Protein AF-0000000080794238 (afdb_homodimer)

Organism: Encephalitozoon cuniculi (strain GB-M1) (NCBI:txid284813)

InterPro domains:
  IPR004405 Pelota [PTHR10853] (1-345)
  IPR005140 eRF1/Pelota-like, N-terminal domain [SM01194] (1-127)
  IPR005142 eRF1 domain 3 [PF03465] (248-345)
  IPR029064 Ribosomal protein eL30-like superfamily [G3DSA:3.30.1330.30] (242-347)
  IPR029064 Ribosomal protein eL30-like superfamily [SSF55315] (239-346)
  IPR038069 Pelota/DOM34, N-terminal domain [G3DSA:2.30.30.870] (2-131)
  IPR038069 Pelota/DOM34, N-terminal domain [SSF159065] (1-126)
  IPR058547 Pelota, N-terminal domain [PF26356] (1-126)

Nearest PDB structures (foldseek):
  3wxm-as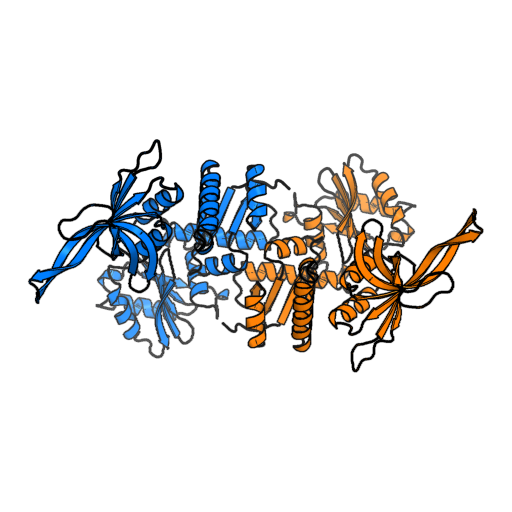sembly3_F  TM=8.114E-01  e=2.300E-25  Aeropyrum pernix K1
  3izq-assembly1_0  TM=7.962E-01  e=4.574E-24  Saccharomyces cerevisiae
  2vgm-assembly1_A  TM=5.491E-01  e=7.283E-26  Saccharomyces cerevisiae S288C
  2vgn-assembly2_B  TM=5.610E-01  e=2.895E-25  Saccharomyces cerevisiae S288C
  2vgn-assembly1_A  TM=5.459E-01  e=2.050E-25  Saccharomyces cerevisiae S288C

Solvent-accessible surface area (backbone atoms only — not comparable to full-atom values): 37154 Å² total; per-residue (Å²): 55,46,76,78,43,80,54,57,36,85,88,70,30,26,34,35,38,29,35,26,33,67,45,56,58,33,46,54,53,43,64,69,55,61,53,71,68,29,34,39,35,36,72,40,76,43,80,38,74,79,52,103,84,45,71,44,79,42,83,43,75,47,38,28,37,30,64,43,79,46,77,38,70,89,76,31,32,38,42,35,30,24,28,28,75,50,83,43,98,87,42,64,65,61,40,77,50,74,49,74,49,37,65,72,42,62,34,31,43,33,36,77,57,56,53,68,65,43,52,50,52,52,56,57,42,46,42,86,72,70,30,34,34,35,39,37,44,57,95,59,32,36,40,31,28,45,34,47,81,58,34,63,40,77,78,43,74,45,70,59,84,63,97,72,52,58,70,60,53,56,61,48,39,77,38,58,88,67,42,65,35,36,38,30,29,13,73,54,71,60,38,57,55,47,51,53,51,41,66,69,30,76,79,38,47,91,46,46,87,35,57,44,80,43,76,43,59,77,88,49,65,88,51,53,72,53,50,51,50,46,52,55,66,50,29,75,93,45,42,76,82,52,57,92,44,65,62,48,54,43,51,35,50,54,50,50,46,35,45,40,53,38,71,62,47,71,41,52,47,41,39,69,68,52,47,52,53,34,48,76,71,66,23,56,44,34,41,39,33,21,48,62,64,63,51,41,88,49,66,69,58,26,51,51,42,50,53,50,51,51,52,42,46,74,70,72,30,48,77,37,74,33,31,51,59,32,50,68,17,41,51,41,45,45,37,69,21,34,36,34,38,36,71,50,68,86,125,55,45,76,76,43,80,55,57,36,86,87,70,30,26,34,35,36,28,34,25,32,64,46,56,58,32,47,54,53,44,62,69,55,61,52,70,69,29,34,38,35,35,73,41,75,43,79,40,72,78,49,104,84,45,72,43,80,41,83,43,77,48,39,28,38,29,63,46,81,45,78,37,70,89,78,29,34,36,41,34,32,24,28,28,74,50,82,45,99,85,42,64,64,62,38,78,49,74,49,74,49,38,64,74,42,61,34,31,43,32,38,77,56,55,53,68,64,45,52,50,52,53,57,56,42,46,41,85,73,71,30,33,35,36,40,38,42,57,96,60,32,34,41,32,28,45,35,47,80,58,35,63,41,77,76,44,75,45,71,60,83,64,97,71,53,58,70,60,52,57,62,49,40,77,40,60,89,66,41,65,37,35,38,30,29,13,73,54,69,60,39,57,55,48,49,52,51,41,66,69,30,77,79,36,48,91,48,46,86,34,56,45,80,43,76,44,59,76,88,47,66,89,52,52,70,53,50,49,52,46,52,54,66,50,28,74,93,45,41,75,83,54,57,90,43,63,60,47,52,44,50,36,50,54,48,48,47,35,44,39,53,37,71,61,47,70,42,52,47,40,36,70,69,53,48,51,53,33,48,76,71,66,22,56,44,35,41,39,32,21,47,62,66,62,50,39,88,48,67,69,57,26,51,52,42,48,52,50,51,51,52,42,46,73,70,73,30,49,76,35,74,32,31,50,59,33,51,69,16,40,52,40,45,46,38,72,21,35,37,32,40,36,72,49,69,84,123

Secondary structure (DSSP, 8-state):
-EEEEE---TTT--EEEEEE--SHHHHHHHHHH--TT-EEEEEEEEEEEEETTEEEEEEEEEEEEEEEEEEETTTTEEEEEEEE-S--SSS-TT-EEEEEE-TT--EEEEESS--HHHHHHHHHHTS----EEEEEE-SSEEEEEEE-SS-EEEEEEEE---TT-HHHHHHHHTTBTTBSEEEEEESSTHHHHHHHHHHH-STTGGGGGGEEEEE--GGGTT--HHHHHHHHHT-GGGTTTTTT-HHHHHHHHHHHHHHHHHTT-SSEEESHHHHHHHHHTT-EEEEEEEHHHHS-SSHHHHHHHHHHHHHHHHTT-EEEEE-TTSHHHHHHHHTTSEEEEESS---/-EEEEE---TTT--EEEEEE--SHHHHHHHHHH--TT-EEEEEEEEEEEEETTEEEEEEEEEEEEEEEEEEETTTTEEEEEEEE-S--SSS-TT-EEEEEE-TT--EEEEESS--HHHHHHHHHHTS----EEEEEE-SSEEEEEEE-SS-EEEEEEEE---TT-HHHHHHHHTTBTTBSEEEEEESSTHHHHHHHHHHH-STTGGGGGGEEEEE--GGGTT--HHHHHHHHHT-GGGTTTTTT-HHHHHHHHHHHHHHHHHTT-SSEEESHHHHHHHHHTT-EEEEEEEHHHHS-SSHHHHHHHHHHHHHHHHTT-EEEEE-TTSHHHHHHHHTTSEEEEESS---

pLDDT: mean 89.84, std 7.63, range [60.59, 98.25]

Structure (mmCIF, N/CA/C/O backbone):
data_AF-0000000080794238-model_v1
#
loop_
_entity.id
_entity.type
_entity.pdbx_description
1 polymer 'Similarity to PELOTA PROTEIN'
#
loop_
_atom_site.group_PDB
_atom_site.id
_atom_site.type_symbol
_atom_site.label_atom_id
_atom_site.label_alt_id
_atom_site.label_comp_id
_atom_site.label_asym_id
_atom_site.label_entity_id
_atom_site.label_seq_id
_atom_site.pdbx_PDB_ins_code
_atom_site.Cartn_x
_atom_site.Cartn_y
_atom_site.Cartn_z
_atom_site.occupancy
_atom_site.B_iso_or_equiv
_atom_site.auth_seq_id
_atom_site.auth_comp_id
_atom_site.auth_asym_id
_atom_site.auth_atom_id
_atom_site.pdbx_PDB_model_num
ATOM 1 N N . MET A 1 1 ? 7.473 -28.562 -16.438 1 88 1 MET A N 1
ATOM 2 C CA . MET A 1 1 ? 7.953 -28.219 -17.766 1 88 1 MET A CA 1
ATOM 3 C C . MET A 1 1 ? 9.25 -28.953 -18.078 1 88 1 MET A C 1
ATOM 5 O O . MET A 1 1 ? 10.094 -29.141 -17.203 1 88 1 MET A O 1
ATOM 9 N N . LYS A 1 2 ? 9.297 -29.5 -19.234 1 88.56 2 LYS A N 1
ATOM 10 C CA . LYS A 1 2 ? 10.547 -30.125 -19.656 1 88.56 2 LYS A CA 1
ATOM 11 C C . LYS A 1 2 ? 11.32 -29.234 -20.625 1 88.56 2 LYS A C 1
ATOM 13 O O . LYS A 1 2 ? 10.766 -28.75 -21.609 1 88.56 2 LYS A O 1
ATOM 18 N N . LEU A 1 3 ? 12.547 -29.016 -20.156 1 91.25 3 LEU A N 1
ATOM 19 C CA . LEU A 1 3 ? 13.461 -28.359 -21.078 1 91.25 3 LEU A CA 1
ATOM 20 C C . LEU A 1 3 ? 14.336 -29.375 -21.797 1 91.25 3 LEU A C 1
ATOM 22 O O . LEU A 1 3 ? 15.086 -30.109 -21.172 1 91.25 3 LEU A O 1
ATOM 26 N N . GLU A 1 4 ? 14.211 -29.562 -22.969 1 86.56 4 GLU A N 1
ATOM 27 C CA . GLU A 1 4 ? 14.875 -30.625 -23.734 1 86.56 4 GLU A CA 1
ATOM 28 C C . GLU A 1 4 ? 16.234 -30.156 -24.25 1 86.56 4 GLU A C 1
ATOM 30 O O . GLU A 1 4 ? 17.219 -30.875 -24.172 1 86.56 4 GLU A O 1
ATOM 35 N N . LYS A 1 5 ? 16.312 -29.047 -24.984 1 83.69 5 LYS A N 1
ATOM 36 C CA . LYS A 1 5 ? 17.516 -28.547 -25.609 1 83.69 5 LYS A CA 1
ATOM 37 C C . LYS A 1 5 ? 17.688 -27.047 -25.344 1 83.69 5 LYS A C 1
ATOM 39 O O . LYS A 1 5 ? 16.891 -26.234 -25.797 1 83.69 5 LYS A O 1
ATOM 44 N N . ASN A 1 6 ? 18.641 -26.859 -24.5 1 86.38 6 ASN A N 1
ATOM 45 C CA . ASN A 1 6 ? 18.984 -25.469 -24.234 1 86.38 6 ASN A CA 1
ATOM 46 C C . ASN A 1 6 ? 20.25 -25.062 -25 1 86.38 6 ASN A C 1
ATOM 48 O O . ASN A 1 6 ? 21.359 -25.469 -24.656 1 86.38 6 ASN A O 1
ATOM 52 N N . LYS A 1 7 ? 20.078 -24.266 -26.047 1 88.19 7 LYS A N 1
ATOM 53 C CA . LYS A 1 7 ? 21.156 -23.828 -26.906 1 88.19 7 LYS A CA 1
ATOM 54 C C . LYS A 1 7 ? 21.422 -22.344 -26.75 1 88.19 7 LYS A C 1
ATOM 56 O O . LYS A 1 7 ? 21.703 -21.641 -27.719 1 88.19 7 LYS A O 1
ATOM 61 N N . VAL A 1 8 ? 21.219 -21.844 -25.641 1 88.75 8 VAL A N 1
ATOM 62 C CA . VAL A 1 8 ? 21.438 -20.422 -25.391 1 88.75 8 VAL A CA 1
ATOM 63 C C . VAL A 1 8 ? 22.938 -20.156 -25.219 1 88.75 8 VAL A C 1
ATOM 65 O O . VAL A 1 8 ? 23.594 -20.828 -24.406 1 88.75 8 VAL A O 1
ATOM 68 N N . ASP A 1 9 ? 23.375 -19.219 -25.984 1 87.5 9 ASP A N 1
ATOM 69 C CA . ASP A 1 9 ? 24.766 -18.828 -25.891 1 87.5 9 ASP A CA 1
ATOM 70 C C . ASP A 1 9 ? 25.031 -18.016 -24.609 1 87.5 9 ASP A C 1
ATOM 72 O O . ASP A 1 9 ? 24.391 -17 -24.375 1 87.5 9 ASP A O 1
ATOM 76 N N . GLN A 1 10 ? 25.969 -18.312 -23.859 1 81.31 10 GLN A N 1
ATOM 77 C CA . GLN A 1 10 ? 26.234 -17.672 -22.578 1 81.31 10 GLN A CA 1
ATOM 78 C C . GLN A 1 10 ? 26.875 -16.297 -22.766 1 81.31 10 GLN A C 1
ATOM 80 O O . GLN A 1 10 ? 26.781 -15.43 -21.906 1 81.31 10 GLN A O 1
ATOM 85 N N . ARG A 1 11 ? 27.609 -16.109 -23.969 1 76.5 11 ARG A N 1
ATOM 86 C CA . ARG A 1 11 ? 28.344 -14.875 -24.219 1 76.5 11 ARG A CA 1
ATOM 87 C C . ARG A 1 11 ? 27.391 -13.75 -24.609 1 76.5 11 ARG A C 1
ATOM 89 O O . ARG A 1 11 ? 27.469 -12.641 -24.062 1 76.5 11 ARG A O 1
ATOM 96 N N . ASN A 1 12 ? 26.391 -14.039 -25.469 1 82.44 12 ASN A N 1
ATOM 97 C CA . ASN A 1 12 ? 25.547 -12.969 -25.969 1 82.44 12 ASN A CA 1
ATOM 98 C C . ASN A 1 12 ? 24.078 -13.195 -25.625 1 82.44 12 ASN A C 1
ATOM 100 O O . ASN A 1 12 ? 23.234 -12.344 -25.875 1 82.44 12 ASN A O 1
ATOM 104 N N . GLY A 1 13 ? 23.766 -14.336 -25.016 1 86.19 13 GLY A N 1
ATOM 105 C CA . GLY A 1 13 ? 22.422 -14.617 -24.547 1 86.19 13 GLY A CA 1
ATOM 106 C C . GLY A 1 13 ? 21.469 -15.039 -25.641 1 86.19 13 GLY A C 1
ATOM 107 O O . GLY A 1 13 ? 20.266 -15.219 -25.406 1 86.19 13 GLY A O 1
ATOM 108 N N . SER A 1 14 ? 22.031 -15.141 -26.859 1 91 14 SER A N 1
ATOM 109 C CA . SER A 1 14 ? 21.188 -15.547 -27.969 1 91 14 SER A CA 1
ATOM 110 C C . SER A 1 14 ? 21.031 -17.062 -28.031 1 91 14 SER A C 1
ATOM 112 O O . SER A 1 14 ? 21.891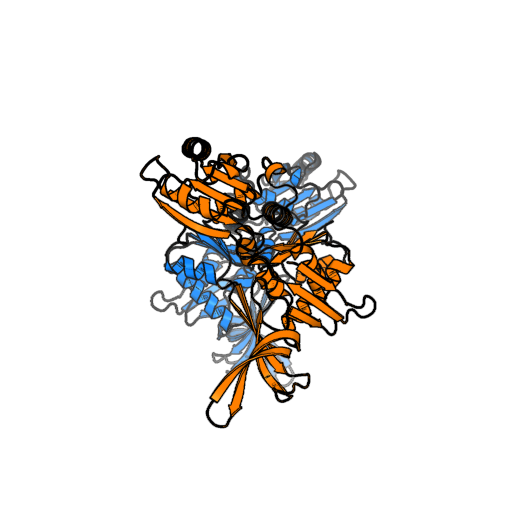 -17.797 -27.531 1 91 14 SER A O 1
ATOM 114 N N . GLY A 1 15 ? 19.891 -17.516 -28.609 1 94.12 15 GLY A N 1
ATOM 115 C CA . GLY A 1 15 ? 19.75 -18.953 -28.797 1 94.12 15 GLY A CA 1
ATOM 116 C C . GLY A 1 15 ? 18.312 -19.422 -28.688 1 94.12 15 GLY A C 1
ATOM 117 O O . GLY A 1 15 ? 17.375 -18.625 -28.797 1 94.12 15 GLY A O 1
ATOM 118 N N . SER A 1 16 ? 18.219 -20.75 -28.672 1 95.75 16 SER A N 1
ATOM 119 C CA . SER A 1 16 ? 16.891 -21.359 -28.625 1 95.75 16 SER A CA 1
ATOM 120 C C . SER A 1 16 ? 16.781 -22.375 -27.5 1 95.75 16 SER A C 1
ATOM 122 O O . SER A 1 16 ? 17.781 -22.938 -27.062 1 95.75 16 SER A O 1
ATOM 124 N N . ILE A 1 17 ? 15.609 -22.516 -26.984 1 95.69 17 ILE A N 1
ATOM 125 C CA . ILE A 1 17 ? 15.297 -23.531 -26 1 95.69 17 ILE A CA 1
ATOM 126 C C . ILE A 1 17 ? 14.102 -24.359 -26.453 1 95.69 17 ILE A C 1
ATOM 128 O O . ILE A 1 17 ? 13.07 -23.812 -26.844 1 95.69 17 ILE A O 1
ATOM 132 N N . LYS A 1 18 ? 14.297 -25.656 -26.516 1 96.25 18 LYS A N 1
ATOM 133 C CA . LYS A 1 18 ? 13.195 -26.578 -26.781 1 96.25 18 LYS A CA 1
ATOM 134 C C . LYS A 1 18 ? 12.523 -27.031 -25.5 1 96.25 18 LYS A C 1
ATOM 136 O O . LYS A 1 18 ? 13.203 -27.453 -24.562 1 96.25 18 LYS A O 1
ATOM 141 N N . MET A 1 19 ? 11.211 -26.844 -25.438 1 95.19 19 MET A N 1
ATOM 142 C CA . MET A 1 19 ? 10.539 -27.125 -24.172 1 95.19 19 MET A CA 1
ATOM 143 C C . MET A 1 19 ? 9.18 -27.781 -24.406 1 95.19 19 MET A C 1
ATOM 145 O O . MET A 1 19 ? 8.648 -27.719 -25.516 1 95.19 19 MET A O 1
ATOM 149 N N . VAL A 1 20 ? 8.68 -28.453 -23.406 1 94.38 20 VAL A N 1
ATOM 150 C CA . VAL A 1 20 ? 7.371 -29.094 -23.406 1 94.38 20 VAL A CA 1
ATOM 151 C C . VAL A 1 20 ? 6.613 -28.703 -22.141 1 94.38 20 VAL A C 1
ATOM 153 O O . VAL A 1 20 ? 6.996 -29.094 -21.031 1 94.38 20 VAL A O 1
ATOM 156 N N . PRO A 1 21 ? 5.57 -27.875 -22.328 1 93.31 21 PRO A N 1
ATOM 157 C CA . PRO A 1 21 ? 4.75 -27.625 -21.141 1 93.31 21 PRO A CA 1
ATOM 158 C C . PRO A 1 21 ? 3.971 -28.859 -20.688 1 93.31 21 PRO A C 1
ATOM 160 O O . PRO A 1 21 ? 3.447 -29.609 -21.531 1 93.31 21 PRO A O 1
ATOM 163 N N . GLU A 1 22 ? 3.939 -29.047 -19.391 1 87.31 22 GLU A N 1
ATOM 164 C CA . GLU A 1 22 ? 3.316 -30.266 -18.875 1 87.31 22 GLU A CA 1
ATOM 165 C C . GLU A 1 22 ? 2.104 -29.938 -18 1 87.31 22 GLU A C 1
ATOM 167 O O . GLU A 1 22 ? 1.214 -30.766 -17.828 1 87.31 22 GLU A O 1
ATOM 172 N N . HIS A 1 23 ? 2.113 -28.766 -17.422 1 82.75 23 HIS A N 1
ATOM 173 C CA . HIS A 1 23 ? 1.034 -28.359 -16.531 1 82.75 23 HIS A CA 1
ATOM 174 C C . HIS A 1 23 ? 0.575 -26.938 -16.844 1 82.75 23 HIS A C 1
ATOM 176 O O . HIS A 1 23 ? 1.267 -26.203 -17.547 1 82.75 23 HIS A O 1
ATOM 182 N N . GLN A 1 24 ? -0.548 -26.625 -16.328 1 80.56 24 GLN A N 1
ATOM 183 C CA . GLN A 1 24 ? -1.12 -25.297 -16.531 1 80.56 24 GLN A CA 1
ATOM 184 C C . GLN A 1 24 ? -0.141 -24.203 -16.109 1 80.56 24 GLN A C 1
ATOM 186 O O . GLN A 1 24 ? -0.027 -23.172 -16.766 1 80.56 24 GLN A O 1
ATOM 191 N N . ASP A 1 25 ? 0.529 -24.453 -15.07 1 84 25 ASP A N 1
ATOM 192 C CA . ASP A 1 25 ? 1.489 -23.484 -14.555 1 84 25 ASP A CA 1
ATOM 193 C C . ASP A 1 25 ? 2.596 -23.219 -15.578 1 84 25 ASP A C 1
ATOM 195 O O . ASP A 1 25 ? 3.148 -22.109 -15.617 1 84 25 ASP A O 1
ATOM 199 N N . ASP A 1 26 ? 2.91 -24.219 -16.312 1 88.44 26 ASP A N 1
ATOM 200 C CA . ASP A 1 26 ? 3.916 -24.016 -17.344 1 88.44 26 ASP A CA 1
ATOM 201 C C . ASP A 1 26 ? 3.439 -23.016 -18.391 1 88.44 26 ASP A C 1
ATOM 203 O O . ASP A 1 26 ? 4.219 -22.188 -18.859 1 88.44 26 ASP A O 1
ATOM 207 N N . ILE A 1 27 ? 2.156 -23.141 -18.672 1 87.38 27 ILE A N 1
ATOM 208 C CA . ILE A 1 27 ? 1.575 -22.219 -19.625 1 87.38 27 ILE A CA 1
ATOM 209 C C . ILE A 1 27 ? 1.653 -20.797 -19.078 1 87.38 27 ILE A C 1
ATOM 211 O O . ILE A 1 27 ? 1.986 -19.859 -19.797 1 87.38 27 ILE A O 1
ATOM 215 N N . TYR A 1 28 ? 1.398 -20.797 -17.812 1 84.5 28 TYR A N 1
ATOM 216 C CA . TYR A 1 28 ? 1.489 -19.5 -17.141 1 84.5 28 TYR A CA 1
ATOM 217 C C . TYR A 1 28 ? 2.902 -18.938 -17.234 1 84.5 28 TYR A C 1
ATOM 219 O O . TYR A 1 28 ? 3.092 -17.781 -17.578 1 84.5 28 TYR A O 1
ATOM 227 N N . VAL A 1 29 ? 3.861 -19.688 -16.922 1 86.88 29 VAL A N 1
ATOM 228 C CA . VAL A 1 29 ? 5.258 -19.266 -16.969 1 86.88 29 VAL A CA 1
ATOM 229 C C . VAL A 1 29 ? 5.633 -18.859 -18.391 1 86.88 29 VAL A C 1
ATOM 231 O O . VAL A 1 29 ? 6.242 -17.812 -18.609 1 86.88 29 VAL A O 1
ATOM 234 N N . LEU A 1 30 ? 5.215 -19.641 -19.312 1 91.75 30 LEU A N 1
ATOM 235 C CA . LEU A 1 30 ? 5.535 -19.391 -20.719 1 91.75 30 LEU A CA 1
ATOM 236 C C . LEU A 1 30 ? 4.926 -18.078 -21.188 1 91.75 30 LEU A C 1
ATOM 238 O O . LEU A 1 30 ? 5.523 -17.359 -22 1 91.75 30 LEU A O 1
ATOM 242 N N . SER A 1 31 ? 3.77 -17.844 -20.719 1 87.38 31 SER A N 1
ATOM 243 C CA . SER A 1 31 ? 3.113 -16.594 -21.094 1 87.38 31 SER A CA 1
ATOM 244 C C . SER A 1 31 ? 3.941 -15.391 -20.672 1 87.38 31 SER A C 1
ATOM 246 O O . SER A 1 31 ? 3.873 -14.328 -21.297 1 87.38 31 SER A O 1
ATOM 248 N N . SER A 1 32 ? 4.68 -15.617 -19.656 1 83.12 32 SER A N 1
ATOM 249 C CA . SER A 1 32 ? 5.527 -14.539 -19.141 1 83.12 32 SER A CA 1
ATOM 250 C C . SER A 1 32 ? 6.867 -14.5 -19.875 1 83.12 32 SER A C 1
ATOM 252 O O . SER A 1 32 ? 7.551 -13.477 -19.875 1 83.12 32 SER A O 1
ATOM 254 N N . VAL A 1 33 ? 7.238 -15.469 -20.516 1 89.44 33 VAL A N 1
ATOM 255 C CA . VAL A 1 33 ? 8.562 -15.617 -21.109 1 89.44 33 VAL A CA 1
ATOM 256 C C . VAL A 1 33 ? 8.5 -15.281 -22.594 1 89.44 33 VAL A C 1
ATOM 258 O O . VAL A 1 33 ? 9.414 -14.648 -23.141 1 89.44 33 VAL A O 1
ATOM 261 N N . ILE A 1 34 ? 7.441 -15.625 -23.234 1 92.62 34 ILE A N 1
ATOM 262 C CA . ILE A 1 34 ? 7.309 -15.461 -24.672 1 92.62 34 ILE A CA 1
ATOM 263 C C . ILE A 1 34 ? 6.949 -14.016 -25 1 92.62 34 ILE A C 1
ATOM 265 O O . ILE A 1 34 ? 6.051 -13.438 -24.391 1 92.62 34 ILE A O 1
ATOM 269 N N . ASP A 1 35 ? 7.637 -13.484 -26.016 1 89.56 35 ASP A N 1
ATOM 270 C CA . ASP A 1 35 ? 7.406 -12.102 -26.406 1 89.56 35 ASP A CA 1
ATOM 271 C C . ASP A 1 35 ? 7.176 -12 -27.922 1 89.56 35 ASP A C 1
ATOM 273 O O . ASP A 1 35 ? 7.621 -12.859 -28.672 1 89.56 35 ASP A O 1
ATOM 277 N N . ALA A 1 36 ? 6.465 -10.859 -28.25 1 90.44 36 ALA A N 1
ATOM 278 C CA . ALA A 1 36 ? 6.43 -10.539 -29.688 1 90.44 36 ALA A CA 1
ATOM 279 C C . ALA A 1 36 ? 7.836 -10.297 -30.219 1 90.44 36 ALA A C 1
ATOM 281 O O . ALA A 1 36 ? 8.656 -9.656 -29.562 1 90.44 36 ALA A O 1
ATOM 282 N N . GLY A 1 37 ? 8.062 -10.828 -31.391 1 91.69 37 GLY A N 1
ATOM 283 C CA . GLY A 1 37 ? 9.383 -10.703 -31.984 1 91.69 37 GLY A CA 1
ATOM 284 C C . GLY A 1 37 ? 10.211 -11.969 -31.859 1 91.69 37 GLY A C 1
ATOM 285 O O . GLY A 1 37 ? 11.18 -12.156 -32.594 1 91.69 37 GLY A O 1
ATOM 286 N N . ASP A 1 38 ? 9.867 -12.812 -30.891 1 95.31 38 ASP A N 1
ATOM 287 C CA . ASP A 1 38 ? 10.531 -14.109 -30.766 1 95.31 38 ASP A CA 1
ATOM 288 C C . ASP A 1 38 ? 10.18 -15.016 -31.938 1 95.31 38 ASP A C 1
ATOM 290 O O . ASP A 1 38 ? 9.211 -14.773 -32.656 1 95.31 38 ASP A O 1
ATOM 294 N N . MET A 1 39 ? 11.008 -16.016 -32.125 1 96.75 39 MET A N 1
ATOM 295 C CA . MET A 1 39 ? 10.719 -17.031 -33.125 1 96.75 39 MET A CA 1
ATOM 296 C C . MET A 1 39 ? 10.344 -18.344 -32.469 1 96.75 39 MET A C 1
ATOM 298 O O . MET A 1 39 ? 10.953 -18.75 -31.484 1 96.75 39 MET A O 1
ATOM 302 N N . VAL A 1 40 ? 9.328 -18.938 -33 1 97.44 40 VAL A N 1
ATOM 303 C CA . VAL A 1 40 ? 8.875 -20.203 -32.438 1 97.44 40 VAL A CA 1
ATOM 304 C C . VAL A 1 40 ? 8.773 -21.266 -33.531 1 97.44 40 VAL A C 1
ATOM 306 O O . VAL A 1 40 ? 8.336 -20.969 -34.625 1 97.44 40 VAL A O 1
ATOM 309 N N . THR A 1 41 ? 9.312 -22.422 -33.25 1 95.88 41 THR A N 1
ATOM 310 C CA . THR A 1 41 ? 9.219 -23.578 -34.125 1 95.88 41 THR A CA 1
ATOM 311 C C . THR A 1 41 ? 8.391 -24.688 -33.469 1 95.88 41 THR A C 1
ATOM 313 O O . THR A 1 41 ? 8.656 -25.078 -32.344 1 95.88 41 THR A O 1
ATOM 316 N N . SER A 1 42 ? 7.402 -25.125 -34.094 1 94.19 42 SER A N 1
ATOM 317 C CA . SER A 1 42 ? 6.57 -26.203 -33.594 1 94.19 42 SER A CA 1
ATOM 318 C C . SER A 1 42 ? 5.875 -26.953 -34.719 1 94.19 42 SER A C 1
ATOM 320 O O . SER A 1 42 ? 5.785 -26.453 -35.844 1 94.19 42 SER A O 1
ATOM 322 N N . ALA A 1 43 ? 5.516 -28.141 -34.344 1 89.06 43 ALA A N 1
ATOM 323 C CA . ALA A 1 43 ? 4.684 -28.891 -35.281 1 89.06 43 ALA A CA 1
ATOM 324 C C . ALA A 1 43 ? 3.262 -28.344 -35.312 1 89.06 43 ALA A C 1
ATOM 326 O O . ALA A 1 43 ? 2.711 -27.953 -34.281 1 89.06 43 ALA A O 1
ATOM 327 N N . THR A 1 44 ? 2.719 -28.156 -36.469 1 84.06 44 THR A N 1
ATOM 328 C CA . THR A 1 44 ? 1.361 -27.641 -36.625 1 84.06 44 THR A CA 1
ATOM 329 C C . THR A 1 44 ? 0.679 -28.297 -37.812 1 84.06 44 THR A C 1
ATOM 331 O O . THR A 1 44 ? 1.297 -29.078 -38.531 1 84.06 44 THR A O 1
ATOM 334 N N . THR A 1 45 ? -0.609 -28.156 -37.781 1 78.94 45 THR A N 1
ATOM 335 C CA . THR A 1 45 ? -1.372 -28.672 -38.906 1 78.94 45 THR A CA 1
ATOM 336 C C . THR A 1 45 ? -1.769 -27.562 -39.875 1 78.94 45 THR A C 1
ATOM 338 O O . THR A 1 45 ? -2.045 -26.438 -39.438 1 78.94 45 THR A O 1
ATOM 341 N N . ARG A 1 46 ? -1.624 -27.781 -41.125 1 71.5 46 ARG A N 1
ATOM 342 C CA . ARG A 1 46 ? -2.057 -26.828 -42.125 1 71.5 46 ARG A CA 1
ATOM 343 C C . ARG A 1 46 ? -2.898 -27.5 -43.188 1 71.5 46 ARG A C 1
ATOM 345 O O . ARG A 1 46 ? -2.637 -28.656 -43.562 1 71.5 46 ARG A O 1
ATOM 352 N N . LYS A 1 47 ? -3.984 -26.812 -43.594 1 75.44 47 LYS A N 1
ATOM 353 C CA . LYS A 1 47 ? -4.785 -27.281 -44.719 1 75.44 47 LYS A CA 1
ATOM 354 C C . LYS A 1 47 ? -4.098 -26.984 -46.062 1 75.44 47 LYS A C 1
ATOM 356 O O . LYS A 1 47 ? -3.766 -25.828 -46.344 1 75.44 47 LYS A O 1
ATOM 361 N N . ILE A 1 48 ? -3.662 -28.031 -46.719 1 70.69 48 ILE A N 1
ATOM 362 C CA . ILE A 1 48 ? -2.998 -27.844 -48 1 70.69 48 ILE A CA 1
ATOM 363 C C . ILE A 1 48 ? -3.92 -28.312 -49.125 1 70.69 48 ILE A C 1
ATOM 365 O O . ILE A 1 48 ? -4.605 -29.328 -49 1 70.69 48 ILE A O 1
ATOM 369 N N . GLN A 1 49 ? -4.055 -27.438 -50.094 1 67.25 49 GLN A N 1
ATOM 370 C CA . GLN A 1 49 ? -4.801 -27.812 -51.312 1 67.25 49 GLN A CA 1
ATOM 371 C C . GLN A 1 49 ? -4 -28.766 -52.156 1 67.25 49 GLN A C 1
ATOM 373 O O . GLN A 1 49 ? -2.898 -28.438 -52.625 1 67.25 49 GLN A O 1
ATOM 378 N N . ILE A 1 50 ? -4.281 -30.109 -52.188 1 66.25 50 ILE A N 1
ATOM 379 C CA . ILE A 1 50 ? -3.553 -31.094 -52.969 1 66.25 50 ILE A CA 1
ATOM 380 C C . ILE A 1 50 ? -3.93 -30.953 -54.438 1 66.25 50 ILE A C 1
ATOM 382 O O . ILE A 1 50 ? -3.061 -30.984 -55.312 1 66.25 50 ILE A O 1
ATOM 386 N N . ASP A 1 51 ? -5.273 -30.953 -54.688 1 68.81 51 ASP A N 1
ATOM 387 C CA . ASP A 1 51 ? -5.828 -30.734 -56.031 1 68.81 51 ASP A CA 1
ATOM 388 C C . ASP A 1 51 ? -6.91 -29.656 -56 1 68.81 51 ASP A C 1
ATOM 390 O O . ASP A 1 51 ? -7.285 -29.172 -54.938 1 68.81 51 ASP A O 1
ATOM 394 N N . GLY A 1 52 ? -7.445 -28.984 -57.125 1 64.31 52 GLY A N 1
ATOM 395 C CA . GLY A 1 52 ? -8.383 -27.875 -57.281 1 64.31 52 GLY A CA 1
ATOM 396 C C . GLY A 1 52 ? -9.578 -27.984 -56.375 1 64.31 52 GLY A C 1
ATOM 397 O O . GLY A 1 52 ? -10.312 -27 -56.188 1 64.31 52 GLY A O 1
ATOM 398 N N . LYS A 1 53 ? -9.852 -29.172 -55.906 1 67 53 LYS A N 1
ATOM 399 C CA . LYS A 1 53 ? -11.117 -29.281 -55.188 1 67 53 LYS A CA 1
ATOM 400 C C . LYS A 1 53 ? -10.93 -29.969 -53.844 1 67 53 LYS A C 1
ATOM 402 O O . LYS A 1 53 ? -11.82 -29.938 -53 1 67 53 LYS A O 1
ATOM 407 N N . THR A 1 54 ? -9.773 -30.484 -53.594 1 74.5 54 THR A N 1
ATOM 408 C CA . THR A 1 54 ? -9.602 -31.312 -52.375 1 74.5 54 THR A CA 1
ATOM 409 C C . THR A 1 54 ? -8.578 -30.688 -51.438 1 74.5 54 THR A C 1
ATOM 411 O O . THR A 1 54 ? -7.469 -30.344 -51.875 1 74.5 54 THR A O 1
ATOM 414 N N . GLN A 1 55 ? -8.867 -30.453 -50.219 1 74.62 55 GLN A N 1
ATOM 415 C CA . GLN A 1 55 ? -8.008 -29.922 -49.188 1 74.62 55 GLN A CA 1
ATOM 416 C C . GLN A 1 55 ? -7.664 -30.984 -48.156 1 74.62 55 GLN A C 1
ATOM 418 O O . GLN A 1 55 ? -8.516 -31.797 -47.781 1 74.62 55 GLN A O 1
ATOM 423 N N . GLN A 1 56 ? -6.34 -31.266 -48 1 75.06 56 GLN A N 1
ATOM 424 C CA . GLN A 1 56 ? -5.914 -32.219 -46.969 1 75.06 56 GLN A CA 1
ATOM 425 C C . GLN A 1 56 ? -5.105 -31.516 -45.875 1 75.06 56 GLN A C 1
ATOM 427 O O . GLN A 1 56 ? -4.293 -30.641 -46.156 1 75.06 56 GLN A O 1
ATOM 432 N N . ARG A 1 57 ? -5.445 -31.953 -44.625 1 78.5 57 ARG A N 1
ATOM 433 C CA . ARG A 1 57 ? -4.676 -31.438 -43.5 1 78.5 57 ARG A CA 1
ATOM 434 C C . ARG A 1 57 ? -3.375 -32.219 -43.344 1 78.5 57 ARG A C 1
ATOM 436 O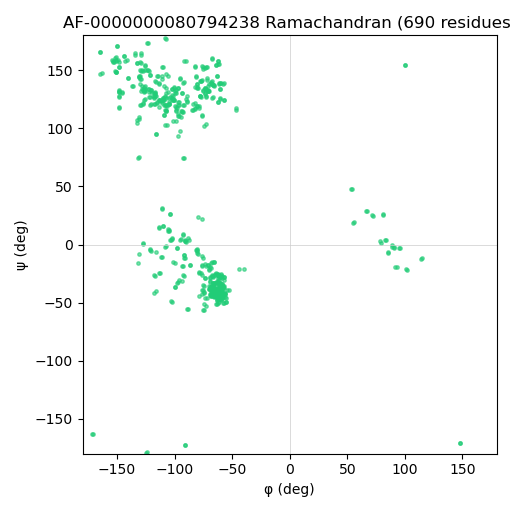 O . ARG A 1 57 ? -3.369 -33.438 -43.375 1 78.5 57 ARG A O 1
ATOM 443 N N . MET A 1 58 ? -2.219 -31.484 -43.406 1 79.5 58 MET A N 1
ATOM 444 C CA . MET A 1 58 ? -0.906 -32.094 -43.25 1 79.5 58 MET A CA 1
ATOM 445 C C . MET A 1 58 ? -0.199 -31.516 -42 1 79.5 58 MET A C 1
ATOM 447 O O . MET A 1 58 ? -0.355 -30.344 -41.688 1 79.5 58 MET A O 1
ATOM 451 N N . MET A 1 59 ? 0.505 -32.469 -41.281 1 83.81 59 MET A N 1
ATOM 452 C CA . MET A 1 59 ? 1.33 -32.031 -40.156 1 83.81 59 MET A CA 1
ATOM 453 C C . MET A 1 59 ? 2.688 -31.531 -40.625 1 83.81 59 MET A C 1
ATOM 455 O O . MET A 1 59 ? 3.387 -32.25 -41.375 1 83.81 59 MET A O 1
ATOM 459 N N . LEU A 1 60 ? 2.963 -30.266 -40.406 1 86.81 60 LEU A N 1
ATOM 460 C CA . LEU A 1 60 ? 4.25 -29.703 -40.812 1 86.81 60 LEU A CA 1
ATOM 461 C C . LEU A 1 60 ? 4.887 -28.938 -39.656 1 86.81 60 LEU A C 1
ATOM 463 O O . LEU A 1 60 ? 4.191 -28.5 -38.75 1 86.81 60 LEU A O 1
ATOM 467 N N . THR A 1 61 ? 6.184 -28.922 -39.656 1 90.81 61 THR A N 1
ATOM 468 C CA . THR A 1 61 ? 6.91 -28.078 -38.719 1 90.81 61 THR A CA 1
ATOM 469 C C . THR A 1 61 ? 7.152 -26.703 -39.312 1 90.81 61 THR A C 1
ATOM 471 O O . THR A 1 61 ? 7.703 -26.578 -40.406 1 90.81 61 THR A O 1
ATOM 474 N N . LEU A 1 62 ? 6.719 -25.688 -38.656 1 92.75 62 LEU A N 1
ATOM 475 C CA . LEU A 1 62 ? 6.891 -24.328 -39.125 1 92.75 62 LEU A CA 1
ATOM 476 C C . LEU A 1 62 ? 7.637 -23.484 -38.125 1 92.75 62 LEU A C 1
ATOM 478 O O . LEU A 1 62 ? 7.574 -23.75 -36.906 1 92.75 62 LEU A O 1
ATOM 482 N N . LYS A 1 63 ? 8.336 -22.562 -38.594 1 95.25 63 LYS A N 1
ATOM 483 C CA . LYS A 1 63 ? 8.945 -21.516 -37.812 1 95.25 63 LYS A CA 1
ATOM 484 C C . LYS A 1 63 ? 8.328 -20.156 -38.094 1 95.25 63 LYS A C 1
ATOM 486 O O . LYS A 1 63 ? 8.32 -19.703 -39.25 1 95.25 63 LYS A O 1
ATOM 491 N N . ILE A 1 64 ? 7.84 -19.516 -37.062 1 96.31 64 ILE A N 1
ATOM 492 C CA . ILE A 1 64 ? 7.23 -18.219 -37.312 1 96.31 64 ILE A CA 1
ATOM 493 C C . ILE A 1 64 ? 7.883 -17.172 -36.406 1 96.31 64 ILE A C 1
ATOM 495 O O . ILE A 1 64 ? 8.438 -17.5 -35.344 1 96.31 64 ILE A O 1
ATOM 499 N N . LYS A 1 65 ? 7.832 -15.938 -36.844 1 96.88 65 LYS A N 1
ATOM 500 C CA . LYS A 1 65 ? 8.125 -14.781 -36 1 96.88 65 LYS A CA 1
ATOM 501 C C . LYS A 1 65 ? 6.855 -14.234 -35.375 1 96.88 65 LYS A C 1
ATOM 503 O O . LYS A 1 65 ? 5.949 -13.773 -36.062 1 96.88 65 LYS A O 1
ATOM 508 N N . ILE A 1 66 ? 6.82 -14.227 -34.062 1 96.5 66 ILE A N 1
ATOM 509 C CA . ILE A 1 66 ? 5.598 -13.953 -33.312 1 96.5 66 ILE A CA 1
ATOM 510 C C . ILE A 1 66 ? 5.234 -12.477 -33.438 1 96.5 66 ILE A C 1
ATOM 512 O O . ILE A 1 66 ? 6.098 -11.609 -33.281 1 96.5 66 ILE A O 1
ATOM 516 N N . GLU A 1 67 ? 3.932 -12.211 -33.656 1 94.94 67 GLU A N 1
ATOM 517 C CA . GLU A 1 67 ? 3.426 -10.844 -33.719 1 94.94 67 GLU A CA 1
ATOM 518 C C . GLU A 1 67 ? 2.395 -10.602 -32.594 1 94.94 67 GLU A C 1
ATOM 520 O O . GLU A 1 67 ? 2.385 -9.547 -31.969 1 94.94 67 GLU A O 1
ATOM 525 N N . THR A 1 68 ? 1.557 -11.586 -32.406 1 93.56 68 THR A N 1
ATOM 526 C CA . THR A 1 68 ? 0.519 -11.469 -31.375 1 93.56 68 THR A CA 1
ATOM 527 C C . THR A 1 68 ? 0.49 -12.711 -30.484 1 93.56 68 THR A C 1
ATOM 529 O O . THR A 1 68 ? 0.689 -13.828 -30.969 1 93.56 68 THR A O 1
ATOM 532 N N . ILE A 1 69 ? 0.213 -12.516 -29.234 1 91.62 69 ILE A N 1
ATOM 533 C CA . ILE A 1 69 ? 0.175 -13.586 -28.25 1 91.62 69 ILE A CA 1
ATOM 534 C C . ILE A 1 69 ? -1.154 -13.555 -27.5 1 91.62 69 ILE A C 1
ATOM 536 O O . ILE A 1 69 ? -1.521 -12.523 -26.922 1 91.62 69 ILE A O 1
ATOM 540 N N . ASN A 1 70 ? -1.878 -14.555 -27.516 1 90.88 70 ASN A N 1
ATOM 541 C CA . ASN A 1 70 ? -3.094 -14.719 -26.734 1 90.88 70 ASN A CA 1
ATOM 542 C C . ASN A 1 70 ? -3.014 -15.945 -25.828 1 90.88 70 ASN A C 1
ATOM 544 O O . ASN A 1 70 ? -2.604 -17.016 -26.266 1 90.88 70 ASN A O 1
ATOM 548 N N . VAL A 1 71 ? -3.344 -15.758 -24.594 1 88.19 71 VAL A N 1
ATOM 549 C CA . VAL A 1 71 ? -3.201 -16.844 -23.625 1 88.19 71 VAL A CA 1
ATOM 550 C C . VAL A 1 71 ? -4.574 -17.234 -23.078 1 88.19 71 VAL A C 1
ATOM 552 O O . VAL A 1 71 ? -5.363 -16.359 -22.688 1 88.19 71 VAL A O 1
ATOM 555 N N . ASP A 1 72 ? -4.852 -18.453 -23.141 1 86.25 72 ASP A N 1
ATOM 556 C CA . ASP A 1 72 ? -6.016 -19.047 -22.484 1 86.25 72 ASP A CA 1
ATOM 557 C C . ASP A 1 72 ? -5.598 -20.047 -21.406 1 86.25 72 ASP A C 1
ATOM 559 O O . ASP A 1 72 ? -5.445 -21.234 -21.703 1 86.25 72 ASP A O 1
ATOM 563 N N . LEU A 1 73 ? -5.512 -19.656 -20.219 1 78.38 73 LEU A N 1
ATOM 564 C CA . LEU A 1 73 ? -5.016 -20.5 -19.141 1 78.38 73 LEU A CA 1
ATOM 565 C C . LEU A 1 73 ? -6.004 -21.625 -18.844 1 78.38 73 LEU A C 1
ATOM 567 O O . LEU A 1 73 ? -5.602 -22.719 -18.438 1 78.38 73 LEU A O 1
ATOM 571 N N . GLU A 1 74 ? -7.258 -21.297 -19.047 1 75.62 74 GLU A N 1
ATOM 572 C CA . GLU A 1 74 ? -8.273 -22.312 -18.781 1 75.62 74 GLU A CA 1
ATOM 573 C C . GLU A 1 74 ? -8.094 -23.516 -19.688 1 75.62 74 GLU A C 1
ATOM 575 O O . GLU A 1 74 ? -8.18 -24.656 -19.219 1 75.62 74 GLU A O 1
ATOM 580 N N . SER A 1 75 ? -7.824 -23.266 -20.938 1 85 75 SER A N 1
ATOM 581 C CA . SER A 1 75 ? -7.613 -24.359 -21.891 1 85 75 SER A CA 1
ATOM 582 C C . SER A 1 75 ? -6.145 -24.75 -21.969 1 85 75 SER A C 1
ATOM 584 O O . SER A 1 75 ? -5.77 -25.625 -22.75 1 85 75 SER A O 1
ATOM 586 N N . CYS A 1 76 ? -5.359 -24.125 -21.141 1 88.44 76 CYS A N 1
ATOM 587 C CA . CYS A 1 76 ? -3.926 -24.391 -21.094 1 88.44 76 CYS A CA 1
ATOM 588 C C . CYS A 1 76 ? -3.299 -24.25 -22.469 1 88.44 76 CYS A C 1
ATOM 590 O O . CYS A 1 76 ? -2.572 -25.141 -22.922 1 88.44 76 CYS A O 1
ATOM 592 N N . THR A 1 77 ? -3.648 -23.125 -23.141 1 92.56 77 THR A N 1
ATOM 593 C CA . THR A 1 77 ? -3.166 -22.953 -24.516 1 92.56 77 THR A CA 1
ATOM 594 C C . THR A 1 77 ? -2.676 -21.516 -24.734 1 92.56 77 THR A C 1
ATOM 596 O O . THR A 1 77 ? -3.301 -20.562 -24.266 1 92.56 77 THR A O 1
ATOM 599 N N . ILE A 1 78 ? -1.515 -21.375 -25.406 1 94.44 78 ILE A N 1
ATOM 600 C CA . ILE A 1 78 ? -1.044 -20.078 -25.891 1 94.44 78 ILE A CA 1
ATOM 601 C C . ILE A 1 78 ? -1.172 -20.047 -27.422 1 94.44 78 ILE A C 1
ATOM 603 O O . ILE A 1 78 ? -0.682 -20.938 -28.109 1 94.44 78 ILE A O 1
ATOM 607 N N . TYR A 1 79 ? -1.86 -18.984 -27.906 1 94.12 79 TYR A N 1
ATOM 608 C CA . TYR A 1 79 ? -1.998 -18.781 -29.344 1 94.12 79 TYR A CA 1
ATOM 609 C C . TYR A 1 79 ? -0.981 -17.766 -29.844 1 94.12 79 TYR A C 1
ATOM 611 O O . TYR A 1 79 ? -1.037 -16.594 -29.469 1 94.12 79 TYR A O 1
ATOM 619 N N . LEU A 1 80 ? -0.105 -18.266 -30.656 1 95.75 80 LEU A N 1
ATOM 620 C CA . LEU A 1 80 ? 0.942 -17.406 -31.203 1 95.75 80 LEU A CA 1
ATOM 621 C C . LEU A 1 80 ? 0.714 -17.141 -32.688 1 95.75 80 LEU A C 1
ATOM 623 O O . LEU A 1 80 ? 0.865 -18.047 -33.531 1 95.75 80 LEU A O 1
ATOM 627 N N . LYS A 1 81 ? 0.387 -15.914 -33.031 1 95.62 81 LYS A N 1
ATOM 628 C CA . LYS A 1 81 ? 0.18 -15.539 -34.406 1 95.62 81 LYS A CA 1
ATOM 629 C C . LYS A 1 81 ? 1.386 -14.773 -34.969 1 95.62 81 LYS A C 1
ATOM 631 O O . LYS A 1 81 ? 1.954 -13.922 -34.281 1 95.62 81 LYS A O 1
ATOM 636 N N . GLY A 1 82 ? 1.8 -15.133 -36.094 1 96 82 GLY A N 1
ATOM 637 C CA . GLY A 1 82 ? 2.922 -14.469 -36.75 1 96 82 GLY A CA 1
ATOM 638 C C . GLY A 1 82 ? 3.131 -14.906 -38.188 1 96 82 GLY A C 1
ATOM 639 O O . GLY A 1 82 ? 2.207 -15.406 -38.844 1 96 82 GLY A O 1
ATOM 640 N N . ARG A 1 83 ? 4.316 -14.617 -38.719 1 93.81 83 ARG A N 1
ATOM 641 C CA . ARG A 1 83 ? 4.621 -14.922 -40.125 1 93.81 83 ARG A CA 1
ATOM 642 C C . ARG A 1 83 ? 5.727 -15.969 -40.219 1 93.81 83 ARG A C 1
ATOM 644 O O . ARG A 1 83 ? 6.676 -15.961 -39.438 1 93.81 83 ARG A O 1
ATOM 651 N N . THR A 1 84 ? 5.629 -16.797 -41.188 1 93.56 84 THR A N 1
ATOM 652 C CA . THR A 1 84 ? 6.629 -17.844 -41.406 1 93.56 84 THR A CA 1
ATOM 653 C C . THR A 1 84 ? 7.965 -17.234 -41.844 1 93.56 84 THR A C 1
ATOM 655 O O . THR A 1 84 ? 8 -16.281 -42.594 1 93.56 84 THR A O 1
ATOM 658 N N . VAL A 1 85 ? 9.055 -17.75 -41.344 1 93.94 85 VAL A N 1
ATOM 659 C CA . VAL A 1 85 ? 10.359 -17.156 -41.594 1 93.94 85 VAL A CA 1
ATOM 660 C C . VAL A 1 85 ? 11.266 -18.172 -42.281 1 93.94 85 VAL A C 1
ATOM 662 O O . VAL A 1 85 ? 12.406 -17.859 -42.625 1 93.94 85 VAL A O 1
ATOM 665 N N . VAL A 1 86 ? 10.859 -19.344 -42.438 1 89.75 86 VAL A N 1
ATOM 666 C CA . VAL A 1 86 ? 11.625 -20.375 -43.156 1 89.75 86 VAL A CA 1
ATOM 667 C C . VAL A 1 86 ? 10.82 -20.906 -44.312 1 89.75 86 VAL A C 1
ATOM 669 O O . VAL A 1 86 ? 9.594 -21.031 -44.25 1 89.75 86 VAL A O 1
ATOM 672 N N . ILE A 1 87 ? 11.469 -21.203 -45.281 1 84 87 ILE A N 1
ATOM 673 C CA . ILE A 1 87 ? 10.836 -21.719 -46.5 1 84 87 ILE A CA 1
ATOM 674 C C . ILE A 1 87 ? 10.305 -23.125 -46.25 1 84 87 ILE A C 1
ATOM 676 O O . ILE A 1 87 ? 10.969 -23.938 -45.594 1 84 87 ILE A O 1
ATOM 680 N N . ASN A 1 88 ? 9.109 -23.344 -46.625 1 81.38 88 ASN A N 1
ATOM 681 C CA . ASN A 1 88 ? 8.461 -24.641 -46.562 1 81.38 88 ASN A CA 1
ATOM 682 C C . ASN A 1 88 ? 7.824 -25.016 -47.875 1 81.38 88 ASN A C 1
ATOM 684 O O . ASN A 1 88 ? 7.348 -24.156 -48.625 1 81.38 88 ASN A O 1
ATOM 688 N N . GLU A 1 89 ? 7.91 -26.25 -48.188 1 82.5 89 GLU A N 1
ATOM 689 C CA . GLU A 1 89 ? 7.402 -26.734 -49.469 1 82.5 89 GLU A CA 1
ATOM 690 C C . GLU A 1 89 ? 5.922 -26.406 -49.625 1 82.5 89 GLU A C 1
ATOM 692 O O . GLU A 1 89 ? 5.457 -26.172 -50.75 1 82.5 89 GLU A O 1
ATOM 697 N N . TYR A 1 90 ? 5.348 -26.328 -48.562 1 81.5 90 TYR A N 1
ATOM 698 C CA . TYR A 1 90 ? 3.893 -26.234 -48.656 1 81.5 90 TYR A CA 1
ATOM 699 C C . TYR A 1 90 ? 3.41 -24.844 -48.219 1 81.5 90 TYR A C 1
ATOM 701 O O . TYR A 1 90 ? 2.244 -24.5 -48.438 1 81.5 90 TYR A O 1
ATOM 709 N N . VAL A 1 91 ? 4.301 -24.094 -47.656 1 82.31 91 VAL A N 1
ATOM 710 C CA . VAL A 1 91 ? 3.861 -22.812 -47.125 1 82.31 91 VAL A CA 1
ATOM 711 C C . VAL A 1 91 ? 4.754 -21.688 -47.656 1 82.31 91 VAL A C 1
ATOM 713 O O . VAL A 1 91 ? 5.98 -21.797 -47.625 1 82.31 91 VAL A O 1
ATOM 716 N N . LYS A 1 92 ? 4.082 -20.625 -48.094 1 84.88 92 LYS A N 1
ATOM 717 C CA . LYS A 1 92 ? 4.82 -19.469 -48.625 1 84.88 92 LYS A CA 1
ATOM 718 C C . LYS A 1 92 ? 5.547 -18.734 -47.5 1 84.88 92 LYS A C 1
ATOM 720 O O . LYS A 1 92 ? 5 -18.562 -46.406 1 84.88 92 LYS A O 1
ATOM 725 N N . LEU A 1 93 ? 6.703 -18.391 -47.875 1 89.81 93 LEU A N 1
ATOM 726 C CA . LEU A 1 93 ? 7.473 -17.562 -46.938 1 89.81 93 LEU A CA 1
ATOM 727 C C . LEU A 1 93 ? 6.758 -16.25 -46.656 1 89.81 93 LEU A C 1
ATOM 729 O O . LEU A 1 93 ? 6.242 -15.609 -47.562 1 89.81 93 LEU A O 1
ATOM 733 N N . GLY A 1 94 ? 6.68 -15.891 -45.438 1 92.06 94 GLY A N 1
ATOM 734 C CA . GLY A 1 94 ? 6.082 -14.617 -45.062 1 92.06 94 GLY A CA 1
ATOM 735 C C . GLY A 1 94 ? 4.582 -14.703 -44.844 1 92.06 94 GLY A C 1
ATOM 736 O O . GLY A 1 94 ? 3.939 -13.703 -44.5 1 92.06 94 GLY A O 1
ATOM 737 N N . SER A 1 95 ? 4.043 -15.883 -45.031 1 89.62 95 SER A N 1
ATOM 738 C CA . SER A 1 95 ? 2.607 -16.047 -44.812 1 89.62 95 SER A CA 1
ATOM 739 C C . SER A 1 95 ? 2.268 -16.078 -43.312 1 89.62 95 SER A C 1
ATOM 741 O O . SER A 1 95 ? 3.084 -16.5 -42.5 1 89.62 95 SER A O 1
ATOM 743 N N . TYR A 1 96 ? 1.059 -15.633 -43 1 92.5 96 TYR A N 1
ATOM 744 C CA . TYR A 1 96 ? 0.601 -15.633 -41.625 1 92.5 96 TYR A CA 1
ATOM 745 C C . TYR A 1 96 ? 0.208 -17.031 -41.188 1 92.5 96 TYR A C 1
ATOM 747 O O . TYR A 1 96 ? -0.387 -17.797 -41.938 1 92.5 96 TYR A O 1
ATOM 755 N N . HIS A 1 97 ? 0.508 -17.391 -39.969 1 91.19 97 HIS A N 1
ATOM 756 C CA . HIS A 1 97 ? 0.136 -18.656 -39.344 1 91.19 97 HIS A CA 1
ATOM 757 C C . HIS A 1 97 ? 0.004 -18.516 -37.844 1 91.19 97 HIS A C 1
ATOM 759 O O . HIS A 1 97 ? 0.655 -17.672 -37.219 1 91.19 97 HIS A O 1
ATOM 765 N N . THR A 1 98 ? -0.88 -19.312 -37.25 1 93.56 98 THR A N 1
ATOM 766 C CA . THR A 1 98 ? -1.005 -19.391 -35.781 1 93.56 98 THR A CA 1
ATOM 767 C C . THR A 1 98 ? -0.501 -20.734 -35.281 1 93.56 98 THR A C 1
ATOM 769 O O . THR A 1 98 ? -0.904 -21.781 -35.781 1 93.56 98 THR A O 1
ATOM 772 N N . ILE A 1 99 ? 0.436 -20.641 -34.375 1 94.06 99 ILE A N 1
ATOM 773 C CA . ILE A 1 99 ? 0.919 -21.844 -33.688 1 94.06 99 ILE A CA 1
ATOM 774 C C . ILE A 1 99 ? 0.348 -21.906 -32.281 1 94.06 99 ILE A C 1
ATOM 776 O O . ILE A 1 99 ? 0.479 -20.953 -31.5 1 94.06 99 ILE A O 1
ATOM 780 N N . ASP A 1 100 ? -0.267 -23 -31.922 1 94.12 100 ASP A N 1
ATOM 781 C CA . ASP A 1 100 ? -0.813 -23.203 -30.594 1 94.12 100 ASP A CA 1
ATOM 782 C C . ASP A 1 100 ? 0.152 -24 -29.719 1 94.12 100 ASP A C 1
ATOM 784 O O . ASP A 1 100 ? 0.552 -25.109 -30.094 1 94.12 100 ASP A O 1
ATOM 788 N N . ILE A 1 101 ? 0.516 -23.406 -28.609 1 94.75 101 ILE A N 1
ATOM 789 C CA . ILE A 1 101 ? 1.294 -24.141 -27.609 1 94.75 101 ILE A CA 1
ATOM 790 C C . ILE A 1 101 ? 0.357 -24.766 -26.578 1 94.75 101 ILE A C 1
ATOM 792 O O . ILE A 1 101 ? -0.367 -24.047 -25.875 1 94.75 101 ILE A O 1
ATOM 796 N N . THR A 1 102 ? 0.326 -26.078 -26.562 1 93.5 102 THR A N 1
ATOM 797 C CA . THR A 1 102 ? -0.537 -26.812 -25.641 1 93.5 102 THR A CA 1
ATOM 798 C C . THR A 1 102 ? 0.281 -27.766 -24.781 1 93.5 102 THR A C 1
ATOM 800 O O . THR A 1 102 ? 1.475 -27.953 -25.016 1 93.5 102 THR A O 1
ATOM 803 N N . LEU A 1 103 ? -0.408 -28.391 -23.812 1 91.19 103 LEU A N 1
ATOM 804 C CA . LEU A 1 103 ? 0.273 -29.328 -22.922 1 91.19 103 LEU A CA 1
ATOM 805 C C . LEU A 1 103 ? 0.755 -30.547 -23.688 1 91.19 103 LEU A C 1
ATOM 807 O O . LEU A 1 103 ? 0.049 -31.062 -24.562 1 91.19 103 LEU A O 1
ATOM 811 N N . GLY A 1 104 ? 1.946 -30.922 -23.375 1 91.69 104 GLY A N 1
ATOM 812 C CA . GLY A 1 104 ? 2.479 -32.156 -23.938 1 91.69 104 GLY A CA 1
ATOM 813 C C . GLY A 1 104 ? 3.107 -31.969 -25.312 1 91.69 104 GLY A C 1
ATOM 814 O O . GLY A 1 104 ? 3.738 -32.875 -25.844 1 91.69 104 GLY A O 1
ATOM 815 N N . GLN A 1 105 ? 2.951 -30.766 -25.844 1 91.69 105 GLN A N 1
ATOM 816 C CA . GLN A 1 105 ? 3.498 -30.516 -27.172 1 91.69 105 GLN A CA 1
ATOM 817 C C . GLN A 1 105 ? 4.84 -29.797 -27.094 1 91.69 105 GLN A C 1
ATOM 819 O O . GLN A 1 105 ? 4.961 -28.781 -26.391 1 91.69 105 GLN A O 1
ATOM 824 N N . SER A 1 106 ? 5.746 -30.328 -27.797 1 95.06 106 SER A N 1
ATOM 825 C CA . SER A 1 106 ? 7.074 -29.734 -27.812 1 95.06 106 SER A CA 1
ATOM 826 C C . SER A 1 106 ? 7.137 -28.547 -28.766 1 95.06 106 SER A C 1
ATOM 828 O O . SER A 1 106 ? 6.5 -28.562 -29.828 1 95.06 106 SER A O 1
ATOM 830 N N . PHE A 1 107 ? 7.902 -27.562 -28.391 1 96.62 107 PHE A N 1
ATOM 831 C CA . PHE A 1 107 ? 8.172 -26.422 -29.25 1 96.62 107 PHE A CA 1
ATOM 832 C C . PHE A 1 107 ? 9.531 -25.812 -28.938 1 96.62 107 PHE A C 1
ATOM 834 O O . PHE A 1 107 ? 10.125 -26.109 -27.891 1 96.62 107 PHE A O 1
ATOM 841 N N . GLU A 1 108 ? 10.016 -25.094 -29.844 1 96.75 108 GLU A N 1
ATOM 842 C CA . GLU A 1 108 ? 11.297 -24.422 -29.672 1 96.75 108 GLU A CA 1
ATOM 843 C C . GLU A 1 108 ? 11.141 -22.906 -29.734 1 96.75 108 GLU A C 1
ATOM 845 O O . GLU A 1 108 ? 10.539 -22.375 -30.672 1 96.75 108 GLU A O 1
ATOM 850 N N . LEU A 1 109 ? 11.633 -22.234 -28.734 1 97.25 109 LEU A N 1
ATOM 851 C CA . LEU A 1 109 ? 11.602 -20.781 -28.672 1 97.25 109 LEU A CA 1
ATOM 852 C C . LEU A 1 109 ? 12.992 -20.203 -28.875 1 97.25 109 LEU A C 1
ATOM 854 O O . LEU A 1 109 ? 13.945 -20.609 -28.203 1 97.25 109 LEU A O 1
ATOM 858 N N . GLU A 1 110 ? 13.062 -19.312 -29.781 1 96.38 110 GLU A N 1
ATOM 859 C CA . GLU A 1 110 ? 14.328 -18.656 -30.094 1 96.38 110 GLU A CA 1
ATOM 860 C C . GLU A 1 110 ? 14.258 -17.156 -29.828 1 96.38 110 GLU A C 1
ATOM 862 O O . GLU A 1 110 ? 13.289 -16.5 -30.219 1 96.38 110 GLU A O 1
ATOM 867 N N . LYS A 1 111 ? 15.227 -16.672 -29.125 1 94.12 111 LYS A N 1
ATOM 868 C CA . LYS A 1 111 ? 15.344 -15.234 -28.844 1 94.12 111 LYS A CA 1
ATOM 869 C C . LYS A 1 111 ? 16.719 -14.711 -29.281 1 94.12 111 LYS A C 1
ATOM 871 O O . LYS A 1 111 ? 17.703 -15.445 -29.281 1 94.12 111 LYS A O 1
ATOM 876 N N . GLU A 1 112 ? 16.688 -13.391 -29.656 1 91.62 112 GLU A N 1
ATOM 877 C CA . GLU A 1 112 ? 17.969 -12.734 -29.906 1 91.62 112 GLU A CA 1
ATOM 878 C C . GLU A 1 112 ? 18.766 -12.578 -28.625 1 91.62 112 GLU A C 1
ATOM 880 O O . GLU A 1 112 ? 20 -12.68 -28.641 1 91.62 112 GLU A O 1
ATOM 885 N N . GLU A 1 113 ? 18.094 -12.336 -27.609 1 88 113 GLU A N 1
ATOM 886 C CA . GLU A 1 113 ? 18.688 -12.227 -26.281 1 88 113 GLU A CA 1
ATOM 887 C C . GLU A 1 113 ? 17.719 -12.688 -25.203 1 88 113 GLU A C 1
ATOM 889 O O . GLU A 1 113 ? 16.672 -12.062 -24.984 1 88 113 GLU A O 1
ATOM 894 N N . TRP A 1 114 ? 18.125 -13.734 -24.5 1 88.75 114 TRP A N 1
ATOM 895 C CA . TRP A 1 114 ? 17.312 -14.227 -23.406 1 88.75 114 TRP A CA 1
ATOM 896 C C . TRP A 1 114 ? 17.516 -13.391 -22.141 1 88.75 114 TRP A C 1
ATOM 898 O O . TRP A 1 114 ? 18.641 -13.32 -21.625 1 88.75 114 TRP A O 1
ATOM 908 N N . PRO A 1 115 ? 16.438 -12.812 -21.719 1 81.19 115 PRO A N 1
ATOM 909 C CA . PRO A 1 115 ? 16.562 -12.156 -20.422 1 81.19 115 PRO A CA 1
ATOM 910 C C . PRO A 1 115 ? 16.875 -13.141 -19.297 1 81.19 115 PRO A C 1
ATOM 912 O O . PRO A 1 115 ? 16.344 -14.258 -19.281 1 81.19 115 PRO A O 1
ATOM 915 N N . ALA A 1 116 ? 17.609 -12.727 -18.406 1 75.44 116 ALA A N 1
ATOM 916 C CA . ALA A 1 116 ? 17.984 -13.562 -17.266 1 75.44 116 ALA A CA 1
ATOM 917 C C . ALA A 1 116 ? 16.766 -14.016 -16.484 1 75.44 116 ALA A C 1
ATOM 919 O O . ALA A 1 116 ? 16.688 -15.164 -16.047 1 75.44 116 ALA A O 1
ATOM 920 N N . MET A 1 117 ? 15.82 -13.227 -16.344 1 77.38 117 MET A N 1
ATOM 921 C CA . MET A 1 117 ? 14.602 -13.539 -15.594 1 77.38 117 MET A CA 1
ATOM 922 C C . MET A 1 117 ? 13.805 -14.641 -16.297 1 77.38 117 MET A C 1
ATOM 924 O O . MET A 1 117 ? 13.203 -15.484 -15.633 1 77.38 117 MET A O 1
ATOM 928 N N . SER A 1 118 ? 13.836 -14.539 -17.562 1 86.12 118 SER A N 1
ATOM 929 C CA . SER A 1 118 ? 13.133 -15.57 -18.312 1 86.12 118 SER A CA 1
ATOM 930 C C . SER A 1 118 ? 13.758 -16.938 -18.094 1 86.12 118 SER A C 1
ATOM 932 O O . SER A 1 118 ? 13.047 -17.922 -17.891 1 86.12 118 SER A O 1
ATOM 934 N N . ILE A 1 119 ? 14.992 -16.906 -18.125 1 85 119 ILE A N 1
ATOM 935 C CA . ILE A 1 119 ? 15.719 -18.156 -17.922 1 85 119 ILE A CA 1
ATOM 936 C C . ILE A 1 119 ? 15.461 -18.672 -16.516 1 85 119 ILE A C 1
ATOM 938 O O . ILE A 1 119 ? 15.227 -19.875 -16.328 1 85 119 ILE A O 1
ATOM 942 N N . LYS A 1 120 ? 15.484 -17.812 -15.617 1 80.5 120 LYS A N 1
ATOM 943 C CA . LYS A 1 120 ? 15.219 -18.188 -14.234 1 80.5 120 LYS A CA 1
ATOM 944 C C . LYS A 1 120 ? 13.812 -18.781 -14.086 1 80.5 120 LYS A C 1
ATOM 946 O O . LYS A 1 120 ? 13.633 -19.812 -13.438 1 80.5 120 LYS A O 1
ATOM 951 N N . LEU A 1 121 ? 12.906 -18.141 -14.672 1 83.44 121 LEU A N 1
ATOM 952 C CA . LEU A 1 121 ? 11.523 -18.594 -14.609 1 83.44 121 LEU A CA 1
ATOM 953 C C . LEU A 1 121 ? 11.383 -19.984 -15.227 1 83.44 121 LEU A C 1
ATOM 955 O O . LEU A 1 121 ? 10.695 -20.844 -14.68 1 83.44 121 LEU A O 1
ATOM 959 N N . LEU A 1 122 ? 12.055 -20.203 -16.297 1 89.12 122 LEU A N 1
ATOM 960 C CA . LEU A 1 122 ? 11.984 -21.5 -16.984 1 89.12 122 LEU A CA 1
ATOM 961 C C . LEU A 1 122 ? 12.633 -22.594 -16.141 1 89.12 122 LEU A C 1
ATOM 963 O O . LEU A 1 122 ? 12.094 -23.703 -16.031 1 89.12 122 LEU A O 1
ATOM 967 N N . LYS A 1 123 ? 13.703 -22.203 -15.57 1 85.69 123 LYS A N 1
ATOM 968 C CA . LYS A 1 123 ? 14.398 -23.172 -14.727 1 85.69 123 LYS A CA 1
ATOM 969 C C . LYS A 1 123 ? 13.539 -23.562 -13.523 1 85.69 123 LYS A C 1
ATOM 971 O O . LYS A 1 123 ? 13.453 -24.734 -13.164 1 85.69 123 LYS A O 1
ATOM 976 N N . GLU A 1 124 ? 12.945 -22.641 -12.984 1 80.56 124 GLU A N 1
ATOM 977 C CA . GLU A 1 124 ? 12.086 -22.891 -11.836 1 80.56 124 GLU A CA 1
ATOM 978 C C . GLU A 1 124 ? 10.867 -23.734 -12.227 1 80.56 124 GLU A C 1
ATOM 980 O O . GLU A 1 124 ? 10.383 -24.547 -11.438 1 80.56 124 GLU A O 1
ATOM 985 N N . ALA A 1 125 ? 10.438 -23.516 -13.422 1 84.38 125 ALA A N 1
ATOM 986 C CA . ALA A 1 125 ? 9.258 -24.219 -13.906 1 84.38 125 ALA A CA 1
ATOM 987 C C . ALA A 1 125 ? 9.547 -25.703 -14.117 1 84.38 125 ALA A C 1
ATOM 989 O O . ALA A 1 125 ? 8.625 -26.516 -14.219 1 84.38 125 ALA A O 1
ATOM 990 N N . THR A 1 126 ? 10.789 -26.047 -14.273 1 85.25 126 THR A N 1
ATOM 991 C CA . THR A 1 126 ? 11.148 -27.438 -14.484 1 85.25 126 THR A CA 1
ATOM 992 C C . THR A 1 126 ? 11.078 -28.219 -13.18 1 85.25 126 THR A C 1
ATOM 994 O O . THR A 1 126 ? 11.047 -29.453 -13.188 1 85.25 126 THR A O 1
ATOM 997 N N . ARG A 1 127 ? 11.086 -27.422 -12.133 1 77.12 127 ARG A N 1
ATOM 998 C CA . ARG A 1 127 ? 11.016 -28.078 -10.828 1 77.12 127 ARG A CA 1
ATOM 999 C C . ARG A 1 127 ? 9.609 -28.609 -10.562 1 77.12 127 ARG A C 1
ATOM 1001 O O . ARG A 1 127 ? 8.625 -28 -10.969 1 77.12 127 ARG A O 1
ATOM 1008 N N . PRO A 1 128 ? 9.664 -29.828 -10.086 1 67.88 128 PRO A N 1
ATOM 1009 C CA . PRO A 1 128 ? 8.336 -30.344 -9.758 1 67.88 128 PRO A CA 1
ATOM 1010 C C . PRO A 1 128 ? 7.492 -29.344 -8.969 1 67.88 128 PRO A C 1
ATOM 1012 O O . PRO A 1 128 ? 8 -28.688 -8.07 1 67.88 128 PRO A O 1
ATOM 1015 N N . GLN A 1 129 ? 6.43 -28.984 -9.586 1 69.81 129 GLN A N 1
ATOM 1016 C CA . GLN A 1 129 ? 5.512 -28.078 -8.898 1 69.81 129 GLN A CA 1
ATOM 1017 C C . GLN A 1 129 ? 4.371 -28.844 -8.242 1 69.81 129 GLN A C 1
ATOM 1019 O O . GLN A 1 129 ? 3.377 -29.172 -8.898 1 69.81 129 GLN A O 1
ATOM 1024 N N . PRO A 1 130 ? 4.586 -29.141 -7.031 1 73.62 130 PRO A N 1
ATOM 1025 C CA . PRO A 1 130 ? 3.518 -29.906 -6.375 1 73.62 130 PRO A CA 1
ATOM 1026 C C . PRO A 1 130 ? 2.201 -29.141 -6.312 1 73.62 130 PRO A C 1
ATOM 1028 O O . PRO A 1 130 ? 2.203 -27.922 -6.098 1 73.62 130 PRO A O 1
ATOM 1031 N N . GLU A 1 131 ? 1.134 -29.719 -6.871 1 86.38 131 GLU A N 1
ATOM 1032 C CA . GLU A 1 131 ? -0.216 -29.219 -6.652 1 86.38 131 GLU A CA 1
ATOM 1033 C C . GLU A 1 131 ? -0.778 -29.688 -5.316 1 86.38 131 GLU A C 1
ATOM 1035 O O . GLU A 1 131 ? -0.53 -30.828 -4.902 1 86.38 131 GLU A O 1
ATOM 1040 N N . THR A 1 132 ? -1.386 -28.781 -4.59 1 93.19 132 THR A N 1
ATOM 1041 C CA . THR A 1 132 ? -1.969 -29.109 -3.297 1 93.19 132 THR A CA 1
ATOM 1042 C C . THR A 1 132 ? -3.48 -28.906 -3.314 1 93.19 132 THR A C 1
ATOM 1044 O O . THR A 1 132 ? -3.971 -27.891 -3.807 1 93.19 132 THR A O 1
ATOM 1047 N N . ALA A 1 133 ? -4.18 -29.891 -2.867 1 96 133 ALA A N 1
ATOM 1048 C CA . ALA A 1 133 ? -5.629 -29.766 -2.738 1 96 133 ALA A CA 1
ATOM 1049 C C . ALA A 1 133 ? -6.02 -29.312 -1.332 1 96 133 ALA A C 1
ATOM 1051 O O . ALA A 1 133 ? -5.531 -29.859 -0.341 1 96 133 ALA A O 1
ATOM 1052 N N . PHE A 1 134 ? -6.859 -28.297 -1.307 1 97.81 134 PHE A N 1
ATOM 1053 C CA . PHE A 1 134 ? -7.391 -27.828 -0.036 1 97.81 134 PHE A CA 1
ATOM 1054 C C . PHE A 1 134 ? -8.883 -28.125 0.081 1 97.81 134 PHE A C 1
ATOM 1056 O O . PHE A 1 134 ? -9.656 -27.797 -0.814 1 97.81 134 PHE A O 1
ATOM 1063 N N . ILE A 1 135 ? -9.211 -28.812 1.091 1 98.19 135 ILE A N 1
ATOM 1064 C CA . ILE A 1 135 ? -10.602 -29.047 1.452 1 98.19 135 ILE A CA 1
ATOM 1065 C C . ILE A 1 135 ? -10.953 -28.25 2.705 1 98.19 135 ILE A C 1
ATOM 1067 O O . ILE A 1 135 ? -10.617 -28.656 3.82 1 98.19 135 ILE A O 1
ATOM 1071 N N . VAL A 1 136 ? -11.672 -27.125 2.514 1 98.12 136 VAL A N 1
ATOM 1072 C CA . VAL A 1 136 ? -11.953 -26.219 3.619 1 98.12 136 VAL A CA 1
ATOM 1073 C C . VAL A 1 136 ? -13.43 -26.328 4.008 1 98.12 136 VAL A C 1
ATOM 1075 O O . VAL A 1 136 ? -14.312 -26.062 3.191 1 98.12 136 VAL A O 1
ATOM 1078 N N . PHE A 1 137 ? -13.648 -26.719 5.285 1 96.94 137 PHE A N 1
ATOM 1079 C CA . PHE A 1 137 ? -15.008 -26.781 5.809 1 96.94 137 PHE A CA 1
ATOM 1080 C C . PHE A 1 137 ? -15.336 -25.547 6.625 1 96.94 137 PHE A C 1
ATOM 1082 O O . PHE A 1 137 ? -14.664 -25.25 7.617 1 96.94 137 PHE A O 1
ATOM 1089 N N . TYR A 1 138 ? -16.312 -24.859 6.129 1 95.5 138 TYR A N 1
ATOM 1090 C CA . TYR A 1 138 ? -16.922 -23.797 6.918 1 95.5 138 TYR A CA 1
ATOM 1091 C C . TYR A 1 138 ? -18.094 -24.328 7.742 1 95.5 138 TYR A C 1
ATOM 1093 O O . TYR A 1 138 ? -18.25 -25.531 7.895 1 95.5 138 TYR A O 1
ATOM 1101 N N . GLU A 1 139 ? -18.812 -23.438 8.367 1 92.62 139 GLU A N 1
ATOM 1102 C CA . GLU A 1 139 ? -19.938 -23.859 9.195 1 92.62 139 GLU A CA 1
ATOM 1103 C C . GLU A 1 139 ? -21 -24.562 8.359 1 92.62 139 GLU A C 1
ATOM 1105 O O . GLU A 1 139 ? -21.562 -25.578 8.781 1 92.62 139 GLU A O 1
ATOM 1110 N N . ARG A 1 140 ? -21.234 -24.047 7.152 1 92.25 140 ARG A N 1
ATOM 1111 C CA . ARG A 1 140 ? -22.375 -24.578 6.395 1 92.25 140 ARG A CA 1
ATOM 1112 C C . ARG A 1 140 ? -21.938 -25.016 4.996 1 92.25 140 ARG A C 1
ATOM 1114 O O . ARG A 1 140 ? -22.766 -25.422 4.188 1 92.25 140 ARG A O 1
ATOM 1121 N N . GLU A 1 141 ? -20.672 -24.891 4.672 1 95.25 141 GLU A N 1
ATOM 1122 C CA . GLU A 1 141 ? -20.266 -25.219 3.309 1 95.25 141 GLU A CA 1
ATOM 1123 C C . GLU A 1 141 ? -18.828 -25.75 3.275 1 95.25 141 GLU A C 1
ATOM 1125 O O . GLU A 1 141 ? -18.094 -25.625 4.25 1 95.25 141 GLU A O 1
ATOM 1130 N N . CYS A 1 142 ? -18.578 -26.469 2.186 1 96.75 142 CYS A N 1
ATOM 1131 C CA . CYS A 1 142 ? -17.234 -26.984 1.892 1 96.75 142 CYS A CA 1
ATOM 1132 C C . CYS A 1 142 ? -16.734 -26.438 0.559 1 96.75 142 CYS A C 1
ATOM 1134 O O . CYS A 1 142 ? -17.484 -26.375 -0.414 1 96.75 142 CYS A O 1
ATOM 1136 N N . VAL A 1 143 ? -15.5 -25.969 0.603 1 97.44 143 VAL A N 1
ATOM 1137 C CA . VAL A 1 143 ? -14.875 -25.484 -0.62 1 97.44 143 VAL A CA 1
ATOM 1138 C C . VAL A 1 143 ? -13.602 -26.266 -0.904 1 97.44 143 VAL A C 1
ATOM 1140 O O . VAL A 1 143 ? -12.711 -26.344 -0.058 1 97.44 143 VAL A O 1
ATOM 1143 N N . VAL A 1 144 ? -13.57 -26.938 -2.068 1 97.69 144 VAL A N 1
ATOM 1144 C CA . VAL A 1 144 ? -12.383 -27.656 -2.5 1 97.69 144 VAL A CA 1
ATOM 1145 C C . VAL A 1 144 ? -11.633 -26.844 -3.549 1 97.69 144 VAL A C 1
ATOM 1147 O O . VAL A 1 144 ? -12.211 -26.422 -4.555 1 97.69 144 VAL A O 1
ATOM 1150 N N . SER A 1 145 ? -10.352 -26.625 -3.256 1 97.12 145 SER A N 1
ATOM 1151 C CA . SER A 1 145 ? -9.531 -25.828 -4.16 1 97.12 145 SER A CA 1
ATOM 1152 C C . SER A 1 145 ? -8.219 -26.531 -4.484 1 97.12 145 SER A C 1
ATOM 1154 O O . SER A 1 145 ? -7.66 -27.234 -3.643 1 97.12 145 SER A O 1
ATOM 1156 N N . ILE A 1 146 ? -7.77 -26.328 -5.723 1 93.69 146 ILE A N 1
ATOM 1157 C CA . ILE A 1 146 ? -6.43 -26.75 -6.129 1 93.69 146 ILE A CA 1
ATOM 1158 C C . ILE A 1 146 ? -5.496 -25.547 -6.156 1 93.69 146 ILE A C 1
ATOM 1160 O O . ILE A 1 146 ? -5.789 -24.547 -6.805 1 93.69 146 ILE A O 1
ATOM 1164 N N . VAL A 1 147 ? -4.434 -25.703 -5.406 1 92.88 147 VAL A N 1
ATOM 1165 C CA . VAL A 1 147 ? -3.504 -24.578 -5.258 1 92.88 147 VAL A CA 1
ATOM 1166 C C . VAL A 1 147 ? -2.197 -24.891 -5.984 1 92.88 147 VAL A C 1
ATOM 1168 O O . VAL A 1 147 ? -1.604 -25.953 -5.777 1 92.88 147 VAL A O 1
ATOM 1171 N N . THR A 1 148 ? -1.822 -24 -6.844 1 89 148 THR A N 1
ATOM 1172 C CA . THR A 1 148 ? -0.561 -24.078 -7.57 1 89 148 THR A CA 1
ATOM 1173 C C . THR A 1 148 ? 0.259 -22.797 -7.367 1 89 148 THR A C 1
ATOM 1175 O O . THR A 1 148 ? -0.141 -21.922 -6.609 1 89 148 THR A O 1
ATOM 1178 N N . ARG A 1 149 ? 1.369 -22.797 -7.988 1 86.5 149 ARG A N 1
ATOM 1179 C CA . ARG A 1 149 ? 2.207 -21.609 -7.949 1 86.5 149 ARG A CA 1
ATOM 1180 C C . ARG A 1 149 ? 1.489 -20.406 -8.57 1 86.5 149 ARG A C 1
ATOM 1182 O O . ARG A 1 149 ? 1.627 -19.281 -8.094 1 86.5 149 ARG A O 1
ATOM 1189 N N . SER A 1 150 ? 0.638 -20.641 -9.508 1 83.5 150 SER A N 1
ATOM 1190 C CA . SER A 1 150 ? 0.068 -19.562 -10.312 1 83.5 150 SER A CA 1
ATOM 1191 C C . SER A 1 150 ? -1.262 -19.078 -9.734 1 83.5 150 SER A C 1
ATOM 1193 O O . SER A 1 150 ? -1.638 -17.922 -9.906 1 83.5 150 SER A O 1
ATOM 1195 N N . LYS A 1 151 ? -1.969 -20.078 -9.102 1 87.69 151 LYS A N 1
ATOM 1196 C CA . LYS A 1 151 ? -3.312 -19.641 -8.734 1 87.69 151 LYS A CA 1
ATOM 1197 C C . LYS A 1 151 ? -3.949 -20.594 -7.734 1 87.69 151 LYS A C 1
ATOM 1199 O O . LYS A 1 151 ? -3.428 -21.688 -7.492 1 87.69 151 LYS A O 1
ATOM 1204 N N . ILE A 1 152 ? -4.992 -20.125 -7.16 1 91.06 152 ILE A N 1
ATOM 1205 C CA . ILE A 1 152 ? -5.945 -20.938 -6.398 1 91.06 152 ILE A CA 1
ATOM 1206 C C . ILE A 1 152 ? -7.215 -21.141 -7.223 1 91.06 152 ILE A C 1
ATOM 1208 O O . ILE A 1 152 ? -7.875 -20.188 -7.617 1 91.06 152 ILE A O 1
ATOM 1212 N N . SER A 1 153 ? -7.57 -22.422 -7.469 1 90.81 153 SER A N 1
ATOM 1213 C CA . SER A 1 153 ? -8.742 -22.734 -8.273 1 90.81 153 SER A CA 1
ATOM 1214 C C . SER A 1 153 ? -9.781 -23.5 -7.469 1 90.81 153 SER A C 1
ATOM 1216 O O . SER A 1 153 ? -9.508 -24.609 -6.988 1 90.81 153 SER A O 1
ATOM 1218 N N . ILE A 1 154 ? -10.938 -22.938 -7.383 1 94 154 ILE A N 1
ATOM 1219 C CA . ILE A 1 154 ? -12.023 -23.641 -6.711 1 94 154 ILE A CA 1
ATOM 1220 C C . ILE A 1 154 ? -12.602 -24.703 -7.645 1 94 154 ILE A C 1
ATOM 1222 O O . ILE A 1 154 ? -12.992 -24.391 -8.773 1 94 154 ILE A O 1
ATOM 1226 N N . VAL A 1 155 ? -12.703 -25.906 -7.188 1 93.81 155 VAL A N 1
ATOM 1227 C CA . VAL A 1 155 ? -13.164 -26.969 -8.062 1 93.81 155 VAL A CA 1
ATOM 1228 C C . VAL A 1 155 ? -14.523 -27.484 -7.578 1 93.81 155 VAL A C 1
ATOM 1230 O O . VAL A 1 155 ? -15.266 -28.109 -8.336 1 93.81 155 VAL A O 1
ATOM 1233 N N . LEU A 1 156 ? -14.797 -27.312 -6.32 1 95.75 156 LEU A N 1
ATOM 1234 C CA . LEU A 1 156 ? -16.062 -27.734 -5.746 1 95.75 156 LEU A CA 1
ATOM 1235 C C . LEU A 1 156 ? -16.484 -26.828 -4.598 1 95.75 156 LEU A C 1
ATOM 1237 O O . LEU A 1 156 ? -15.641 -26.438 -3.775 1 95.75 156 LEU A O 1
ATOM 1241 N N . LYS A 1 157 ? -17.672 -26.328 -4.668 1 95.38 157 LYS A N 1
ATOM 1242 C CA . LYS A 1 157 ? -18.312 -25.609 -3.57 1 95.38 157 LYS A CA 1
ATOM 1243 C C . LYS A 1 157 ? -19.703 -26.141 -3.285 1 95.38 157 LYS A C 1
ATOM 1245 O O . LYS A 1 157 ? -20.562 -26.156 -4.168 1 95.38 157 LYS A O 1
ATOM 1250 N N . GLN A 1 158 ? -19.922 -26.609 -2.109 1 94 158 GLN A N 1
ATOM 1251 C CA . GLN A 1 158 ? -21.219 -27.188 -1.808 1 94 158 GLN A CA 1
ATOM 1252 C C . GLN A 1 158 ? -21.562 -27.031 -0.328 1 94 158 GLN A C 1
ATOM 1254 O O . GLN A 1 158 ? -20.672 -26.859 0.505 1 94 158 GLN A O 1
ATOM 1259 N N . GLU A 1 159 ? -22.844 -27.125 -0.09 1 93.06 159 GLU A N 1
ATOM 1260 C CA . GLU A 1 159 ? -23.312 -27.156 1.297 1 93.06 159 GLU A CA 1
ATOM 1261 C C . GLU A 1 159 ? -22.969 -28.484 1.961 1 93.06 159 GLU A C 1
ATOM 1263 O O . GLU A 1 159 ? -23 -29.531 1.313 1 93.06 159 GLU A O 1
ATOM 1268 N N . THR A 1 160 ? -22.594 -28.359 3.246 1 87.19 160 THR A N 1
ATOM 1269 C CA . THR A 1 160 ? -22.281 -29.562 3.986 1 87.19 160 THR A CA 1
ATOM 1270 C C . THR A 1 160 ? -23.516 -30.094 4.715 1 87.19 160 THR A C 1
ATOM 1272 O O . THR A 1 160 ? -23.875 -29.594 5.785 1 87.19 160 THR A O 1
ATOM 1275 N N . LYS A 1 161 ? -24.453 -30.688 4.027 1 72.81 161 LYS A N 1
ATOM 1276 C CA . LYS A 1 161 ? -25.703 -31.172 4.617 1 72.81 161 LYS A CA 1
ATOM 1277 C C . LYS A 1 161 ? -25.469 -32.438 5.414 1 72.81 161 LYS A C 1
ATOM 1279 O O . LYS A 1 161 ? -26.016 -32.625 6.512 1 72.81 161 LYS A O 1
ATOM 1284 N N . ASN A 1 162 ? -24.875 -33.469 4.676 1 67.69 162 ASN A N 1
ATOM 1285 C CA . ASN A 1 162 ? -24.734 -34.781 5.293 1 67.69 162 ASN A CA 1
ATOM 1286 C C . ASN A 1 162 ? -23.281 -35.125 5.578 1 67.69 162 ASN A C 1
ATOM 1288 O O . ASN A 1 162 ? -22.375 -34.562 4.941 1 67.69 162 ASN A O 1
ATOM 1292 N N . ARG A 1 163 ? -23.016 -35.844 6.691 1 73.5 163 ARG A N 1
ATOM 1293 C CA . ARG A 1 163 ? -21.672 -36.25 7.082 1 73.5 163 ARG A CA 1
ATOM 1294 C C . ARG A 1 163 ? -21.219 -37.469 6.285 1 73.5 163 ARG A C 1
ATOM 1296 O O . ARG A 1 163 ? -20.328 -38.219 6.719 1 73.5 163 ARG A O 1
ATOM 1303 N N . LYS A 1 164 ? -21.766 -37.719 5.117 1 82.12 164 LYS A N 1
ATOM 1304 C CA . LYS A 1 164 ? -21.312 -38.844 4.328 1 82.12 164 LYS A CA 1
ATOM 1305 C C . LYS A 1 164 ? -20.234 -38.438 3.334 1 82.12 164 LYS A C 1
ATOM 1307 O O . LYS A 1 164 ? -19.406 -39.25 2.914 1 82.12 164 LYS A O 1
ATOM 1312 N N . PHE A 1 165 ? -20.047 -37.281 2.99 1 94 165 PHE A N 1
ATOM 1313 C CA . PHE A 1 165 ? -18.984 -36.625 2.232 1 94 165 PHE A CA 1
ATOM 1314 C C . PHE A 1 165 ? -18.797 -37.281 0.876 1 94 165 PHE A C 1
ATOM 1316 O O . PHE A 1 165 ? -17.703 -37.25 0.301 1 94 165 PHE A O 1
ATOM 1323 N N . ALA A 1 166 ? -19.781 -38.031 0.36 1 91.94 166 ALA A N 1
ATOM 1324 C CA . ALA A 1 166 ? -19.641 -38.875 -0.837 1 91.94 166 ALA A CA 1
ATOM 1325 C C . ALA A 1 166 ? -19.266 -38 -2.047 1 91.94 166 ALA A C 1
ATOM 1327 O O . ALA A 1 166 ? -18.359 -38.375 -2.812 1 91.94 166 ALA A O 1
ATOM 1328 N N . ASN A 1 167 ? -19.938 -36.906 -2.162 1 93 167 ASN A N 1
ATOM 1329 C CA . ASN A 1 167 ? -19.688 -36.031 -3.305 1 93 167 ASN A CA 1
ATOM 1330 C C . ASN A 1 167 ? -18.281 -35.469 -3.277 1 93 167 ASN A C 1
ATOM 1332 O O . ASN A 1 167 ? -17.625 -35.344 -4.316 1 93 167 ASN A O 1
ATOM 1336 N N . ILE A 1 168 ? -17.797 -35.125 -2.107 1 95.5 168 ILE A N 1
ATOM 1337 C CA . ILE A 1 168 ? -16.469 -34.531 -1.951 1 95.5 168 ILE A CA 1
ATOM 1338 C C . ILE A 1 168 ? -15.414 -35.594 -2.268 1 95.5 168 ILE A C 1
ATOM 1340 O O . ILE A 1 168 ? -14.461 -35.312 -3.006 1 95.5 168 ILE A O 1
ATOM 1344 N N . ILE A 1 169 ? -15.656 -36.781 -1.761 1 95.06 169 ILE A N 1
ATOM 1345 C CA . ILE A 1 169 ? -14.727 -37.875 -1.962 1 95.06 169 ILE A CA 1
ATOM 1346 C C . ILE A 1 169 ? -14.625 -38.219 -3.449 1 95.06 169 ILE A C 1
ATOM 1348 O O . ILE A 1 169 ? -13.531 -38.375 -3.982 1 95.06 169 ILE A O 1
ATOM 1352 N N . LYS A 1 170 ? -15.734 -38.188 -4.082 1 93.81 170 LYS A N 1
ATOM 1353 C CA . LYS A 1 170 ? -15.758 -38.469 -5.516 1 93.81 170 LYS A CA 1
ATOM 1354 C C . LYS A 1 170 ? -15 -37.406 -6.289 1 93.81 170 LYS A C 1
ATOM 1356 O O . LYS A 1 170 ? -14.258 -37.719 -7.223 1 93.81 170 LYS A O 1
ATOM 1361 N N . ALA A 1 171 ? -15.195 -36.188 -5.895 1 94.38 171 ALA A N 1
ATOM 1362 C CA . ALA A 1 171 ? -14.516 -35.094 -6.562 1 94.38 171 ALA A CA 1
ATOM 1363 C C . ALA A 1 171 ? -13.008 -35.188 -6.391 1 94.38 171 ALA A C 1
ATOM 1365 O O . ALA A 1 171 ? -12.25 -34.844 -7.309 1 94.38 171 ALA A O 1
ATOM 1366 N N . LEU A 1 172 ? -12.562 -35.688 -5.277 1 96.12 172 LEU A N 1
ATOM 1367 C CA . LEU A 1 172 ? -11.141 -35.75 -4.957 1 96.12 172 LEU A CA 1
ATOM 1368 C C . LEU A 1 172 ? -10.469 -36.906 -5.68 1 96.12 172 LEU A C 1
ATOM 1370 O O . LEU A 1 172 ? -9.258 -36.875 -5.902 1 96.12 172 LEU A O 1
ATOM 1374 N N . GLU A 1 173 ? -11.258 -37.844 -6.012 1 95.19 173 GLU A N 1
ATOM 1375 C CA . GLU A 1 173 ? -10.734 -39.062 -6.66 1 95.19 173 GLU A CA 1
ATOM 1376 C C . GLU A 1 173 ? -9.992 -38.688 -7.949 1 95.19 173 GLU A C 1
ATOM 1378 O O . GLU A 1 173 ? -8.977 -39.312 -8.273 1 95.19 173 GLU A O 1
ATOM 1383 N N . LYS A 1 174 ? -10.516 -37.688 -8.609 1 92.44 174 LYS A N 1
ATOM 1384 C CA . LYS A 1 174 ? -9.945 -37.281 -9.891 1 92.44 174 LYS A CA 1
ATOM 1385 C C . LYS A 1 174 ? -8.539 -36.719 -9.703 1 92.44 174 LYS A C 1
ATOM 1387 O O . LYS A 1 174 ? -7.777 -36.594 -10.672 1 92.44 174 LYS A O 1
ATOM 1392 N N . TYR A 1 175 ? -8.195 -36.406 -8.516 1 91.88 175 TYR A N 1
ATOM 1393 C CA . TYR A 1 175 ? -6.926 -35.75 -8.281 1 91.88 175 TYR A CA 1
ATOM 1394 C C . TYR A 1 175 ? -5.926 -36.688 -7.621 1 91.88 175 TYR A C 1
ATOM 1396 O O . TYR A 1 175 ? -4.793 -36.281 -7.332 1 91.88 175 TYR A O 1
ATOM 1404 N N . VAL A 1 176 ? -6.387 -37.875 -7.359 1 91.62 176 VAL A N 1
ATOM 1405 C CA . VAL A 1 176 ? -5.465 -38.875 -6.84 1 91.62 176 VAL A CA 1
ATOM 1406 C C . VAL A 1 176 ? -4.348 -39.125 -7.852 1 91.62 176 VAL A C 1
ATOM 1408 O O . VAL A 1 176 ? -4.617 -39.344 -9.031 1 91.62 176 VAL A O 1
ATOM 1411 N N . GLY A 1 177 ? -3.064 -38.969 -7.402 1 87.44 177 GLY A N 1
ATOM 1412 C CA . GLY A 1 177 ? -1.932 -39.156 -8.305 1 87.44 177 GLY A CA 1
ATOM 1413 C C . GLY A 1 177 ? -1.489 -37.844 -8.945 1 87.44 177 GLY A C 1
ATOM 1414 O O . GLY A 1 177 ? -0.379 -37.75 -9.477 1 87.44 177 GLY A O 1
ATOM 1415 N N . LYS A 1 178 ? -2.359 -36.906 -8.93 1 84.06 178 LYS A N 1
ATOM 1416 C CA . LYS A 1 178 ? -2.045 -35.625 -9.555 1 84.06 178 LYS A CA 1
ATOM 1417 C C . LYS A 1 178 ? -1.562 -34.594 -8.516 1 84.06 178 LYS A C 1
ATOM 1419 O O . LYS A 1 178 ? -0.749 -33.719 -8.82 1 84.06 178 LYS A O 1
ATOM 1424 N N . VAL A 1 179 ? -2.168 -34.812 -7.367 1 89 179 VAL A N 1
ATOM 1425 C CA . VAL A 1 179 ? -1.844 -33.875 -6.281 1 89 179 VAL A CA 1
ATOM 1426 C C . VAL A 1 179 ? -0.957 -34.594 -5.254 1 89 179 VAL A C 1
ATOM 1428 O O . VAL A 1 179 ? -1.131 -35.781 -4.984 1 89 179 VAL A O 1
ATOM 1431 N N . ASN A 1 180 ? -0.081 -33.75 -4.695 1 87.06 180 ASN A N 1
ATOM 1432 C CA . ASN A 1 180 ? 0.898 -34.344 -3.783 1 87.06 180 ASN A CA 1
ATOM 1433 C C . ASN A 1 180 ? 0.406 -34.312 -2.338 1 87.06 180 ASN A C 1
ATOM 1435 O O . ASN A 1 180 ? 0.829 -35.125 -1.519 1 87.06 180 ASN A O 1
ATOM 1439 N N . LEU A 1 181 ? -0.397 -33.406 -2.072 1 93.12 181 LEU A N 1
ATOM 1440 C CA . LEU A 1 181 ? -0.828 -33.188 -0.693 1 93.12 181 LEU A CA 1
ATOM 1441 C C . LEU A 1 181 ? -2.281 -32.719 -0.64 1 93.12 181 LEU A C 1
ATOM 1443 O O . LEU A 1 181 ? -2.701 -31.891 -1.438 1 93.12 181 LEU A O 1
ATOM 1447 N N . PHE A 1 182 ? -3.033 -33.406 0.209 1 96.19 182 PHE A N 1
ATOM 1448 C CA . PHE A 1 182 ? -4.406 -33 0.5 1 96.19 182 PHE A CA 1
ATOM 1449 C C . PHE A 1 182 ? -4.508 -32.406 1.897 1 96.19 182 PHE A C 1
ATOM 1451 O O . PHE A 1 182 ? -4.207 -33.062 2.889 1 96.19 182 PHE A O 1
ATOM 1458 N N . VAL A 1 183 ? -4.945 -31.141 1.952 1 97.06 183 VAL A N 1
ATOM 1459 C CA . VAL A 1 183 ? -5.066 -30.469 3.24 1 97.06 183 VAL A CA 1
ATOM 1460 C C . VAL A 1 183 ? -6.543 -30.328 3.615 1 97.06 183 VAL A C 1
ATOM 1462 O O . VAL A 1 183 ? -7.301 -29.641 2.926 1 97.06 183 VAL A O 1
ATOM 1465 N N . VAL A 1 184 ? -6.93 -30.984 4.672 1 98.12 184 VAL A N 1
ATOM 1466 C CA . VAL A 1 184 ? -8.273 -30.844 5.219 1 98.12 184 VAL A CA 1
ATOM 1467 C C . VAL A 1 184 ? -8.281 -29.797 6.324 1 98.12 184 VAL A C 1
ATOM 1469 O O . VAL A 1 184 ? -7.668 -29.984 7.375 1 98.12 184 VAL A O 1
ATOM 1472 N N . ALA A 1 185 ? -9.023 -28.672 6.074 1 97.94 185 ALA A N 1
ATOM 1473 C CA . ALA A 1 185 ? -8.953 -27.547 6.996 1 97.94 185 ALA A CA 1
ATOM 1474 C C . ALA A 1 185 ? -10.344 -27.141 7.477 1 97.94 185 ALA A C 1
ATOM 1476 O O . ALA A 1 185 ? -11.281 -27.062 6.684 1 97.94 185 ALA A O 1
ATOM 1477 N N . SER A 1 186 ? -10.469 -26.922 8.812 1 97.56 186 SER A N 1
ATOM 1478 C CA . SER A 1 186 ? -11.703 -26.438 9.414 1 97.56 186 SER A CA 1
ATOM 1479 C C . SER A 1 186 ? -11.469 -25.922 10.828 1 97.56 186 SER A C 1
ATOM 1481 O O . SER A 1 186 ? -10.555 -26.375 11.516 1 97.56 186 SER A O 1
ATOM 1483 N N . MET A 1 187 ? -12.227 -24.938 11.156 1 96 187 MET A N 1
ATOM 1484 C CA . MET A 1 187 ? -12.234 -24.5 12.555 1 96 187 MET A CA 1
ATOM 1485 C C . MET A 1 187 ? -12.977 -25.5 13.43 1 96 187 MET A C 1
ATOM 1487 O O . MET A 1 187 ? -12.773 -25.531 14.648 1 96 187 MET A O 1
ATOM 1491 N N . PHE A 1 188 ? -13.766 -26.359 12.812 1 94.62 188 PHE A N 1
ATOM 1492 C CA . PHE A 1 188 ? -14.664 -27.25 13.516 1 94.62 188 PHE A CA 1
ATOM 1493 C C . PHE A 1 188 ? -14.156 -28.688 13.445 1 94.62 188 PHE A C 1
ATOM 1495 O O . PHE A 1 188 ? -13.203 -28.984 12.727 1 94.62 188 PHE A O 1
ATOM 1502 N N . GLU A 1 189 ? -14.875 -29.562 14.094 1 94.88 189 GLU A N 1
ATOM 1503 C CA . GLU A 1 189 ? -14.453 -30.953 14.219 1 94.88 189 GLU A CA 1
ATOM 1504 C C . GLU A 1 189 ? -14.781 -31.75 12.953 1 94.88 189 GLU A C 1
ATOM 1506 O O . GLU A 1 189 ? -14.297 -32.875 12.773 1 94.88 189 GLU A O 1
ATOM 1511 N N . ILE A 1 190 ? -15.445 -31.172 12.109 1 95.88 190 ILE A N 1
ATOM 1512 C CA . ILE A 1 190 ? -15.844 -31.859 10.883 1 95.88 190 ILE A CA 1
ATOM 1513 C C . ILE A 1 190 ? -14.602 -32.25 10.094 1 95.88 190 ILE A C 1
ATOM 1515 O O . ILE A 1 190 ? -14.641 -33.219 9.312 1 95.88 190 ILE A O 1
ATOM 1519 N N . ARG A 1 191 ? -13.508 -31.578 10.211 1 96.06 191 ARG A N 1
ATOM 1520 C CA . ARG A 1 191 ? -12.266 -31.938 9.531 1 96.06 191 ARG A CA 1
ATOM 1521 C C . ARG A 1 191 ? -11.828 -33.344 9.906 1 96.06 191 ARG A C 1
ATOM 1523 O O . ARG A 1 191 ? -11.336 -34.094 9.062 1 96.06 191 ARG A O 1
ATOM 1530 N N . ASN A 1 192 ? -12.047 -33.719 11.148 1 95.62 192 ASN A N 1
ATOM 1531 C CA . ASN A 1 192 ? -11.688 -35.062 11.609 1 95.62 192 ASN A CA 1
ATOM 1532 C C . ASN A 1 192 ? -12.656 -36.094 11.078 1 95.62 192 ASN A C 1
ATOM 1534 O O . ASN A 1 192 ? -12.242 -37.219 10.719 1 95.62 192 ASN A O 1
ATOM 1538 N N . ASP A 1 193 ? -13.875 -35.719 11.109 1 95.69 193 ASP A N 1
ATOM 1539 C CA . ASP A 1 193 ? -14.875 -36.625 10.562 1 95.69 193 ASP A CA 1
ATOM 1540 C C . ASP A 1 193 ? -14.586 -36.906 9.094 1 95.69 193 ASP A C 1
ATOM 1542 O O . ASP A 1 193 ? -14.688 -38.062 8.664 1 95.69 193 ASP A O 1
ATOM 1546 N N . PHE A 1 194 ? -14.258 -35.969 8.391 1 96.75 194 PHE A N 1
ATOM 1547 C CA . PHE A 1 194 ? -13.953 -36.156 6.977 1 96.75 194 PHE A CA 1
ATOM 1548 C C . PHE A 1 194 ? -12.703 -37 6.793 1 96.75 194 PHE A C 1
ATOM 1550 O O . PHE A 1 194 ? -12.664 -37.875 5.922 1 96.75 194 PHE A O 1
ATOM 1557 N N . ASN A 1 195 ? -11.742 -36.688 7.555 1 95.94 195 ASN A N 1
ATOM 1558 C CA . ASN A 1 195 ? -10.516 -37.5 7.461 1 95.94 195 ASN A CA 1
ATOM 1559 C C . ASN A 1 195 ? -10.773 -38.969 7.711 1 95.94 195 ASN A C 1
ATOM 1561 O O . ASN A 1 195 ? -10.203 -39.812 7.035 1 95.94 195 ASN A O 1
ATOM 1565 N N . LYS A 1 196 ? -11.594 -39.219 8.695 1 94.88 196 LYS A N 1
ATOM 1566 C CA . LYS A 1 196 ? -11.977 -40.594 8.945 1 94.88 196 LYS A CA 1
ATOM 1567 C C . LYS A 1 196 ? -12.656 -41.219 7.73 1 94.88 196 LYS A C 1
ATOM 1569 O O . LYS A 1 196 ? -12.383 -42.375 7.371 1 94.88 196 LYS A O 1
ATOM 1574 N N . ALA A 1 197 ? -13.539 -40.438 7.176 1 94.62 197 ALA A N 1
ATOM 1575 C CA . ALA A 1 197 ? -14.234 -40.906 5.98 1 94.62 197 ALA A CA 1
ATOM 1576 C C . ALA A 1 197 ? -13.25 -41.156 4.844 1 94.62 197 ALA A C 1
ATOM 1578 O O . ALA A 1 197 ? -13.414 -42.125 4.086 1 94.62 197 ALA A O 1
ATOM 1579 N N . VAL A 1 198 ? -12.227 -40.406 4.676 1 95.25 198 VAL A N 1
ATOM 1580 C CA . VAL A 1 198 ? -11.203 -40.531 3.648 1 95.25 198 VAL A CA 1
ATOM 1581 C C . VAL A 1 198 ? -10.422 -41.844 3.863 1 95.25 198 VAL A C 1
ATOM 1583 O O . VAL A 1 198 ? -10.195 -42.594 2.918 1 95.25 198 VAL A O 1
ATOM 1586 N N . GLN A 1 199 ? -10.102 -42.094 5.094 1 94.5 199 GLN A N 1
ATOM 1587 C CA . GLN A 1 199 ? -9.32 -43.281 5.422 1 94.5 199 GLN A CA 1
ATOM 1588 C C . GLN A 1 199 ? -10.117 -44.562 5.141 1 94.5 199 GLN A C 1
ATOM 1590 O O . GLN A 1 199 ? -9.539 -45.594 4.824 1 94.5 199 GLN A O 1
ATOM 1595 N N . ALA A 1 200 ? -11.352 -44.406 5.211 1 92.75 200 ALA A N 1
ATOM 1596 C CA . ALA A 1 200 ? -12.219 -45.562 5.023 1 92.75 200 ALA A CA 1
ATOM 1597 C C . ALA A 1 200 ? -12.625 -45.719 3.561 1 92.75 200 ALA A C 1
ATOM 1599 O O . ALA A 1 200 ? -13.172 -46.75 3.164 1 92.75 200 ALA A O 1
ATOM 1600 N N . SER A 1 201 ? -12.359 -44.75 2.836 1 92.81 201 SER A N 1
ATOM 1601 C CA . SER A 1 201 ? -12.852 -44.719 1.461 1 92.81 201 SER A CA 1
ATOM 1602 C C . SER A 1 201 ? -11.961 -45.562 0.544 1 92.81 201 SER A C 1
ATOM 1604 O O . SER A 1 201 ? -10.734 -45.531 0.653 1 92.81 201 SER A O 1
ATOM 1606 N N . LYS A 1 202 ? -12.539 -46.312 -0.35 1 92.12 202 LYS A N 1
ATOM 1607 C CA . LYS A 1 202 ? -11.797 -47.094 -1.347 1 92.12 202 LYS A CA 1
ATOM 1608 C C . LYS A 1 202 ? -11.242 -46.188 -2.443 1 92.12 202 LYS A C 1
ATOM 1610 O O . LYS A 1 202 ? -10.133 -46.406 -2.928 1 92.12 202 LYS A O 1
ATOM 1615 N N . GLU A 1 203 ? -11.977 -45.156 -2.807 1 90.62 203 GLU A N 1
ATOM 1616 C CA . GLU A 1 203 ? -11.633 -44.25 -3.885 1 90.62 203 GLU A CA 1
ATOM 1617 C C . GLU A 1 203 ? -10.328 -43.5 -3.59 1 90.62 203 GLU A C 1
ATOM 1619 O O . GLU A 1 203 ? -9.547 -43.219 -4.504 1 90.62 203 GLU A O 1
ATOM 1624 N N . LEU A 1 204 ? -10.078 -43.25 -2.285 1 93.94 204 LEU A N 1
ATOM 1625 C CA . LEU A 1 204 ? -8.938 -42.406 -1.91 1 93.94 204 LEU A CA 1
ATOM 1626 C C . LEU A 1 204 ? -7.887 -43.219 -1.17 1 93.94 204 LEU A C 1
ATOM 1628 O O . LEU A 1 204 ? -6.977 -42.656 -0.555 1 93.94 204 LEU A O 1
ATOM 1632 N N . LYS A 1 205 ? -8.008 -44.469 -1.239 1 91.81 205 LYS A N 1
AT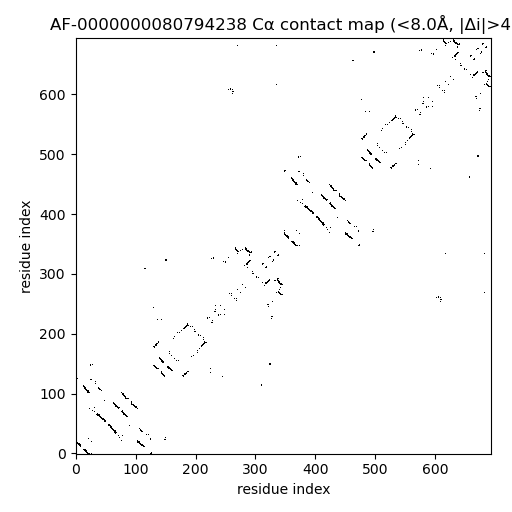OM 1633 C CA . LYS A 1 205 ? -7.141 -45.375 -0.5 1 91.81 205 LYS A CA 1
ATOM 1634 C C . LYS A 1 205 ? -5.676 -45.156 -0.861 1 91.81 205 LYS A C 1
ATOM 1636 O O . LYS A 1 205 ? -4.816 -45.094 0.02 1 91.81 205 LYS A O 1
ATOM 1641 N N . GLU A 1 206 ? -5.395 -45 -2.098 1 91.69 206 GLU A N 1
ATOM 1642 C CA . GLU A 1 206 ? -4.027 -44.844 -2.59 1 91.69 206 GLU A CA 1
ATOM 1643 C C . GLU A 1 206 ? -3.42 -43.531 -2.121 1 91.69 206 GLU A C 1
ATOM 1645 O O . GLU A 1 206 ? -2.197 -43.406 -2.012 1 91.69 206 GLU A O 1
ATOM 1650 N N . ALA A 1 207 ? -4.305 -42.562 -1.857 1 92 207 ALA A N 1
ATOM 1651 C CA . ALA A 1 207 ? -3.826 -41.219 -1.479 1 92 207 ALA A CA 1
ATOM 1652 C C . ALA A 1 207 ? -3.994 -41 0.02 1 92 207 ALA A C 1
ATOM 1654 O O . ALA A 1 207 ? -3.713 -39.906 0.518 1 92 207 ALA A O 1
ATOM 1655 N N . SER A 1 208 ? -4.438 -41.969 0.764 1 90.94 208 SER A N 1
ATOM 1656 C CA . SER A 1 208 ? -4.816 -41.781 2.162 1 90.94 208 SER A CA 1
ATOM 1657 C C . SER A 1 208 ? -3.648 -41.25 2.992 1 90.94 208 SER A C 1
ATOM 1659 O O . SER A 1 208 ? -3.844 -40.469 3.93 1 90.94 208 SER A O 1
ATOM 1661 N N . GLY A 1 209 ? -2.371 -41.562 2.605 1 91.25 209 GLY A N 1
ATOM 1662 C CA . GLY A 1 209 ? -1.19 -41.156 3.334 1 91.25 209 GLY A CA 1
ATOM 1663 C C . GLY A 1 209 ? -0.795 -39.719 3.033 1 91.25 209 GLY A C 1
ATOM 1664 O O . GLY A 1 209 ? 0.054 -39.125 3.719 1 91.25 209 GLY A O 1
ATOM 1665 N N . SER A 1 210 ? -1.48 -39.094 2.111 1 93.06 210 SER A N 1
ATOM 1666 C CA . SER A 1 210 ? -1.098 -37.75 1.661 1 93.06 210 SER A CA 1
ATOM 1667 C C . SER A 1 210 ? -2.039 -36.688 2.219 1 93.06 210 SER A C 1
ATOM 1669 O O . SER A 1 210 ? -2.033 -35.531 1.76 1 93.06 210 SER A O 1
ATOM 1671 N N . PHE A 1 211 ? -2.895 -37.094 3.209 1 95.12 211 PHE A N 1
ATOM 1672 C CA . PHE A 1 211 ? -3.84 -36.125 3.795 1 95.12 211 PHE A CA 1
ATOM 1673 C C . PHE A 1 211 ? -3.285 -35.562 5.09 1 95.12 211 PHE A C 1
ATOM 1675 O O . PHE A 1 211 ? -2.676 -36.281 5.891 1 95.12 211 PHE A O 1
ATOM 1682 N N . CYS A 1 212 ? -3.396 -34.312 5.219 1 94.69 212 CYS A N 1
ATOM 1683 C CA . CYS A 1 212 ? -3.068 -33.594 6.457 1 94.69 212 CYS A CA 1
ATOM 1684 C C . CYS A 1 212 ? -4.262 -32.812 6.965 1 94.69 212 CYS A C 1
ATOM 1686 O O . CYS A 1 212 ? -4.977 -32.188 6.18 1 94.69 212 CYS A O 1
ATOM 1688 N N . VAL A 1 213 ? -4.516 -32.938 8.258 1 97 213 VAL A N 1
ATOM 1689 C CA . VAL A 1 213 ? -5.641 -32.219 8.875 1 97 213 VAL A CA 1
ATOM 1690 C C . VAL A 1 213 ? -5.145 -31 9.633 1 97 213 VAL A C 1
ATOM 1692 O O . VAL A 1 213 ? -4.223 -31.094 10.445 1 97 213 VAL A O 1
ATOM 1695 N N . VAL A 1 214 ? -5.75 -29.828 9.352 1 96.94 214 VAL A N 1
ATOM 1696 C CA . VAL A 1 214 ? -5.301 -28.578 9.945 1 96.94 214 VAL A CA 1
ATOM 1697 C C . VAL A 1 214 ? -6.477 -27.875 10.625 1 96.94 214 VAL A C 1
ATOM 1699 O O . VAL A 1 214 ? -7.551 -27.734 10.031 1 96.94 214 VAL A O 1
ATOM 1702 N N . LYS A 1 215 ? -6.25 -27.453 11.82 1 96.75 215 LYS A N 1
ATOM 1703 C CA . LYS A 1 215 ? -7.246 -26.625 12.5 1 96.75 215 LYS A CA 1
ATOM 1704 C C . LYS A 1 215 ? -7.094 -25.156 12.125 1 96.75 215 LYS A C 1
ATOM 1706 O O . LYS A 1 215 ? -6.078 -24.531 12.445 1 96.75 215 LYS A O 1
ATOM 1711 N N . VAL A 1 216 ? -8.055 -24.625 11.5 1 95.94 216 VAL A N 1
ATOM 1712 C CA . VAL A 1 216 ? -8.047 -23.219 11.102 1 95.94 216 VAL A CA 1
ATOM 1713 C C . VAL A 1 216 ? -8.211 -22.328 12.328 1 95.94 216 VAL A C 1
ATOM 1715 O O . VAL A 1 216 ? -9.078 -22.578 13.172 1 95.94 216 VAL A O 1
ATOM 1718 N N . PRO A 1 217 ? -7.41 -21.328 12.477 1 94.62 217 PRO A N 1
ATOM 1719 C CA . PRO A 1 217 ? -7.523 -20.438 13.641 1 94.62 217 PRO A CA 1
ATOM 1720 C C . PRO A 1 217 ? -8.844 -19.688 13.672 1 94.62 217 PRO A C 1
ATOM 1722 O O . PRO A 1 217 ? -9.422 -19.391 12.625 1 94.62 217 PRO A O 1
ATOM 1725 N N . PRO A 1 218 ? -9.234 -19.312 14.867 1 93.25 218 PRO A N 1
ATOM 1726 C CA . PRO A 1 218 ? -10.531 -18.625 15.031 1 93.25 218 PRO A CA 1
ATOM 1727 C C . PRO A 1 218 ? -10.586 -17.281 14.32 1 93.25 218 PRO A C 1
ATOM 1729 O O . PRO A 1 218 ? -11.664 -16.844 13.922 1 93.25 218 PRO A O 1
ATOM 1732 N N . GLU A 1 219 ? -9.469 -16.672 14.109 1 90.88 219 GLU A N 1
ATOM 1733 C CA . GLU A 1 219 ? -9.422 -15.367 13.469 1 90.88 219 GLU A CA 1
ATOM 1734 C C . GLU A 1 219 ? -9.852 -15.461 12.008 1 90.88 219 GLU A C 1
ATOM 1736 O O . GLU A 1 219 ? -10.148 -14.438 11.383 1 90.88 219 GLU A O 1
ATOM 1741 N N . CYS A 1 220 ? -9.875 -16.672 11.508 1 92.56 220 CYS A N 1
ATOM 1742 C CA . CYS A 1 220 ? -10.25 -16.875 10.109 1 92.56 220 CYS A CA 1
ATOM 1743 C C . CYS A 1 220 ? -11.75 -17.109 9.969 1 92.56 220 CYS A C 1
ATOM 1745 O O . CYS A 1 220 ? -12.242 -17.359 8.875 1 92.56 220 CYS A O 1
ATOM 1747 N N . ARG A 1 221 ? -12.422 -17.031 11.102 1 89.94 221 ARG A N 1
ATOM 1748 C CA . ARG A 1 221 ? -13.867 -17.219 11.008 1 89.94 221 ARG A CA 1
ATOM 1749 C C . ARG A 1 221 ? -14.484 -16.203 10.047 1 89.94 221 ARG A C 1
ATOM 1751 O O . ARG A 1 221 ? -14.266 -15 10.188 1 89.94 221 ARG A O 1
ATOM 1758 N N . GLY A 1 222 ? -15.156 -16.688 9.109 1 87.81 222 GLY A N 1
ATOM 1759 C CA . GLY A 1 222 ? -15.82 -15.82 8.148 1 87.81 222 GLY A CA 1
ATOM 1760 C C . GLY A 1 222 ? -14.898 -15.336 7.047 1 87.81 222 GLY A C 1
ATOM 1761 O O . GLY A 1 222 ? -15.312 -14.562 6.184 1 87.81 222 GLY A O 1
ATOM 1762 N N . CYS A 1 223 ? -13.703 -15.797 7.047 1 92.38 223 CYS A N 1
ATOM 1763 C CA . CYS A 1 223 ? -12.742 -15.375 6.035 1 92.38 223 CYS A CA 1
ATOM 1764 C C . CYS A 1 223 ? -13.023 -16.047 4.699 1 92.38 223 CYS A C 1
ATOM 1766 O O . CYS A 1 223 ? -13.656 -17.109 4.652 1 92.38 223 CYS A O 1
ATOM 1768 N N . SER A 1 224 ? -12.633 -15.391 3.641 1 93.88 224 SER A N 1
ATOM 1769 C CA . SER A 1 224 ? -12.734 -15.977 2.311 1 93.88 224 SER A CA 1
ATOM 1770 C C . SER A 1 224 ? -11.867 -17.234 2.193 1 93.88 224 SER A C 1
ATOM 1772 O O . SER A 1 224 ? -10.938 -17.422 2.982 1 93.88 224 SER A O 1
ATOM 1774 N N . ASN A 1 225 ? -12.211 -18.047 1.255 1 95.81 225 ASN A N 1
ATOM 1775 C CA . ASN A 1 225 ? -11.453 -19.266 0.979 1 95.81 225 ASN A CA 1
ATOM 1776 C C . ASN A 1 225 ? -9.984 -18.953 0.705 1 95.81 225 ASN A C 1
ATOM 1778 O O . ASN A 1 225 ? -9.102 -19.625 1.243 1 95.81 225 ASN A O 1
ATOM 1782 N N . SER A 1 226 ? -9.734 -17.953 -0.116 1 95.44 226 SER A N 1
ATOM 1783 C CA . SER A 1 226 ? -8.367 -17.578 -0.469 1 95.44 226 SER A CA 1
ATOM 1784 C C . SER A 1 226 ? -7.574 -17.141 0.761 1 95.44 226 SER A C 1
ATOM 1786 O O . SER A 1 226 ? -6.395 -17.469 0.894 1 95.44 226 SER A O 1
ATOM 1788 N N . LYS A 1 227 ? -8.172 -16.438 1.646 1 95.19 227 LYS A N 1
ATOM 1789 C CA . LYS A 1 227 ? -7.504 -15.984 2.861 1 95.19 227 LYS A CA 1
ATOM 1790 C C . LYS A 1 227 ? -7.195 -17.156 3.789 1 95.19 227 LYS A C 1
ATOM 1792 O O . LYS A 1 227 ? -6.105 -17.234 4.355 1 95.19 227 LYS A O 1
ATOM 1797 N N . VAL A 1 228 ? -8.164 -18.062 3.967 1 96.81 228 VAL A N 1
ATOM 1798 C CA . VAL A 1 228 ? -7.953 -19.234 4.805 1 96.81 228 VAL A CA 1
ATOM 1799 C C . VAL A 1 228 ? -6.766 -20.047 4.277 1 96.81 228 VAL A C 1
ATOM 1801 O O . VAL A 1 228 ? -5.871 -20.422 5.039 1 96.81 228 VAL A O 1
ATOM 1804 N N . ILE A 1 229 ? -6.734 -20.234 2.961 1 97.25 229 ILE A N 1
ATOM 1805 C CA . ILE A 1 229 ? -5.664 -20.984 2.322 1 97.25 229 ILE A CA 1
ATOM 1806 C C . ILE A 1 229 ? -4.328 -20.297 2.547 1 97.25 229 ILE A C 1
ATOM 1808 O O . ILE A 1 229 ? -3.342 -20.922 2.922 1 97.25 229 ILE A O 1
ATOM 1812 N N . ASN A 1 230 ? -4.328 -19.016 2.34 1 96.44 230 ASN A N 1
ATOM 1813 C CA . ASN A 1 230 ? -3.102 -18.25 2.543 1 96.44 230 ASN A CA 1
ATOM 1814 C C . ASN A 1 230 ? -2.602 -18.359 3.98 1 96.44 230 ASN A C 1
ATOM 1816 O O . ASN A 1 230 ? -1.402 -18.516 4.215 1 96.44 230 ASN A O 1
ATOM 1820 N N . THR A 1 231 ? -3.525 -18.266 4.93 1 96 231 THR A N 1
ATOM 1821 C CA . THR A 1 231 ? -3.184 -18.359 6.344 1 96 231 THR A CA 1
ATOM 1822 C C . THR A 1 231 ? -2.514 -19.703 6.648 1 96 231 THR A C 1
ATOM 1824 O O . THR A 1 231 ? -1.529 -19.75 7.387 1 96 231 THR A O 1
ATOM 1827 N N . ILE A 1 232 ? -2.984 -20.719 6.047 1 96.12 232 ILE A N 1
ATOM 1828 C CA . ILE A 1 232 ? -2.443 -22.062 6.277 1 96.12 232 ILE A CA 1
ATOM 1829 C C . ILE A 1 232 ? -1.084 -22.188 5.594 1 96.12 232 ILE A C 1
ATOM 1831 O O . ILE A 1 232 ? -0.125 -22.672 6.191 1 96.12 232 ILE A O 1
ATOM 1835 N N . LEU A 1 233 ? -0.985 -21.734 4.344 1 95.38 233 LEU A N 1
ATOM 1836 C CA . LEU A 1 233 ? 0.244 -21.844 3.566 1 95.38 233 LEU A CA 1
ATOM 1837 C C . LEU A 1 233 ? 1.392 -21.109 4.25 1 95.38 233 LEU A C 1
ATOM 1839 O O . LEU A 1 233 ? 2.541 -21.547 4.195 1 95.38 233 LEU A O 1
ATOM 1843 N N . THR A 1 234 ? 1.065 -20 4.891 1 94.5 234 THR A N 1
ATOM 1844 C CA . THR A 1 234 ? 2.121 -19.141 5.41 1 94.5 234 THR A CA 1
ATOM 1845 C C . THR A 1 234 ? 2.293 -19.328 6.914 1 94.5 234 THR A C 1
ATOM 1847 O O . THR A 1 234 ? 3.035 -18.594 7.562 1 94.5 234 THR A O 1
ATOM 1850 N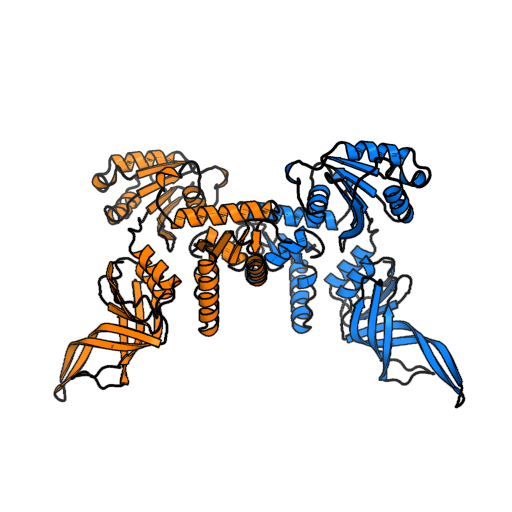 N . ASP A 1 235 ? 1.579 -20.281 7.496 1 93.38 235 ASP A N 1
ATOM 1851 C CA . ASP A 1 235 ? 1.695 -20.594 8.914 1 93.38 235 ASP A CA 1
ATOM 1852 C C . ASP A 1 235 ? 3.062 -21.188 9.242 1 93.38 235 ASP A C 1
ATOM 1854 O O . ASP A 1 235 ? 3.453 -22.203 8.664 1 93.38 235 ASP A O 1
ATOM 1858 N N . LYS A 1 236 ? 3.709 -20.609 10.18 1 90.06 236 LYS A N 1
ATOM 1859 C CA . LYS A 1 236 ? 5.051 -21.047 10.547 1 90.06 236 LYS A CA 1
ATOM 1860 C C . LYS A 1 236 ? 5.027 -22.453 11.133 1 90.06 236 LYS A C 1
ATOM 1862 O O . LYS A 1 236 ? 5.965 -23.234 10.93 1 90.06 236 LYS A O 1
ATOM 1867 N N . ASP A 1 237 ? 3.961 -22.828 11.836 1 91 237 ASP A N 1
ATOM 1868 C CA . ASP A 1 237 ? 3.848 -24.141 12.461 1 91 237 ASP A CA 1
ATOM 1869 C C . ASP A 1 237 ? 3.699 -25.234 11.406 1 91 237 ASP A C 1
ATOM 1871 O O . ASP A 1 237 ? 3.939 -26.422 11.68 1 91 237 ASP A O 1
ATOM 1875 N N . LEU A 1 238 ? 3.303 -24.906 10.195 1 90.81 238 LEU A N 1
ATOM 1876 C CA . LEU A 1 238 ? 3.105 -25.859 9.117 1 90.81 238 LEU A CA 1
ATOM 1877 C C . LEU A 1 238 ? 4.234 -25.766 8.094 1 90.81 238 LEU A C 1
ATOM 1879 O O . LEU A 1 238 ? 4.098 -26.266 6.969 1 90.81 238 LEU A O 1
ATOM 1883 N N . SER A 1 239 ? 5.293 -25.094 8.438 1 87.19 239 SER A N 1
ATOM 1884 C CA . SER A 1 239 ? 6.398 -24.859 7.512 1 87.19 239 SER A CA 1
ATOM 1885 C C . SER A 1 239 ? 6.996 -26.172 7.016 1 87.19 239 SER A C 1
ATOM 1887 O O . SER A 1 239 ? 7.395 -26.266 5.855 1 87.19 239 SER A O 1
ATOM 1889 N N . LYS A 1 240 ? 7.02 -27.156 7.816 1 89.25 240 LYS A N 1
ATOM 1890 C CA . LYS A 1 240 ? 7.586 -28.453 7.438 1 89.25 240 LYS A CA 1
ATOM 1891 C C . LYS A 1 240 ? 6.719 -29.141 6.391 1 89.25 240 LYS A C 1
ATOM 1893 O O . LYS A 1 240 ? 7.238 -29.781 5.477 1 89.25 240 LYS A O 1
ATOM 1898 N N . THR A 1 241 ? 5.453 -29 6.535 1 87.94 241 THR A N 1
ATOM 1899 C CA . THR A 1 241 ? 4.504 -29.609 5.613 1 87.94 241 THR A CA 1
ATOM 1900 C C . THR A 1 241 ? 4.695 -29.078 4.199 1 87.94 241 THR A C 1
ATOM 1902 O O . THR A 1 241 ? 4.566 -29.812 3.223 1 87.94 241 THR A O 1
ATOM 1905 N N . PHE A 1 242 ? 5.047 -27.812 4.141 1 87.94 242 PHE A N 1
ATOM 1906 C CA . PHE A 1 242 ? 5.137 -27.156 2.842 1 87.94 242 PHE A CA 1
ATOM 1907 C C . PHE A 1 242 ? 6.586 -26.859 2.477 1 87.94 242 PHE A C 1
ATOM 1909 O O . PHE A 1 242 ? 6.859 -26.031 1.615 1 87.94 242 PHE A O 1
ATOM 1916 N N . GLN A 1 243 ? 7.43 -27.422 3.082 1 83.62 243 GLN A N 1
ATOM 1917 C CA . GLN A 1 243 ? 8.852 -27.172 2.871 1 83.62 243 GLN A CA 1
ATOM 1918 C C . GLN A 1 243 ? 9.258 -27.5 1.436 1 83.62 243 GLN A C 1
ATOM 1920 O O . GLN A 1 243 ? 8.82 -28.5 0.873 1 83.62 243 GLN A O 1
ATOM 1925 N N . GLY A 1 244 ? 10.062 -26.703 0.86 1 77.06 244 GLY A N 1
ATOM 1926 C CA . GLY A 1 244 ? 10.625 -26.938 -0.46 1 77.06 244 GLY A CA 1
ATOM 1927 C C . GLY A 1 244 ? 9.781 -26.359 -1.581 1 77.06 244 GLY A C 1
ATOM 1928 O O . GLY A 1 244 ? 10.148 -26.469 -2.754 1 77.06 244 GLY A O 1
ATOM 1929 N N . ILE A 1 245 ? 8.656 -25.766 -1.202 1 81.06 245 ILE A N 1
ATOM 1930 C CA . ILE A 1 245 ? 7.824 -25.141 -2.217 1 81.06 245 ILE A CA 1
ATOM 1931 C C . ILE A 1 245 ? 8.148 -23.641 -2.289 1 81.06 245 ILE A C 1
ATOM 1933 O O . ILE A 1 245 ? 7.781 -22.875 -1.396 1 81.06 245 ILE A O 1
ATOM 1937 N N . GLN A 1 246 ? 8.758 -23.234 -3.361 1 82.12 246 GLN A N 1
ATOM 1938 C CA . GLN A 1 246 ? 9.32 -21.891 -3.49 1 82.12 246 GLN A CA 1
ATOM 1939 C C . GLN A 1 246 ? 8.234 -20.828 -3.381 1 82.12 246 GLN A C 1
ATOM 1941 O O . GLN A 1 246 ? 8.422 -19.797 -2.721 1 82.12 246 GLN A O 1
ATOM 1946 N N . TYR A 1 247 ? 7.176 -21.016 -4.059 1 85.56 247 TYR A N 1
ATOM 1947 C CA . TYR A 1 247 ? 6.18 -19.953 -4.086 1 85.56 247 TYR A CA 1
ATOM 1948 C C . TYR A 1 247 ? 5.582 -19.734 -2.699 1 85.56 247 TYR A C 1
ATOM 1950 O O . TYR A 1 247 ? 5.117 -18.641 -2.387 1 85.56 247 TYR A O 1
ATOM 1958 N N . ILE A 1 248 ? 5.574 -20.703 -1.841 1 90.69 248 ILE A N 1
ATOM 1959 C CA . ILE A 1 248 ? 5.078 -20.547 -0.479 1 90.69 248 ILE A CA 1
ATOM 1960 C C . ILE A 1 248 ? 6.039 -19.672 0.324 1 90.69 248 ILE A C 1
ATOM 1962 O O . ILE A 1 248 ? 5.609 -18.844 1.119 1 90.69 248 ILE A O 1
ATOM 1966 N N . ASP A 1 249 ? 7.301 -19.875 0.061 1 91.56 249 ASP A N 1
ATOM 1967 C CA . ASP A 1 249 ? 8.297 -19 0.675 1 91.56 249 ASP A CA 1
ATOM 1968 C C . ASP A 1 249 ? 8.07 -17.547 0.26 1 91.56 249 ASP A C 1
ATOM 1970 O O . ASP A 1 249 ? 8.18 -16.641 1.083 1 91.56 249 ASP A O 1
ATOM 1974 N N . ASP A 1 250 ? 7.824 -17.375 -0.981 1 93.69 250 ASP A N 1
ATOM 1975 C CA . ASP A 1 250 ? 7.551 -16.031 -1.488 1 93.69 250 ASP A CA 1
ATOM 1976 C C . ASP A 1 250 ? 6.32 -15.43 -0.813 1 93.69 250 ASP A C 1
ATOM 1978 O O . ASP A 1 250 ? 6.312 -14.242 -0.469 1 93.69 250 ASP A O 1
ATOM 1982 N N . LEU A 1 251 ? 5.32 -16.25 -0.614 1 95.5 251 LEU A N 1
ATOM 1983 C CA . LEU A 1 251 ? 4.102 -15.781 0.038 1 95.5 251 LEU A CA 1
ATOM 1984 C C . LEU A 1 251 ? 4.375 -15.391 1.487 1 95.5 251 LEU A C 1
ATOM 1986 O O . LEU A 1 251 ? 3.846 -14.391 1.977 1 95.5 251 LEU A O 1
ATOM 1990 N N . ARG A 1 252 ? 5.199 -16.141 2.154 1 95.56 252 ARG A N 1
ATOM 1991 C CA . ARG A 1 252 ? 5.57 -15.828 3.529 1 95.56 252 ARG A CA 1
ATOM 1992 C C . ARG A 1 252 ? 6.305 -14.492 3.604 1 95.56 252 ARG A C 1
ATOM 1994 O O . ARG A 1 252 ? 6.051 -13.688 4.504 1 95.56 252 ARG A O 1
ATOM 2001 N N . GLU A 1 253 ? 7.137 -14.297 2.656 1 95.75 253 GLU A N 1
ATOM 2002 C CA . GLU A 1 253 ? 7.926 -13.07 2.639 1 95.75 253 GLU A CA 1
ATOM 2003 C C . GLU A 1 253 ? 7.035 -11.836 2.467 1 95.75 253 GLU A C 1
ATOM 2005 O O . GLU A 1 253 ? 7.242 -10.82 3.127 1 95.75 253 GLU A O 1
ATOM 2010 N N . ILE A 1 254 ? 6.098 -11.914 1.573 1 97.94 254 ILE A N 1
ATOM 2011 C CA . ILE A 1 254 ? 5.223 -10.766 1.338 1 97.94 254 ILE A CA 1
ATOM 2012 C C . ILE A 1 254 ? 4.332 -10.539 2.557 1 97.94 254 ILE A C 1
ATOM 2014 O O . ILE A 1 254 ? 4.039 -9.391 2.912 1 97.94 254 ILE A O 1
ATOM 2018 N N . ASP A 1 255 ? 3.887 -11.602 3.201 1 96.75 255 ASP A N 1
ATOM 2019 C CA . ASP A 1 255 ? 3.105 -11.445 4.426 1 96.75 255 ASP A CA 1
ATOM 2020 C C . ASP A 1 255 ? 3.93 -10.773 5.52 1 96.75 255 ASP A C 1
ATOM 2022 O O . ASP A 1 255 ? 3.428 -9.906 6.234 1 96.75 255 ASP A O 1
ATOM 2026 N N . ASP A 1 256 ? 5.129 -11.203 5.586 1 96.44 256 ASP A N 1
ATOM 2027 C CA . ASP A 1 256 ? 6.035 -10.578 6.539 1 96.44 256 ASP A CA 1
ATOM 2028 C C . ASP A 1 256 ? 6.223 -9.094 6.219 1 96.44 256 ASP A C 1
ATOM 2030 O O . ASP A 1 256 ? 6.301 -8.258 7.125 1 96.44 256 ASP A O 1
ATOM 2034 N N . PHE A 1 257 ? 6.34 -8.781 5.008 1 98 257 PHE A N 1
ATOM 2035 C CA . PHE A 1 257 ? 6.441 -7.391 4.582 1 98 257 PHE A CA 1
ATOM 2036 C C . PHE A 1 257 ? 5.258 -6.578 5.094 1 98 257 PHE A C 1
ATOM 2038 O O . PHE A 1 257 ? 5.438 -5.473 5.613 1 98 257 PHE A O 1
ATOM 2045 N N . PHE A 1 258 ? 4.059 -7.102 4.883 1 97.62 258 PHE A N 1
ATOM 2046 C CA . PHE A 1 258 ? 2.865 -6.391 5.316 1 97.62 258 PHE A CA 1
ATOM 2047 C C . PHE A 1 258 ? 2.924 -6.094 6.812 1 97.62 258 PHE A C 1
ATOM 2049 O O . PHE A 1 258 ? 2.561 -5 7.246 1 97.62 258 PHE A O 1
ATOM 2056 N N . VAL A 1 259 ? 3.367 -7.016 7.566 1 95.88 259 VAL A N 1
ATOM 2057 C CA . VAL A 1 259 ? 3.469 -6.855 9.016 1 95.88 259 VAL A CA 1
ATOM 2058 C C . VAL A 1 259 ? 4.5 -5.777 9.344 1 95.88 259 VAL A C 1
ATOM 2060 O O . VAL A 1 259 ? 4.238 -4.895 10.164 1 95.88 259 VAL A O 1
ATOM 2063 N N . ARG A 1 260 ? 5.629 -5.824 8.68 1 95.81 260 ARG A N 1
ATOM 2064 C CA . ARG A 1 260 ? 6.676 -4.828 8.891 1 95.81 260 ARG A CA 1
ATOM 2065 C C . ARG A 1 260 ? 6.176 -3.428 8.547 1 95.81 260 ARG A C 1
ATOM 2067 O O . ARG A 1 260 ? 6.441 -2.471 9.273 1 95.81 260 ARG A O 1
ATOM 2074 N N . PHE A 1 261 ? 5.488 -3.387 7.488 1 96.12 261 PHE A N 1
ATOM 2075 C CA . PHE A 1 261 ? 4.949 -2.107 7.043 1 96.12 261 PHE A CA 1
ATOM 2076 C C . PHE A 1 261 ? 3.975 -1.545 8.07 1 96.12 261 PHE A C 1
ATOM 2078 O O . PHE A 1 261 ? 4.039 -0.363 8.414 1 96.12 261 PHE A O 1
ATOM 2085 N N . ALA A 1 262 ? 3.111 -2.375 8.516 1 94.81 262 ALA A N 1
ATOM 2086 C CA . ALA A 1 262 ? 2.104 -1.947 9.484 1 94.81 262 ALA A CA 1
ATOM 2087 C C . ALA A 1 262 ? 2.752 -1.438 10.766 1 94.81 262 ALA A C 1
ATOM 2089 O O . ALA A 1 262 ? 2.26 -0.494 11.391 1 94.81 262 ALA A O 1
ATOM 2090 N N . LYS A 1 263 ? 3.854 -2.025 11.086 1 92.38 263 LYS A N 1
ATOM 2091 C CA . LYS A 1 263 ? 4.562 -1.654 12.305 1 92.38 263 LYS A CA 1
ATOM 2092 C C . LYS A 1 263 ? 5.398 -0.396 12.094 1 92.38 263 LYS A C 1
ATOM 2094 O O . LYS A 1 263 ? 6.066 0.072 13.023 1 92.38 263 LYS A O 1
ATOM 2099 N N . GLY A 1 264 ? 5.426 0.08 10.898 1 92.56 264 GLY A N 1
ATOM 2100 C CA . GLY A 1 264 ? 6.16 1.299 10.602 1 92.56 264 GLY A CA 1
ATOM 2101 C C . GLY A 1 264 ? 7.648 1.066 10.422 1 92.56 264 GLY A C 1
ATOM 2102 O O . GLY A 1 264 ? 8.461 1.937 10.734 1 92.56 264 GLY A O 1
ATOM 2103 N N . SER A 1 265 ? 7.969 -0.141 10.031 1 93.25 265 SER A N 1
ATOM 2104 C CA . SER A 1 265 ? 9.383 -0.423 9.797 1 93.25 265 SER A CA 1
ATOM 2105 C C . SER A 1 265 ? 9.969 0.527 8.758 1 93.25 265 SER A C 1
ATOM 2107 O O . SER A 1 265 ? 9.32 0.844 7.762 1 93.25 265 SER A O 1
ATOM 2109 N N . GLU A 1 266 ? 11.172 0.971 9.039 1 93.12 266 GLU A N 1
ATOM 2110 C CA . GLU A 1 266 ? 11.875 1.84 8.094 1 93.12 266 GLU A CA 1
ATOM 2111 C C . GLU A 1 266 ? 12.766 1.031 7.16 1 93.12 266 GLU A C 1
ATOM 2113 O O . GLU A 1 266 ? 13.57 1.599 6.414 1 93.12 266 GLU A O 1
ATOM 2118 N N . LEU A 1 267 ? 12.633 -0.294 7.219 1 95.62 267 LEU A N 1
ATOM 2119 C CA . LEU A 1 267 ? 13.414 -1.19 6.371 1 95.62 267 LEU A CA 1
ATOM 2120 C C . LEU A 1 267 ? 12.562 -1.739 5.23 1 95.62 267 LEU A C 1
ATOM 2122 O O . LEU A 1 267 ? 12.75 -2.879 4.805 1 95.62 267 LEU A O 1
ATOM 2126 N N . VAL A 1 268 ? 11.562 -1.018 4.859 1 96.69 268 VAL A N 1
ATOM 2127 C CA . VAL A 1 268 ? 10.703 -1.403 3.748 1 96.69 268 VAL A CA 1
ATOM 2128 C C . VAL A 1 268 ? 10.5 -0.212 2.816 1 96.69 268 VAL A C 1
ATOM 2130 O O . VAL A 1 268 ? 10.664 0.94 3.225 1 96.69 268 VAL A O 1
ATOM 2133 N N . CYS A 1 269 ? 10.203 -0.416 1.657 1 95.56 269 CYS A N 1
ATOM 2134 C CA . CYS A 1 269 ? 9.812 0.646 0.736 1 95.56 269 CYS A CA 1
ATOM 2135 C C . CYS A 1 269 ? 8.812 0.134 -0.296 1 95.56 269 CYS A C 1
ATOM 2137 O O . CYS A 1 269 ? 8.742 -1.069 -0.55 1 95.56 269 CYS A O 1
ATOM 2139 N N . ILE A 1 270 ? 8.016 0.95 -0.787 1 96.56 270 ILE A N 1
ATOM 2140 C CA . ILE A 1 270 ? 6.961 0.648 -1.749 1 96.56 270 ILE A CA 1
ATOM 2141 C C . ILE A 1 270 ? 7.102 1.555 -2.969 1 96.56 270 ILE A C 1
ATOM 2143 O O . ILE A 1 270 ? 7.395 2.746 -2.836 1 96.56 270 ILE A O 1
ATOM 2147 N N . GLY A 1 271 ? 6.957 0.958 -4.148 1 95.62 271 GLY A N 1
ATOM 2148 C CA . GLY A 1 271 ? 6.938 1.747 -5.367 1 95.62 271 GLY A CA 1
ATOM 2149 C C . GLY A 1 271 ? 8.266 1.746 -6.102 1 95.62 271 GLY A C 1
ATOM 2150 O O . GLY A 1 271 ? 9.328 1.713 -5.473 1 95.62 271 GLY A O 1
ATOM 2151 N N . MET A 1 272 ? 8.203 1.962 -7.359 1 93.62 272 MET A N 1
ATOM 2152 C CA . MET A 1 272 ? 9.367 1.852 -8.234 1 93.62 272 MET A CA 1
ATOM 2153 C C . MET A 1 272 ? 10.391 2.941 -7.922 1 93.62 272 MET A C 1
ATOM 2155 O O . MET A 1 272 ? 11.594 2.678 -7.883 1 93.62 272 MET A O 1
ATOM 2159 N N . GLU A 1 273 ? 9.953 4.109 -7.68 1 93.44 273 GLU A N 1
ATOM 2160 C CA . GLU A 1 273 ? 10.844 5.238 -7.449 1 93.44 273 GLU A CA 1
ATOM 2161 C C . GLU A 1 273 ? 11.688 5.027 -6.191 1 93.44 273 GLU A C 1
ATOM 2163 O O . GLU A 1 273 ? 12.906 5.172 -6.223 1 93.44 273 GLU A O 1
ATOM 2168 N N . ASP A 1 274 ? 11.039 4.711 -5.148 1 94.81 274 ASP A N 1
ATOM 2169 C CA . ASP A 1 274 ? 11.727 4.48 -3.885 1 94.81 274 ASP A CA 1
ATOM 2170 C C . ASP A 1 274 ? 12.68 3.287 -3.986 1 94.81 274 ASP A C 1
ATOM 2172 O O . ASP A 1 274 ? 13.766 3.301 -3.41 1 94.81 274 ASP A O 1
ATOM 2176 N N . ILE A 1 275 ? 12.234 2.26 -4.66 1 96.75 275 ILE A N 1
ATOM 2177 C CA . ILE A 1 275 ? 13.047 1.059 -4.809 1 96.75 275 ILE A CA 1
ATOM 2178 C C . ILE A 1 275 ? 14.305 1.383 -5.613 1 96.75 275 ILE A C 1
ATOM 2180 O O . ILE A 1 275 ? 15.406 0.948 -5.262 1 96.75 275 ILE A O 1
ATOM 2184 N N . ARG A 1 276 ? 14.164 2.176 -6.629 1 95.25 276 ARG A N 1
ATOM 2185 C CA . ARG A 1 276 ? 15.32 2.592 -7.418 1 95.25 276 ARG A CA 1
ATOM 2186 C C . ARG A 1 276 ? 16.297 3.398 -6.57 1 95.25 276 ARG A C 1
ATOM 2188 O O . ARG A 1 276 ? 17.516 3.227 -6.684 1 95.25 276 ARG A O 1
ATOM 2195 N N . GLU A 1 277 ? 15.75 4.262 -5.801 1 95.56 277 GLU A N 1
ATOM 2196 C CA . GLU A 1 277 ? 16.609 5.027 -4.902 1 95.56 277 GLU A CA 1
ATOM 2197 C C . GLU A 1 277 ? 17.375 4.113 -3.947 1 95.56 277 GLU A C 1
ATOM 2199 O O . GLU A 1 277 ? 18.578 4.277 -3.746 1 95.56 277 GLU A O 1
ATOM 2204 N N . ALA A 1 278 ? 16.656 3.18 -3.33 1 96.06 278 ALA A N 1
ATOM 2205 C CA . ALA A 1 278 ? 17.281 2.223 -2.416 1 96.06 278 ALA A CA 1
ATOM 2206 C C . ALA A 1 278 ? 18.391 1.431 -3.115 1 96.06 278 ALA A C 1
ATOM 2208 O O . ALA A 1 278 ? 19.422 1.139 -2.516 1 96.06 278 ALA A O 1
ATOM 2209 N N . MET A 1 279 ? 18.188 1.107 -4.348 1 95.69 279 MET A N 1
ATOM 2210 C CA . MET A 1 279 ? 19.172 0.392 -5.148 1 95.69 279 MET A CA 1
ATOM 2211 C C . MET A 1 279 ? 20.453 1.21 -5.289 1 95.69 279 MET A C 1
ATOM 2213 O O . MET A 1 279 ? 21.562 0.667 -5.199 1 95.69 279 MET A O 1
ATOM 2217 N N . ASN A 1 280 ? 20.281 2.516 -5.488 1 94.88 280 ASN A N 1
ATOM 2218 C CA . ASN A 1 280 ? 21.422 3.404 -5.66 1 94.88 280 ASN A CA 1
ATOM 2219 C C . ASN A 1 280 ? 22.328 3.414 -4.422 1 94.88 280 ASN A C 1
ATOM 2221 O O . ASN A 1 280 ? 23.531 3.623 -4.527 1 94.88 280 ASN A O 1
ATOM 2225 N N . TYR A 1 281 ? 21.734 3.141 -3.324 1 95.56 281 TYR A N 1
ATOM 2226 C CA . TYR A 1 281 ? 22.484 3.137 -2.078 1 95.56 281 TYR A CA 1
ATOM 2227 C C . TYR A 1 281 ? 22.906 1.722 -1.695 1 95.56 281 TYR A C 1
ATOM 2229 O O . TYR A 1 281 ? 23.531 1.512 -0.65 1 95.56 281 TYR A O 1
ATOM 2237 N N . GLY A 1 282 ? 22.469 0.761 -2.516 1 94.88 282 GLY A N 1
ATOM 2238 C CA . GLY A 1 282 ? 22.781 -0.626 -2.219 1 94.88 282 GLY A CA 1
ATOM 2239 C C . GLY A 1 282 ? 22.016 -1.177 -1.036 1 94.88 282 GLY A C 1
ATOM 2240 O O . GLY A 1 282 ? 22.469 -2.113 -0.373 1 94.88 282 GLY A O 1
ATOM 2241 N N . ALA A 1 283 ? 20.859 -0.617 -0.73 1 96.56 283 ALA A N 1
ATOM 2242 C CA . ALA A 1 283 ? 20.125 -0.964 0.476 1 96.56 283 ALA A CA 1
ATOM 2243 C C . ALA A 1 283 ? 19.125 -2.088 0.202 1 96.56 283 ALA A C 1
ATOM 2245 O O . ALA A 1 283 ? 18.578 -2.678 1.133 1 96.56 283 ALA A O 1
ATOM 2246 N N . LEU A 1 284 ? 18.922 -2.467 -1.052 1 96.94 284 LEU A N 1
ATOM 2247 C CA . LEU A 1 284 ? 17.875 -3.414 -1.422 1 96.94 284 LEU A CA 1
ATOM 2248 C C . LEU A 1 284 ? 18.25 -4.828 -0.991 1 96.94 284 LEU A C 1
ATOM 2250 O O . LEU A 1 284 ? 19.344 -5.301 -1.274 1 96.94 284 LEU A O 1
ATOM 2254 N N . LYS A 1 285 ? 17.406 -5.516 -0.274 1 96.94 285 LYS A N 1
ATOM 2255 C CA . LYS A 1 285 ? 17.609 -6.902 0.135 1 96.94 285 LYS A CA 1
ATOM 2256 C C . LYS A 1 285 ? 16.781 -7.855 -0.734 1 96.94 285 LYS A C 1
ATOM 2258 O O . LYS A 1 285 ? 17.328 -8.828 -1.275 1 96.94 285 LYS A O 1
ATOM 2263 N N . ARG A 1 286 ? 15.516 -7.562 -0.895 1 97.25 286 ARG A N 1
ATOM 2264 C CA . ARG A 1 286 ? 14.602 -8.406 -1.655 1 97.25 286 ARG A CA 1
ATOM 2265 C C . ARG A 1 286 ? 13.523 -7.574 -2.332 1 97.25 286 ARG A C 1
ATOM 2267 O O . ARG A 1 286 ? 12.93 -6.688 -1.708 1 97.25 286 ARG A O 1
ATOM 2274 N N . LEU A 1 287 ? 13.344 -7.887 -3.582 1 97.38 287 LEU A N 1
ATOM 2275 C CA . LEU A 1 287 ? 12.281 -7.27 -4.363 1 97.38 287 LEU A CA 1
ATOM 2276 C C . LEU A 1 287 ? 11.07 -8.188 -4.465 1 97.38 287 LEU A C 1
ATOM 2278 O O . LEU A 1 287 ? 11.219 -9.398 -4.684 1 97.38 287 LEU A O 1
ATOM 2282 N N . MET A 1 288 ? 9.891 -7.691 -4.227 1 97.75 288 MET A N 1
ATOM 2283 C CA . MET A 1 288 ? 8.648 -8.43 -4.434 1 97.75 288 MET A CA 1
ATOM 2284 C C . MET A 1 288 ? 7.742 -7.699 -5.418 1 97.75 288 MET A C 1
ATOM 2286 O O . MET A 1 288 ? 7.492 -6.504 -5.266 1 97.75 288 MET A O 1
ATOM 2290 N N . VAL A 1 289 ? 7.316 -8.422 -6.434 1 95.5 289 VAL A N 1
ATOM 2291 C CA . VAL A 1 289 ? 6.562 -7.816 -7.523 1 95.5 289 VAL A CA 1
ATOM 2292 C C . VAL A 1 289 ? 5.441 -8.758 -7.961 1 95.5 289 VAL A C 1
ATOM 2294 O O . VAL A 1 289 ? 5.609 -9.984 -7.949 1 95.5 289 VAL A O 1
ATOM 2297 N N . THR A 1 290 ? 4.32 -8.18 -8.312 1 94.31 290 THR A N 1
ATOM 2298 C CA . THR A 1 290 ? 3.225 -9.008 -8.805 1 94.31 290 THR A CA 1
ATOM 2299 C C . THR A 1 290 ? 3.531 -9.531 -10.203 1 94.31 290 THR A C 1
ATOM 2301 O O . THR A 1 290 ? 4.309 -8.93 -10.945 1 94.31 290 THR A O 1
ATOM 2304 N N . ASP A 1 291 ? 2.953 -10.641 -10.5 1 85.88 291 ASP A N 1
ATOM 2305 C CA . ASP A 1 291 ? 3.127 -11.195 -11.836 1 85.88 291 ASP A CA 1
ATOM 2306 C C . ASP A 1 291 ? 2.568 -10.25 -12.898 1 85.88 291 ASP A C 1
ATOM 2308 O O . ASP A 1 291 ? 3.139 -10.117 -13.984 1 85.88 291 ASP A O 1
ATOM 2312 N N . GLU A 1 292 ? 1.534 -9.523 -12.586 1 84.56 292 GLU A N 1
ATOM 2313 C CA . GLU A 1 292 ? 0.942 -8.547 -13.492 1 84.56 292 GLU A CA 1
ATOM 2314 C C . GLU A 1 292 ? 1.919 -7.414 -13.797 1 84.56 292 GLU A C 1
ATOM 2316 O O . GLU A 1 292 ? 2.053 -6.996 -14.953 1 84.56 292 GLU A O 1
ATOM 2321 N N . LYS A 1 293 ? 2.568 -6.926 -12.781 1 87.88 293 LYS A N 1
ATOM 2322 C CA . LYS A 1 293 ? 3.506 -5.82 -12.938 1 87.88 293 LYS A CA 1
ATOM 2323 C C . LYS A 1 293 ? 4.793 -6.281 -13.617 1 87.88 293 LYS A C 1
ATOM 2325 O O . LYS A 1 293 ? 5.473 -5.496 -14.281 1 87.88 293 LYS A O 1
ATOM 2330 N N . MET A 1 294 ? 5.129 -7.5 -13.445 1 82.88 294 MET A N 1
ATOM 2331 C CA . MET A 1 294 ? 6.332 -8.078 -14.031 1 82.88 294 MET A CA 1
ATOM 2332 C C . MET A 1 294 ? 6.191 -8.195 -15.547 1 82.88 294 MET A C 1
ATOM 2334 O O . MET A 1 294 ? 7.188 -8.172 -16.266 1 82.88 294 MET A O 1
ATOM 2338 N N . LYS A 1 295 ? 5.008 -8.336 -15.914 1 75.94 295 LYS A N 1
ATOM 2339 C CA . LYS A 1 295 ? 4.766 -8.484 -17.344 1 75.94 295 LYS A CA 1
ATOM 2340 C C . LYS A 1 295 ? 3.656 -7.547 -17.812 1 75.94 295 LYS A C 1
ATOM 2342 O O . LYS A 1 295 ? 2.57 -8 -18.188 1 75.94 295 LYS A O 1
ATOM 2347 N N . PRO A 1 296 ? 4.086 -6.297 -17.891 1 73.31 296 PRO A N 1
ATOM 2348 C CA . PRO A 1 296 ? 3.1 -5.344 -18.391 1 73.31 296 PRO A CA 1
ATOM 2349 C C . PRO A 1 296 ? 2.66 -5.66 -19.828 1 73.31 296 PRO A C 1
ATOM 2351 O O . PRO A 1 296 ? 3.385 -6.332 -20.562 1 73.31 296 PRO A O 1
ATOM 2354 N N . VAL A 1 297 ? 1.488 -5.207 -20.156 1 65.44 297 VAL A N 1
ATOM 2355 C CA . VAL A 1 297 ? 0.936 -5.43 -21.5 1 65.44 297 VAL A CA 1
ATOM 2356 C C . VAL A 1 297 ? 1.711 -4.605 -22.516 1 65.44 297 VAL A C 1
ATOM 2358 O O . VAL A 1 297 ? 1.994 -5.082 -23.625 1 65.44 297 VAL A O 1
ATOM 2361 N N . ASP A 1 298 ? 2.115 -3.422 -22.094 1 68.94 298 ASP A N 1
ATOM 2362 C CA . ASP A 1 298 ? 2.844 -2.51 -22.969 1 68.94 298 ASP A CA 1
ATOM 2363 C C . ASP A 1 298 ? 4.285 -2.969 -23.156 1 68.94 298 ASP A C 1
ATOM 2365 O O . ASP A 1 298 ? 4.996 -3.23 -22.188 1 68.94 298 ASP A O 1
ATOM 2369 N N . VAL A 1 299 ? 4.707 -2.988 -24.438 1 61.84 299 VAL A N 1
ATOM 2370 C CA . VAL A 1 299 ? 6.004 -3.543 -24.812 1 61.84 299 VAL A CA 1
ATOM 2371 C C . VAL A 1 299 ? 7.121 -2.695 -24.203 1 61.84 299 VAL A C 1
ATOM 2373 O O . VAL A 1 299 ? 8.125 -3.23 -23.734 1 61.84 299 VAL A O 1
ATOM 2376 N N . GLU A 1 300 ? 6.922 -1.396 -24.297 1 74.06 300 GLU A N 1
ATOM 2377 C CA . GLU A 1 300 ? 7.953 -0.512 -23.766 1 74.06 300 GLU A CA 1
ATOM 2378 C C . GLU A 1 300 ? 8.086 -0.659 -22.266 1 74.06 300 GLU A C 1
ATOM 2380 O O . GLU A 1 300 ? 9.195 -0.732 -21.734 1 74.06 300 GLU A O 1
ATOM 2385 N N . GLU A 1 301 ? 6.984 -0.767 -21.641 1 79.44 301 GLU A N 1
ATOM 2386 C CA . GLU A 1 301 ? 6.98 -0.957 -20.203 1 79.44 301 GLU A CA 1
ATOM 2387 C C . GLU A 1 301 ? 7.586 -2.305 -19.812 1 79.44 301 GLU A C 1
ATOM 2389 O O . GLU A 1 301 ? 8.258 -2.422 -18.781 1 79.44 301 GLU A O 1
ATOM 2394 N N . ARG A 1 302 ? 7.309 -3.225 -20.609 1 73.06 302 ARG A N 1
ATOM 2395 C CA . ARG A 1 302 ? 7.848 -4.559 -20.375 1 73.06 302 ARG A CA 1
ATOM 2396 C C . ARG A 1 302 ? 9.367 -4.562 -20.469 1 73.06 302 ARG A C 1
ATOM 2398 O O . ARG A 1 302 ? 10.047 -5.195 -19.656 1 73.06 302 ARG A O 1
ATOM 2405 N N . ARG A 1 303 ? 9.898 -3.926 -21.438 1 74.94 303 ARG A N 1
ATOM 2406 C CA . ARG A 1 303 ? 11.344 -3.814 -21.609 1 74.94 303 ARG A CA 1
ATOM 2407 C C . ARG A 1 303 ? 11.984 -3.123 -20.406 1 74.94 303 ARG A C 1
ATOM 2409 O O . ARG A 1 303 ? 13.031 -3.555 -19.922 1 74.94 303 ARG A O 1
ATOM 2416 N N . LYS A 1 304 ? 11.32 -2.102 -19.984 1 84.06 304 LYS A N 1
ATOM 2417 C CA . LYS A 1 304 ? 11.828 -1.368 -18.828 1 84.06 304 LYS A CA 1
ATOM 2418 C C . LYS A 1 304 ? 11.867 -2.258 -17.594 1 84.06 304 LYS A C 1
ATOM 2420 O O . LYS A 1 304 ? 12.836 -2.23 -16.828 1 84.06 304 LYS A O 1
ATOM 2425 N N . MET A 1 305 ? 10.844 -3.018 -17.469 1 84.06 305 MET A N 1
ATOM 2426 C CA . MET A 1 305 ? 10.766 -3.91 -16.312 1 84.06 305 MET A CA 1
ATOM 2427 C C . MET A 1 305 ? 11.828 -4.996 -16.391 1 84.06 305 MET A C 1
ATOM 2429 O O . MET A 1 305 ? 12.453 -5.344 -15.391 1 84.06 305 MET A O 1
ATOM 2433 N N . GLU A 1 306 ? 12.07 -5.469 -17.531 1 76.94 306 GLU A N 1
ATOM 2434 C CA . GLU A 1 306 ? 13.102 -6.48 -17.734 1 76.94 306 GLU A CA 1
ATOM 2435 C C . GLU A 1 306 ? 14.484 -5.938 -17.375 1 76.94 306 GLU A C 1
ATOM 2437 O O . GLU A 1 306 ? 15.266 -6.621 -16.719 1 76.94 306 GLU A O 1
ATOM 2442 N N . MET A 1 307 ? 14.703 -4.805 -17.891 1 82.94 307 MET A N 1
ATOM 2443 C CA . MET A 1 307 ? 15.984 -4.172 -17.578 1 82.94 307 MET A CA 1
ATOM 2444 C C . MET A 1 307 ? 16.125 -3.936 -16.078 1 82.94 307 MET A C 1
ATOM 2446 O O . MET A 1 307 ? 17.203 -4.16 -15.516 1 82.94 307 MET A O 1
ATOM 2450 N N . PHE A 1 308 ? 15.055 -3.5 -15.531 1 92.5 308 PHE A N 1
ATOM 2451 C CA . PHE A 1 308 ? 15.031 -3.264 -14.094 1 92.5 308 PHE A CA 1
ATOM 2452 C C . PHE A 1 308 ? 15.344 -4.547 -13.328 1 92.5 308 PHE A C 1
ATOM 2454 O O . PHE A 1 308 ? 16.172 -4.543 -12.422 1 92.5 308 PHE A O 1
ATOM 2461 N N . CYS A 1 309 ? 14.75 -5.633 -13.68 1 85.94 309 CYS A N 1
ATOM 2462 C CA . CYS A 1 309 ? 14.953 -6.918 -13.016 1 85.94 309 CYS A CA 1
ATOM 2463 C C . CYS A 1 309 ? 16.375 -7.406 -13.195 1 85.94 309 CYS A C 1
ATOM 2465 O O . CYS A 1 309 ? 16.969 -7.98 -12.273 1 85.94 309 CYS A O 1
ATOM 2467 N N . LYS A 1 310 ? 16.906 -7.18 -14.32 1 82.62 310 LYS A N 1
ATOM 2468 C CA . LYS A 1 310 ? 18.297 -7.547 -14.578 1 82.62 310 LYS A CA 1
ATOM 2469 C C . LYS A 1 310 ? 19.234 -6.797 -13.641 1 82.62 310 LYS A C 1
ATOM 2471 O O . LYS A 1 310 ? 20.203 -7.375 -13.133 1 82.62 310 LYS A O 1
ATOM 2476 N N . GLU A 1 311 ? 18.891 -5.582 -13.492 1 89.5 311 GLU A N 1
ATOM 2477 C CA . GLU A 1 311 ? 19.703 -4.758 -12.602 1 89.5 311 GLU A CA 1
ATOM 2478 C C . GLU A 1 311 ? 19.625 -5.262 -11.164 1 89.5 311 GLU A C 1
ATOM 2480 O O . GLU A 1 311 ? 20.641 -5.34 -10.469 1 89.5 311 GLU A O 1
ATOM 2485 N N . VAL A 1 312 ? 18.484 -5.605 -10.758 1 92.38 312 VAL A N 1
ATOM 2486 C CA . VAL A 1 312 ? 18.281 -6.098 -9.406 1 92.38 312 VAL A CA 1
ATOM 2487 C C . VAL A 1 312 ? 19.031 -7.41 -9.203 1 92.38 312 VAL A C 1
ATOM 2489 O O . VAL A 1 312 ? 19.688 -7.605 -8.18 1 92.38 312 VAL A O 1
ATOM 2492 N N . GLN A 1 313 ? 18.953 -8.234 -10.164 1 86.62 313 GLN A N 1
ATOM 2493 C CA . GLN A 1 313 ? 19.641 -9.516 -10.094 1 86.62 313 GLN A CA 1
ATOM 2494 C C . GLN A 1 313 ? 21.156 -9.336 -10.086 1 86.62 313 GLN A C 1
ATOM 2496 O O . GLN A 1 313 ? 21.875 -10.07 -9.391 1 86.62 313 GLN A O 1
ATOM 2501 N N . ALA A 1 314 ? 21.594 -8.422 -10.82 1 87.25 314 ALA A N 1
ATOM 2502 C CA . ALA A 1 314 ? 23.031 -8.141 -10.883 1 87.25 314 ALA A CA 1
ATOM 2503 C C . ALA A 1 314 ? 23.562 -7.699 -9.523 1 87.25 314 ALA A C 1
ATOM 2505 O O . ALA A 1 314 ? 24.734 -7.902 -9.219 1 87.25 314 ALA A O 1
ATOM 2506 N N . MET A 1 315 ? 22.688 -7.141 -8.703 1 92 315 MET A N 1
ATOM 2507 C CA . MET A 1 315 ? 23.078 -6.695 -7.367 1 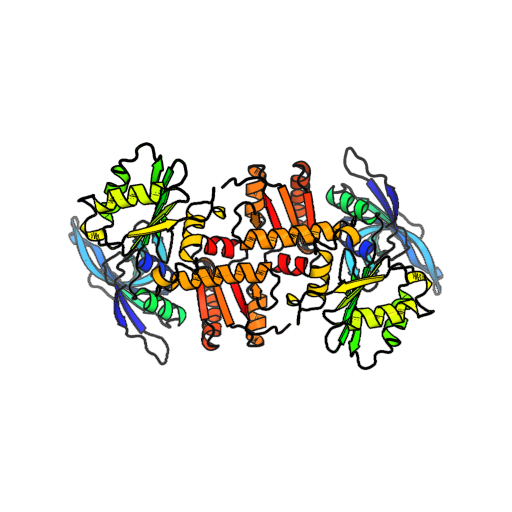92 315 MET A CA 1
ATOM 2508 C C . MET A 1 315 ? 22.938 -7.828 -6.355 1 92 315 MET A C 1
ATOM 2510 O O . MET A 1 315 ? 23.062 -7.609 -5.148 1 92 315 MET A O 1
ATOM 2514 N N . ASN A 1 316 ? 22.609 -9.016 -6.848 1 90.5 316 ASN A N 1
ATOM 2515 C CA . ASN A 1 316 ? 22.453 -10.211 -6.035 1 90.5 316 ASN A CA 1
ATOM 2516 C C . ASN A 1 316 ? 21.266 -10.102 -5.078 1 90.5 316 ASN A C 1
ATOM 2518 O O . ASN A 1 316 ? 21.344 -10.555 -3.936 1 90.5 316 ASN A O 1
ATOM 2522 N N . CYS A 1 317 ? 20.312 -9.352 -5.473 1 93.44 317 CYS A N 1
ATOM 2523 C CA . CYS A 1 317 ? 19.078 -9.234 -4.711 1 93.44 317 CYS A CA 1
ATOM 2524 C C . CYS A 1 317 ? 18.047 -10.242 -5.195 1 93.44 317 CYS A C 1
ATOM 2526 O O . CYS A 1 317 ? 17.922 -10.492 -6.395 1 93.44 317 CYS A O 1
ATOM 2528 N N . LYS A 1 318 ? 17.344 -10.82 -4.27 1 91.75 318 LYS A N 1
ATOM 2529 C CA . LYS A 1 318 ? 16.328 -11.805 -4.609 1 91.75 318 LYS A CA 1
ATOM 2530 C C . LYS A 1 318 ? 15.055 -11.125 -5.117 1 91.75 318 LYS A C 1
ATOM 2532 O O . LYS A 1 318 ? 14.68 -10.055 -4.637 1 91.75 318 LYS A O 1
ATOM 2537 N N . ILE A 1 319 ? 14.492 -11.773 -6.137 1 92.38 319 ILE A N 1
ATOM 2538 C CA . ILE A 1 319 ? 13.227 -11.281 -6.672 1 92.38 319 ILE A CA 1
ATOM 2539 C C . ILE A 1 319 ? 12.125 -12.312 -6.43 1 92.38 319 ILE A C 1
ATOM 2541 O O . ILE A 1 319 ? 12.266 -13.477 -6.809 1 92.38 319 ILE A O 1
ATOM 2545 N N . SER A 1 320 ? 11.086 -11.906 -5.75 1 93.44 320 SER A N 1
ATOM 2546 C CA . SER A 1 320 ? 9.906 -12.734 -5.566 1 93.44 320 SER A CA 1
ATOM 2547 C C . SER A 1 320 ? 8.75 -12.258 -6.441 1 93.44 320 SER A C 1
ATOM 2549 O O . SER A 1 320 ? 8.32 -11.109 -6.344 1 93.44 320 SER A O 1
ATOM 2551 N N . VAL A 1 321 ? 8.305 -13.133 -7.266 1 90.12 321 VAL A N 1
ATOM 2552 C CA . VAL A 1 321 ? 7.133 -12.828 -8.078 1 90.12 321 VAL A CA 1
ATOM 2553 C C . VAL A 1 321 ? 5.883 -13.398 -7.414 1 90.12 321 VAL A C 1
ATOM 2555 O O . VAL A 1 321 ? 5.785 -14.609 -7.203 1 90.12 321 VAL A O 1
ATOM 2558 N N . ILE A 1 322 ? 4.969 -12.562 -7.094 1 94.44 322 ILE A N 1
ATOM 2559 C CA . ILE A 1 322 ? 3.771 -12.953 -6.355 1 94.44 322 ILE A CA 1
ATOM 2560 C C . ILE A 1 322 ? 2.562 -12.938 -7.285 1 94.44 322 ILE A C 1
ATOM 2562 O O . ILE A 1 322 ? 2.143 -11.875 -7.75 1 94.44 322 ILE A O 1
ATOM 2566 N N . PRO A 1 323 ? 1.967 -14.07 -7.504 1 90.38 323 PRO A N 1
ATOM 2567 C CA . PRO A 1 323 ? 0.786 -14.086 -8.367 1 90.38 323 PRO A CA 1
ATOM 2568 C C . PRO A 1 323 ? -0.404 -13.352 -7.758 1 90.38 323 PRO A C 1
ATOM 2570 O O . PRO A 1 323 ? -0.736 -13.578 -6.59 1 90.38 323 PRO A O 1
ATOM 2573 N N . ILE A 1 324 ? -1.124 -12.539 -8.578 1 91.81 324 ILE A N 1
ATOM 2574 C CA . ILE A 1 324 ? -2.252 -11.75 -8.102 1 91.81 324 ILE A CA 1
ATOM 2575 C C . ILE A 1 324 ? -3.43 -12.664 -7.777 1 91.81 324 ILE A C 1
ATOM 2577 O O . ILE A 1 324 ? -4.348 -12.273 -7.051 1 91.81 324 ILE A O 1
ATOM 2581 N N . ALA A 1 325 ? -3.348 -13.891 -8.32 1 91.25 325 ALA A N 1
ATOM 2582 C CA . ALA A 1 325 ? -4.422 -14.859 -8.102 1 91.25 325 ALA A CA 1
ATOM 2583 C C . ALA A 1 325 ? -4.344 -15.453 -6.695 1 91.25 325 ALA A C 1
ATOM 2585 O O . ALA A 1 325 ? -5.266 -16.156 -6.262 1 91.25 325 ALA A O 1
ATOM 2586 N N . HIS A 1 326 ? -3.305 -15.211 -5.984 1 93.75 326 HIS A N 1
ATOM 2587 C CA . HIS A 1 326 ? -3.203 -15.547 -4.57 1 93.75 326 HIS A CA 1
ATOM 2588 C C . HIS A 1 326 ? -3.65 -14.375 -3.695 1 93.75 326 HIS A C 1
ATOM 2590 O O . HIS A 1 326 ? -3.602 -13.219 -4.125 1 93.75 326 HIS A O 1
ATOM 2596 N N . PHE A 1 327 ? -4.023 -14.727 -2.492 1 95.81 327 PHE A N 1
ATOM 2597 C CA . PHE A 1 327 ? -4.543 -13.727 -1.571 1 95.81 327 PHE A CA 1
ATOM 2598 C C . PHE A 1 327 ? -3.529 -12.602 -1.361 1 95.81 327 PHE A C 1
ATOM 2600 O O . PHE A 1 327 ? -3.871 -11.422 -1.47 1 95.81 327 PHE A O 1
ATOM 2607 N N . SER A 1 328 ? -2.301 -12.914 -1.056 1 96.62 328 SER A N 1
ATOM 2608 C CA . SER A 1 328 ? -1.255 -11.93 -0.792 1 96.62 328 SER A CA 1
ATOM 2609 C C . SER A 1 328 ? -0.913 -11.133 -2.047 1 96.62 328 SER A C 1
ATOM 2611 O O . SER A 1 328 ? -0.545 -9.961 -1.966 1 96.62 328 SER A O 1
ATOM 2613 N N . GLY A 1 329 ? -1.009 -11.82 -3.178 1 96.12 329 GLY A N 1
ATOM 2614 C CA . GLY A 1 329 ? -0.756 -11.125 -4.43 1 96.12 329 GLY A CA 1
ATOM 2615 C C . GLY A 1 329 ? -1.769 -10.031 -4.723 1 96.12 329 GLY A C 1
ATOM 2616 O O . GLY A 1 329 ? -1.407 -8.961 -5.203 1 96.12 329 GLY A O 1
ATOM 2617 N N . GLU A 1 330 ? -2.988 -10.352 -4.441 1 94.62 330 GLU A N 1
ATOM 2618 C CA . GLU A 1 330 ? -4.043 -9.359 -4.605 1 94.62 330 GLU A CA 1
ATOM 2619 C C . GLU A 1 330 ? -3.803 -8.141 -3.711 1 94.62 330 GLU A C 1
ATOM 2621 O O . GLU A 1 330 ? -3.994 -7.004 -4.137 1 94.62 330 GLU A O 1
ATOM 2626 N N . ARG A 1 331 ? -3.363 -8.352 -2.604 1 95.31 331 ARG A N 1
ATOM 2627 C CA . ARG A 1 331 ? -3.096 -7.285 -1.643 1 95.31 331 ARG A CA 1
ATOM 2628 C C . ARG A 1 331 ? -1.912 -6.434 -2.088 1 95.31 331 ARG A C 1
ATOM 2630 O O . ARG A 1 331 ? -1.946 -5.207 -1.971 1 95.31 331 ARG A O 1
ATOM 2637 N N . LEU A 1 332 ? -0.91 -7.113 -2.531 1 97.38 332 LEU A N 1
ATOM 2638 C CA . LEU A 1 332 ? 0.228 -6.367 -3.061 1 97.38 332 LEU A CA 1
ATOM 2639 C C . LEU A 1 332 ? -0.195 -5.488 -4.23 1 97.38 332 LEU A C 1
ATOM 2641 O O . LEU A 1 332 ? 0.274 -4.355 -4.363 1 97.38 332 LEU A O 1
ATOM 2645 N N . LYS A 1 333 ? -1.047 -6.051 -5.055 1 95.12 333 LYS A N 1
ATOM 2646 C CA . LYS A 1 333 ? -1.572 -5.277 -6.176 1 95.12 333 LYS A CA 1
ATOM 2647 C C . LYS A 1 333 ? -2.25 -4 -5.695 1 95.12 333 LYS A C 1
ATOM 2649 O O . LYS A 1 333 ? -2.039 -2.926 -6.266 1 95.12 333 LYS A O 1
ATOM 2654 N N . ASP A 1 334 ? -3.008 -4.145 -4.629 1 93.31 334 ASP A N 1
ATOM 2655 C CA . ASP A 1 334 ? -3.711 -3.002 -4.055 1 93.31 334 ASP A CA 1
ATOM 2656 C C . ASP A 1 334 ? -2.729 -1.914 -3.625 1 93.31 334 ASP A C 1
ATOM 2658 O O . ASP A 1 334 ? -3.078 -0.732 -3.598 1 93.31 334 ASP A O 1
ATOM 2662 N N . MET A 1 335 ? -1.495 -2.256 -3.312 1 94.5 335 MET A N 1
ATOM 2663 C CA . MET A 1 335 ? -0.481 -1.316 -2.838 1 94.5 335 MET A CA 1
ATOM 2664 C C . MET A 1 335 ? 0.382 -0.819 -3.994 1 94.5 335 MET A C 1
ATOM 2666 O O . MET A 1 335 ? 1.438 -0.223 -3.773 1 94.5 335 MET A O 1
ATOM 2670 N N . GLY A 1 336 ? 0.072 -1.179 -5.148 1 93.62 336 GLY A N 1
ATOM 2671 C CA . GLY A 1 336 ? 0.813 -0.692 -6.301 1 93.62 336 GLY A CA 1
ATOM 2672 C C . GLY A 1 336 ? 1.574 -1.786 -7.023 1 93.62 336 GLY A C 1
ATOM 2673 O O . GLY A 1 336 ? 2.152 -1.548 -8.086 1 93.62 336 GLY A O 1
ATOM 2674 N N . GLY A 1 337 ? 1.699 -2.938 -6.438 1 96.44 337 GLY A N 1
ATOM 2675 C CA . GLY A 1 337 ? 2.158 -4.117 -7.152 1 96.44 337 GLY A CA 1
ATOM 2676 C C . GLY A 1 337 ? 3.648 -4.363 -7 1 96.44 337 GLY A C 1
ATOM 2677 O O . GLY A 1 337 ? 4.188 -5.312 -7.574 1 96.44 337 GLY A O 1
ATOM 2678 N N . VAL A 1 338 ? 4.375 -3.453 -6.301 1 97.25 338 VAL A N 1
ATOM 2679 C CA . VAL A 1 338 ? 5.816 -3.641 -6.152 1 97.25 338 VAL A CA 1
ATOM 2680 C C . VAL A 1 338 ? 6.277 -3.068 -4.812 1 97.25 338 VAL A C 1
ATOM 2682 O O . VAL A 1 338 ? 5.855 -1.978 -4.418 1 97.25 338 VAL A O 1
ATOM 2685 N N . CYS A 1 339 ? 7.035 -3.826 -4.082 1 98.25 339 CYS A N 1
ATOM 2686 C CA . CYS A 1 339 ? 7.609 -3.395 -2.812 1 98.25 339 CYS A CA 1
ATOM 2687 C C . CYS A 1 339 ? 8.938 -4.098 -2.547 1 98.25 339 CYS A C 1
ATOM 2689 O O . CYS A 1 339 ? 9.352 -4.957 -3.324 1 98.25 339 CYS A O 1
ATOM 2691 N N . ALA A 1 340 ? 9.656 -3.648 -1.501 1 98.12 340 ALA A N 1
ATOM 2692 C CA . ALA A 1 340 ? 10.961 -4.246 -1.229 1 98.12 340 ALA A CA 1
ATOM 2693 C C . ALA A 1 340 ? 11.297 -4.176 0.258 1 98.12 340 ALA A C 1
ATOM 2695 O O . ALA A 1 340 ? 10.773 -3.322 0.979 1 98.12 340 ALA A O 1
ATOM 2696 N N . VAL A 1 341 ? 12.008 -5.125 0.681 1 98.06 341 VAL A N 1
ATOM 2697 C CA . VAL A 1 341 ? 12.641 -5.117 1.994 1 98.06 341 VAL A CA 1
ATOM 2698 C C . VAL A 1 341 ? 14.086 -4.625 1.87 1 98.06 341 VAL A C 1
ATOM 2700 O O . VAL A 1 341 ? 14.781 -4.961 0.909 1 98.06 341 VAL A O 1
ATOM 2703 N N . LEU A 1 342 ? 14.539 -3.861 2.863 1 97.56 342 LEU A N 1
ATOM 2704 C CA . LEU A 1 342 ? 15.852 -3.234 2.807 1 97.56 342 LEU A CA 1
ATOM 2705 C C . LEU A 1 342 ? 16.812 -3.881 3.805 1 97.56 342 LEU A C 1
ATOM 2707 O O . LEU A 1 342 ? 16.375 -4.363 4.855 1 97.56 342 LEU A O 1
ATOM 2711 N N . LYS A 1 343 ? 18.062 -3.822 3.488 1 96.06 343 LYS A N 1
ATOM 2712 C CA . LYS A 1 343 ? 19.125 -4.277 4.383 1 96.06 343 LYS A CA 1
ATOM 2713 C C . LYS A 1 343 ? 19.359 -3.277 5.512 1 96.06 343 LYS A C 1
ATOM 2715 O O . LYS A 1 343 ? 19.688 -3.666 6.633 1 96.06 343 LYS A O 1
ATOM 2720 N N . PHE A 1 344 ? 19.297 -2.049 5.215 1 94.56 344 PHE A N 1
ATOM 2721 C CA . PHE A 1 344 ? 19.516 -0.961 6.16 1 94.56 344 PHE A CA 1
ATOM 2722 C C . PHE A 1 344 ? 18.766 0.293 5.734 1 94.56 344 PHE A C 1
ATOM 2724 O O . PHE A 1 344 ? 18.328 0.403 4.586 1 94.56 344 PHE A O 1
ATOM 2731 N N . ASN A 1 345 ? 18.547 1.062 6.66 1 91.19 345 ASN A N 1
ATOM 2732 C CA . ASN A 1 345 ? 17.875 2.332 6.398 1 91.19 345 ASN A CA 1
ATOM 2733 C C . ASN A 1 345 ? 18.844 3.361 5.809 1 91.19 345 ASN A C 1
ATOM 2735 O O . ASN A 1 345 ? 19.812 3.744 6.457 1 91.19 345 ASN A O 1
ATOM 2739 N N . TYR A 1 346 ? 18.547 3.807 4.609 1 87.75 346 TYR A N 1
ATOM 2740 C CA . TYR A 1 346 ? 19.469 4.734 3.949 1 87.75 346 TYR A CA 1
ATOM 2741 C C . TYR A 1 346 ? 18.953 6.168 4.051 1 87.75 346 TYR A C 1
ATOM 2743 O O . TYR A 1 346 ? 19.688 7.113 3.748 1 87.75 346 TYR A O 1
ATOM 2751 N N . ARG A 1 347 ? 17.703 6.375 4.391 1 78 347 ARG A N 1
ATOM 2752 C CA . ARG A 1 347 ? 17.109 7.707 4.473 1 78 347 ARG A CA 1
ATOM 2753 C C . ARG A 1 347 ? 17.562 8.43 5.738 1 78 347 ARG A C 1
ATOM 2755 O O . ARG A 1 347 ? 17.812 7.797 6.766 1 78 347 ARG A O 1
ATOM 2762 N N . MET B 1 1 ? -7.387 30.203 12.758 1 87.25 1 MET B N 1
ATOM 2763 C CA . MET B 1 1 ? -7.973 31.031 11.711 1 87.25 1 MET B CA 1
ATOM 2764 C C . MET B 1 1 ? -9.258 31.688 12.195 1 87.25 1 MET B C 1
ATOM 2766 O O . MET B 1 1 ? -10.023 31.094 12.945 1 87.25 1 MET B O 1
ATOM 2770 N N . LYS B 1 2 ? -9.367 32.938 11.938 1 87.69 2 LYS B N 1
ATOM 2771 C CA . LYS B 1 2 ? -10.609 33.625 12.273 1 87.69 2 LYS B CA 1
ATOM 2772 C C . LYS B 1 2 ? -11.492 33.812 11.039 1 87.69 2 LYS B C 1
ATOM 2774 O O . LYS B 1 2 ? -11.031 34.312 10.008 1 87.69 2 LYS B O 1
ATOM 2779 N N . LEU B 1 3 ? -12.68 33.281 11.25 1 90.81 3 LEU B N 1
ATOM 2780 C CA . LEU B 1 3 ? -13.695 33.562 10.234 1 90.81 3 LEU B CA 1
ATOM 2781 C C . LEU B 1 3 ? -14.57 34.719 10.656 1 90.81 3 LEU B C 1
ATOM 2783 O O . LEU B 1 3 ? -15.234 34.688 11.688 1 90.81 3 LEU B O 1
ATOM 2787 N N . GLU B 1 4 ? -14.516 35.781 10.094 1 85.81 4 GLU B N 1
ATOM 2788 C CA . GLU B 1 4 ? -15.195 37 10.516 1 85.81 4 GLU B CA 1
ATOM 2789 C C . GLU B 1 4 ? -16.594 37.062 9.914 1 85.81 4 GLU B C 1
ATOM 2791 O O . GLU B 1 4 ? -17.562 37.438 10.609 1 85.81 4 GLU B O 1
ATOM 2796 N N . LYS B 1 5 ? -16.781 36.969 8.617 1 82.69 5 LYS B N 1
ATOM 2797 C CA . LYS B 1 5 ? -18.047 37.125 7.91 1 82.69 5 LYS B CA 1
ATOM 2798 C C . LYS B 1 5 ? -18.266 36 6.914 1 82.69 5 LYS B C 1
ATOM 2800 O O . LYS B 1 5 ? -17.531 35.906 5.922 1 82.69 5 LYS B O 1
ATOM 2805 N N . ASN B 1 6 ? -19.141 35.156 7.363 1 86.06 6 ASN B N 1
ATOM 2806 C CA . ASN B 1 6 ? -19.531 34.094 6.449 1 86.06 6 ASN B CA 1
ATOM 2807 C C . ASN B 1 6 ? -20.859 34.406 5.754 1 86.06 6 ASN B C 1
ATOM 2809 O O . ASN B 1 6 ? -21.922 34.344 6.375 1 86.06 6 ASN B O 1
ATOM 2813 N N . LYS B 1 7 ? -20.797 34.75 4.496 1 87.44 7 LYS B N 1
ATOM 2814 C CA . LYS B 1 7 ? -21.969 35.156 3.701 1 87.44 7 LYS B CA 1
ATOM 2815 C C . LYS B 1 7 ? -22.281 34.094 2.652 1 87.44 7 LYS B C 1
ATOM 2817 O O . LYS B 1 7 ? -22.672 34.406 1.529 1 87.44 7 LYS B O 1
ATOM 2822 N N . VAL B 1 8 ? -22 32.906 2.912 1 88.44 8 VAL B N 1
ATOM 2823 C CA . VAL B 1 8 ? -22.266 31.812 1.971 1 88.44 8 VAL B CA 1
ATOM 2824 C C . VAL B 1 8 ? -23.75 31.469 1.989 1 88.44 8 VAL B C 1
ATOM 2826 O O . VAL B 1 8 ? -24.328 31.25 3.055 1 88.44 8 VAL B O 1
ATOM 2829 N N . ASP B 1 9 ? -24.281 31.484 0.812 1 87.12 9 ASP B N 1
ATOM 2830 C CA . ASP B 1 9 ? -25.688 31.125 0.67 1 87.12 9 ASP B CA 1
ATOM 2831 C C . ASP B 1 9 ? -25.891 29.625 0.836 1 87.12 9 ASP B C 1
ATOM 2833 O O . ASP B 1 9 ? -25.281 28.828 0.113 1 87.12 9 ASP B O 1
ATOM 2837 N N . GLN B 1 10 ? -26.75 29.141 1.615 1 80.81 10 GLN B N 1
ATOM 2838 C CA . GLN B 1 10 ? -26.938 27.734 1.934 1 80.81 10 GLN B CA 1
ATOM 2839 C C . GLN B 1 10 ? -27.656 27.016 0.799 1 80.81 10 GLN B C 1
ATOM 2841 O O . GLN B 1 10 ? -27.562 25.797 0.667 1 80.81 10 GLN B O 1
ATOM 2846 N N . ARG B 1 11 ? -28.438 27.812 -0.024 1 78.75 11 ARG B N 1
ATOM 2847 C CA . ARG B 1 11 ? -29.234 27.203 -1.084 1 78.75 11 ARG B CA 1
ATOM 2848 C C . ARG B 1 11 ? -28.375 26.859 -2.293 1 78.75 11 ARG B C 1
ATOM 2850 O O . ARG B 1 11 ? -28.453 25.75 -2.814 1 78.75 11 ARG B O 1
ATOM 2857 N N . ASN B 1 12 ? -27.5 27.797 -2.678 1 82.94 12 ASN B N 1
ATOM 2858 C CA . ASN B 1 12 ? -26.734 27.562 -3.902 1 82.94 12 ASN B CA 1
ATOM 2859 C C . ASN B 1 12 ? -25.234 27.453 -3.625 1 82.94 12 ASN B C 1
ATOM 2861 O O . ASN B 1 12 ? -24.453 27.141 -4.523 1 82.94 12 ASN B O 1
ATOM 2865 N N . GLY B 1 13 ? -24.812 27.703 -2.381 1 86.12 13 GLY B N 1
ATOM 2866 C CA . GLY B 1 13 ? -23.422 27.547 -1.979 1 86.12 13 GLY B CA 1
ATOM 2867 C C . GLY B 1 13 ? -22.547 28.703 -2.395 1 86.12 13 GLY B C 1
ATOM 2868 O O . GLY B 1 13 ? -21.328 28.656 -2.189 1 86.12 13 GLY B O 1
ATOM 2869 N N . SER B 1 14 ? -23.188 29.703 -3.039 1 90.75 14 SER B N 1
ATOM 2870 C CA . SER B 1 14 ? -22.406 30.844 -3.475 1 90.75 14 SER B CA 1
ATOM 2871 C C . SER B 1 14 ? -22.203 31.844 -2.334 1 90.75 14 SER B C 1
ATOM 2873 O O . SER B 1 14 ? -22.984 31.875 -1.38 1 90.75 14 SER B O 1
ATOM 2875 N N . GLY B 1 15 ? -21.078 32.625 -2.396 1 94.06 15 GLY B N 1
ATOM 2876 C CA . GLY B 1 15 ? -20.875 33.656 -1.398 1 94.06 15 GLY B CA 1
ATOM 2877 C C . GLY B 1 15 ? -19.422 33.906 -1.067 1 94.06 15 GLY B C 1
ATOM 2878 O O . GLY B 1 15 ? -18.531 33.531 -1.839 1 94.06 15 GLY B O 1
ATOM 2879 N N . SER B 1 16 ? -19.266 34.688 -0.039 1 95.56 16 SER B N 1
ATOM 2880 C CA . SER B 1 16 ? -17.922 35.094 0.36 1 95.56 16 SER B CA 1
ATOM 2881 C C . SER B 1 16 ? -17.688 34.812 1.846 1 95.56 16 SER B C 1
ATOM 2883 O O . SER B 1 16 ? -18.641 34.781 2.629 1 95.56 16 SER B O 1
ATOM 2885 N N . ILE B 1 17 ? -16.484 34.531 2.178 1 95.56 17 ILE B N 1
ATOM 2886 C CA . ILE B 1 17 ? -16.062 34.406 3.568 1 95.56 17 ILE B CA 1
ATOM 2887 C C . ILE B 1 17 ? -14.875 35.312 3.846 1 95.56 17 ILE B C 1
ATOM 2889 O O . ILE B 1 17 ? -13.891 35.312 3.1 1 95.56 17 ILE B O 1
ATOM 2893 N N . LYS B 1 18 ? -15.016 36.156 4.84 1 96 18 LYS B N 1
ATOM 2894 C CA . LYS B 1 18 ? -13.898 36.969 5.312 1 96 18 LYS B CA 1
ATOM 2895 C C . LYS B 1 18 ? -13.117 36.219 6.41 1 96 18 LYS B C 1
ATOM 2897 O O . LYS B 1 18 ? -13.711 35.75 7.367 1 96 18 LYS B O 1
ATOM 2902 N N . MET B 1 19 ? -11.812 36.125 6.211 1 94.94 19 MET B N 1
ATOM 2903 C CA . MET B 1 19 ? -11.039 35.312 7.145 1 94.94 19 MET B CA 1
ATOM 2904 C C . MET B 1 19 ? -9.68 35.938 7.414 1 94.94 19 MET B C 1
ATOM 2906 O O . MET B 1 19 ? -9.227 36.781 6.652 1 94.94 19 MET B O 1
ATOM 2910 N N . VAL B 1 20 ? -9.086 35.594 8.5 1 94.06 20 VAL B N 1
ATOM 2911 C CA . VAL B 1 20 ? -7.754 36.031 8.914 1 94.06 20 VAL B CA 1
ATOM 2912 C C . VAL B 1 20 ? -6.926 34.812 9.328 1 94.06 20 VAL B C 1
ATOM 2914 O O . VAL B 1 20 ? -7.211 34.156 10.344 1 94.06 20 VAL B O 1
ATOM 2917 N N . PRO B 1 21 ? -5.941 34.469 8.469 1 93.06 21 PRO B N 1
ATOM 2918 C CA . PRO B 1 21 ? -5.051 33.406 8.938 1 93.06 21 PRO B CA 1
ATOM 2919 C C . PRO B 1 21 ? -4.195 33.844 10.125 1 93.06 21 PRO B C 1
ATOM 2921 O O . PRO B 1 21 ? -3.701 34.969 10.164 1 93.06 21 PRO B O 1
ATOM 2924 N N . GLU B 1 22 ? -4.066 32.938 11.078 1 86.5 22 GLU B N 1
ATOM 2925 C CA . GLU B 1 22 ? -3.361 33.281 12.305 1 86.5 22 GLU B CA 1
ATOM 2926 C C . GLU B 1 22 ? -2.102 32.438 12.484 1 86.5 22 GLU B C 1
ATOM 2928 O O . GLU B 1 22 ? -1.165 32.844 13.172 1 86.5 22 GLU B O 1
ATOM 2933 N N . HIS B 1 23 ? -2.117 31.266 11.922 1 81.62 23 HIS B N 1
ATOM 2934 C CA . HIS B 1 23 ? -0.994 30.344 12.062 1 81.62 23 HIS B CA 1
ATOM 2935 C C . HIS B 1 23 ? -0.623 29.719 10.719 1 81.62 23 HIS B C 1
ATOM 2937 O O . HIS B 1 23 ? -1.395 29.797 9.758 1 81.62 23 HIS B O 1
ATOM 2943 N N . GLN B 1 24 ? 0.531 29.172 10.688 1 78.88 24 GLN B N 1
ATOM 2944 C CA . GLN B 1 24 ? 1.026 28.516 9.477 1 78.88 24 GLN B CA 1
ATOM 2945 C C . GLN B 1 24 ? 0.034 27.484 8.961 1 78.88 24 GLN B C 1
ATOM 2947 O O . GLN B 1 24 ? -0.165 27.359 7.746 1 78.88 24 GLN B O 1
ATOM 2952 N N . ASP B 1 25 ? -0.548 26.812 9.844 1 82.06 25 ASP B N 1
ATOM 2953 C CA . ASP B 1 25 ? -1.514 25.781 9.477 1 82.06 25 ASP B CA 1
ATOM 2954 C C . ASP B 1 25 ? -2.695 26.391 8.719 1 82.06 25 ASP B C 1
ATOM 2956 O O . ASP B 1 25 ? -3.287 25.734 7.859 1 82.06 25 ASP B O 1
ATOM 2960 N N . ASP B 1 26 ? -3.021 27.562 9.094 1 87.62 26 ASP B N 1
ATOM 2961 C CA . ASP B 1 26 ? -4.105 28.234 8.383 1 87.62 26 ASP B CA 1
ATOM 2962 C C . ASP B 1 26 ? -3.744 28.453 6.914 1 87.62 26 ASP B C 1
ATOM 2964 O O . ASP B 1 26 ? -4.59 28.297 6.027 1 87.62 26 ASP B O 1
ATOM 2968 N N . ILE B 1 27 ? -2.475 28.781 6.746 1 86.62 27 ILE B N 1
ATOM 2969 C CA . ILE B 1 27 ? -2.002 28.984 5.379 1 86.62 27 ILE B CA 1
ATOM 2970 C C . ILE B 1 27 ? -2.1 27.672 4.602 1 86.62 27 ILE B C 1
ATOM 2972 O O . ILE B 1 27 ? -2.518 27.656 3.441 1 86.62 27 ILE B O 1
ATOM 2976 N N . TYR B 1 28 ? -1.772 26.688 5.34 1 82.62 28 TYR B N 1
ATOM 2977 C CA . TYR B 1 28 ? -1.87 25.375 4.742 1 82.62 28 TYR B CA 1
ATOM 2978 C C . TYR B 1 28 ? -3.309 25.047 4.355 1 82.62 28 TYR B C 1
ATOM 2980 O O . TYR B 1 28 ? -3.572 24.609 3.232 1 82.62 28 TYR B O 1
ATOM 2988 N N . VAL B 1 29 ? -4.199 25.219 5.223 1 85.56 29 VAL B N 1
ATOM 2989 C CA . VAL B 1 29 ? -5.613 24.953 4.973 1 85.56 29 VAL B CA 1
ATOM 2990 C C . VAL B 1 29 ? -6.098 25.828 3.812 1 85.56 29 VAL B C 1
ATOM 2992 O O . VAL B 1 29 ? -6.777 25.328 2.904 1 85.56 29 VAL B O 1
ATOM 2995 N N . LEU B 1 30 ? -5.711 27.047 3.832 1 91.06 30 LEU B N 1
ATOM 2996 C CA . LEU B 1 30 ? -6.141 27.984 2.803 1 91.06 30 LEU B CA 1
ATOM 2997 C C . LEU B 1 30 ? -5.617 27.562 1.433 1 91.06 30 LEU B C 1
ATOM 2999 O O . LEU B 1 30 ? -6.297 27.75 0.421 1 91.06 30 LEU B O 1
ATOM 3003 N N . SER B 1 31 ? -4.438 27.094 1.444 1 86.19 31 SER B N 1
ATOM 3004 C CA . SER B 1 31 ? -3.865 26.641 0.185 1 86.19 31 SER B CA 1
ATOM 3005 C C . SER B 1 31 ? -4.711 25.531 -0.437 1 86.19 31 SER B C 1
ATOM 3007 O O . SER B 1 31 ? -4.727 25.375 -1.659 1 86.19 31 SER B O 1
ATOM 3009 N N . SER B 1 32 ? -5.367 24.844 0.431 1 81.94 32 SER B N 1
ATOM 3010 C CA . SER B 1 32 ? -6.219 23.766 -0.04 1 81.94 32 SER B CA 1
ATOM 3011 C C . SER B 1 32 ? -7.605 24.266 -0.415 1 81.94 32 SER B C 1
ATOM 3013 O O . SER B 1 32 ? -8.328 23.609 -1.17 1 81.94 32 SER B O 1
ATOM 3015 N N . VAL B 1 33 ? -7.98 25.359 -0.011 1 88.81 33 VAL B N 1
ATOM 3016 C CA . VAL B 1 33 ? -9.336 25.875 -0.162 1 88.81 33 VAL B CA 1
ATOM 3017 C C . VAL B 1 33 ? -9.391 26.844 -1.343 1 88.81 33 VAL B C 1
ATOM 3019 O O . VAL B 1 33 ? -10.367 26.844 -2.1 1 88.81 33 VAL B O 1
ATOM 3022 N N . ILE B 1 34 ? -8.375 27.594 -1.544 1 92.19 34 ILE B N 1
ATOM 3023 C CA . ILE B 1 34 ? -8.352 28.625 -2.568 1 92.19 34 ILE B CA 1
ATOM 3024 C C . ILE B 1 34 ? -8.078 28 -3.934 1 92.19 34 ILE B C 1
ATOM 3026 O O . ILE B 1 34 ? -7.164 27.188 -4.074 1 92.19 34 ILE B O 1
ATOM 3030 N N . ASP B 1 35 ? -8.867 28.453 -4.906 1 89.38 35 ASP B N 1
ATOM 3031 C CA . ASP B 1 35 ? -8.727 27.922 -6.262 1 89.38 35 ASP B CA 1
ATOM 3032 C C . ASP B 1 35 ? -8.609 29.047 -7.281 1 89.38 35 ASP B C 1
ATOM 3034 O O . ASP B 1 35 ? -9.062 30.172 -7.035 1 89.38 35 ASP B O 1
ATOM 3038 N N . ALA B 1 36 ? -7.961 28.625 -8.453 1 90.25 36 ALA B N 1
ATOM 3039 C CA . ALA B 1 36 ? -8.039 29.562 -9.578 1 90.25 36 ALA B CA 1
ATOM 3040 C C . ALA B 1 36 ? -9.484 29.797 -9.992 1 90.25 36 ALA B C 1
ATOM 3042 O O . ALA B 1 36 ? -10.289 28.859 -10.039 1 90.25 36 ALA B O 1
ATOM 3043 N N . GLY B 1 37 ? -9.766 31.031 -10.273 1 91.62 37 GLY B N 1
ATOM 3044 C CA . GLY B 1 37 ? -11.133 31.391 -10.633 1 91.62 37 GLY B CA 1
ATOM 3045 C C . GLY B 1 37 ? -11.898 32.031 -9.5 1 91.62 37 GLY B C 1
ATOM 3046 O O . GLY B 1 37 ? -12.906 32.719 -9.734 1 91.62 37 GLY B O 1
ATOM 3047 N N . ASP B 1 38 ? -11.445 31.797 -8.258 1 95.19 38 ASP B N 1
ATOM 3048 C CA . ASP B 1 38 ? -12.047 32.469 -7.113 1 95.19 38 ASP B CA 1
ATOM 3049 C C . ASP B 1 38 ? -11.742 33.969 -7.148 1 95.19 38 ASP B C 1
ATOM 3051 O O . ASP B 1 38 ? -10.836 34.406 -7.855 1 95.19 38 ASP B O 1
ATOM 3055 N N . MET B 1 39 ? -12.547 34.719 -6.438 1 96.62 39 MET B N 1
ATOM 3056 C CA . MET B 1 39 ? -12.289 36.156 -6.281 1 96.62 39 MET B CA 1
ATOM 3057 C C . MET B 1 39 ? -11.805 36.469 -4.871 1 96.62 39 MET B C 1
ATOM 3059 O O . MET B 1 39 ? -12.328 35.906 -3.896 1 96.62 39 MET B O 1
ATOM 3063 N N . VAL B 1 40 ? -10.797 37.25 -4.781 1 97.25 40 VAL B N 1
ATOM 3064 C CA . VAL B 1 40 ? -10.25 37.594 -3.471 1 97.25 40 VAL B CA 1
ATOM 3065 C C . VAL B 1 40 ? -10.18 39.094 -3.314 1 97.25 40 VAL B C 1
ATOM 3067 O O . VAL B 1 40 ? -9.836 39.812 -4.258 1 97.25 40 VAL B O 1
ATOM 3070 N N . THR B 1 41 ? -10.656 39.594 -2.203 1 95.62 41 THR B N 1
ATOM 3071 C CA . THR B 1 41 ? -10.57 41 -1.836 1 95.62 41 THR B CA 1
ATOM 3072 C C . THR B 1 41 ? -9.656 41.188 -0.63 1 95.62 41 THR B C 1
ATOM 3074 O O . THR B 1 41 ? -9.828 40.531 0.399 1 95.62 41 THR B O 1
ATOM 3077 N N . SER B 1 42 ? -8.695 41.969 -0.744 1 94.06 42 SER B N 1
ATOM 3078 C CA . SER B 1 42 ? -7.789 42.25 0.361 1 94.06 42 SER B CA 1
ATOM 3079 C C . SER B 1 42 ? -7.145 43.625 0.212 1 94.06 42 SER B C 1
ATOM 3081 O O . SER B 1 42 ? -7.156 44.219 -0.876 1 94.06 42 SER B O 1
ATOM 3083 N N . ALA B 1 43 ? -6.719 44.094 1.343 1 88.44 43 ALA B N 1
ATOM 3084 C CA . ALA B 1 43 ? -5.926 45.344 1.297 1 88.44 43 ALA B CA 1
ATOM 3085 C C . ALA B 1 43 ? -4.531 45.062 0.732 1 88.44 43 ALA B C 1
ATOM 3087 O O . ALA B 1 43 ? -3.928 44.031 1.021 1 88.44 43 ALA B O 1
ATOM 3088 N N . THR B 1 44 ? -4.078 45.844 -0.156 1 83.56 44 THR B N 1
ATOM 3089 C CA . THR B 1 44 ? -2.756 45.688 -0.757 1 83.56 44 THR B CA 1
ATOM 3090 C C . THR B 1 44 ? -2.135 47.062 -1.036 1 83.56 44 THR B C 1
ATOM 3092 O O . THR B 1 44 ? -2.775 48.094 -0.831 1 83.56 44 THR B O 1
ATOM 3095 N N . THR B 1 45 ? -0.857 47 -1.214 1 78.19 45 THR B N 1
ATOM 3096 C CA . THR B 1 45 ? -0.158 48.219 -1.551 1 78.19 45 THR B CA 1
ATOM 3097 C C . THR B 1 45 ? 0.121 48.281 -3.049 1 78.19 45 THR B C 1
ATOM 3099 O O . THR B 1 45 ? 0.383 47.281 -3.688 1 78.19 45 THR B O 1
ATOM 3102 N N . ARG B 1 46 ? -0.123 49.375 -3.617 1 70.38 46 ARG B N 1
ATOM 3103 C CA . ARG B 1 46 ? 0.197 49.625 -5.023 1 70.38 46 ARG B CA 1
ATOM 3104 C C . ARG B 1 46 ? 1.003 50.906 -5.203 1 70.38 46 ARG B C 1
ATOM 3106 O O . ARG B 1 46 ? 0.776 51.875 -4.5 1 70.38 46 ARG B O 1
ATOM 3113 N N . LYS B 1 47 ? 2.027 50.812 -6.059 1 74.12 47 LYS B N 1
ATOM 3114 C CA . LYS B 1 47 ? 2.773 52 -6.438 1 74.12 47 LYS B CA 1
ATOM 3115 C C . LYS B 1 47 ? 1.989 52.844 -7.441 1 74.12 47 LYS B C 1
ATOM 3117 O O . LYS B 1 47 ? 1.596 52.344 -8.5 1 74.12 47 LYS B O 1
ATOM 3122 N N . ILE B 1 48 ? 1.552 53.969 -6.98 1 69.12 48 ILE B N 1
ATOM 3123 C CA . ILE B 1 48 ? 0.8 54.875 -7.867 1 69.12 48 ILE B CA 1
ATOM 3124 C C . ILE B 1 48 ? 1.665 56.062 -8.266 1 69.12 48 ILE B C 1
ATOM 3126 O O . ILE B 1 48 ? 2.41 56.594 -7.445 1 69.12 48 ILE B O 1
ATOM 3130 N N . GLN B 1 49 ? 1.682 56.312 -9.539 1 66.62 49 GLN B N 1
ATOM 3131 C CA . GLN B 1 49 ? 2.367 57.5 -10.031 1 66.62 49 GLN B CA 1
ATOM 3132 C C . GLN B 1 49 ? 1.56 58.75 -9.734 1 66.62 49 GLN B C 1
ATOM 3134 O O . GLN B 1 49 ? 0.419 58.906 -10.188 1 66.62 49 GLN B O 1
ATOM 3139 N N . ILE B 1 50 ? 1.854 59.594 -8.727 1 63.97 50 ILE B N 1
ATOM 3140 C CA . ILE B 1 50 ? 1.129 60.812 -8.383 1 63.97 50 ILE B CA 1
ATOM 3141 C C . ILE B 1 50 ? 1.408 61.875 -9.422 1 63.97 50 ILE B C 1
ATOM 3143 O O . ILE B 1 50 ? 0.492 62.594 -9.859 1 63.97 50 ILE B O 1
ATOM 3147 N N . ASP B 1 51 ? 2.674 62.125 -9.664 1 65.19 51 ASP B N 1
ATOM 3148 C CA . ASP B 1 51 ? 3.152 63.062 -10.68 1 65.19 51 ASP B CA 1
ATOM 3149 C C . ASP B 1 51 ? 4.211 62.406 -11.57 1 65.19 51 ASP B C 1
ATOM 3151 O O . ASP B 1 51 ? 4.645 61.312 -11.305 1 65.19 51 ASP B O 1
ATOM 3155 N N . GLY B 1 52 ? 4.582 62.906 -12.781 1 62.41 52 GLY B N 1
ATOM 3156 C CA . GLY B 1 52 ? 5.496 62.406 -13.797 1 62.41 52 GLY B CA 1
ATOM 3157 C C . GLY B 1 52 ? 6.754 61.781 -13.219 1 62.41 52 GLY B C 1
ATOM 3158 O O . GLY B 1 52 ? 7.438 61 -13.891 1 62.41 52 GLY B O 1
ATOM 3159 N N . LYS B 1 53 ? 7.188 62.062 -11.953 1 71.25 53 LYS B N 1
ATOM 3160 C CA . LYS B 1 53 ? 8.5 61.656 -11.484 1 71.25 53 LYS B CA 1
ATOM 3161 C C . LYS B 1 53 ? 8.406 60.969 -10.117 1 71.25 53 LYS B C 1
ATOM 3163 O O . LYS B 1 53 ? 9.336 60.281 -9.688 1 71.25 53 LYS B O 1
ATOM 3168 N N . THR B 1 54 ? 7.301 61.156 -9.523 1 73.31 54 THR B N 1
ATOM 3169 C CA . THR B 1 54 ? 7.266 60.688 -8.141 1 73.31 54 THR B CA 1
ATOM 3170 C C . THR B 1 54 ? 6.289 59.531 -7.996 1 73.31 54 THR B C 1
ATOM 3172 O O . THR B 1 54 ? 5.129 59.625 -8.398 1 73.31 54 THR B O 1
ATOM 3175 N N . GLN B 1 55 ? 6.691 58.406 -7.621 1 73.69 55 GLN B N 1
ATOM 3176 C CA . GLN B 1 55 ? 5.879 57.219 -7.34 1 73.69 55 GLN B CA 1
ATOM 3177 C C . GLN B 1 55 ? 5.648 57.062 -5.84 1 73.69 55 GLN B C 1
ATOM 3179 O O . GLN B 1 55 ? 6.559 57.312 -5.039 1 73.69 55 GLN B O 1
ATOM 3184 N N . GLN B 1 56 ? 4.336 57.094 -5.445 1 74.31 56 GLN B N 1
ATOM 3185 C CA . GLN B 1 56 ? 4.023 56.875 -4.039 1 74.31 56 GLN B CA 1
ATOM 3186 C C . GLN B 1 56 ? 3.26 55.562 -3.857 1 74.31 56 GLN B C 1
ATOM 3188 O O . GLN B 1 56 ? 2.393 55.219 -4.668 1 74.31 56 GLN B O 1
ATOM 3193 N N . ARG B 1 57 ? 3.643 54.844 -2.77 1 77.31 57 ARG B N 1
ATOM 3194 C CA . ARG B 1 57 ? 2.928 53.594 -2.432 1 77.31 57 ARG B CA 1
ATOM 3195 C C . ARG B 1 57 ? 1.669 53.906 -1.627 1 77.31 57 ARG B C 1
ATOM 3197 O O . ARG B 1 57 ? 1.708 54.688 -0.679 1 77.31 57 ARG B O 1
ATOM 3204 N N . MET B 1 58 ? 0.486 53.5 -2.168 1 78.81 58 MET B N 1
ATOM 3205 C CA . MET B 1 58 ? -0.788 53.719 -1.483 1 78.81 58 MET B CA 1
ATOM 3206 C C . MET B 1 58 ? -1.431 52.375 -1.131 1 78.81 58 MET B C 1
ATOM 3208 O O . MET B 1 58 ? -1.305 51.406 -1.879 1 78.81 58 MET B O 1
ATOM 3212 N N . MET B 1 59 ? -2.033 52.344 0.125 1 82.88 59 MET B N 1
ATOM 3213 C CA . MET B 1 59 ? -2.795 51.156 0.528 1 82.88 59 MET B CA 1
ATOM 3214 C C . MET B 1 59 ? -4.203 51.219 -0.059 1 82.88 59 MET B C 1
ATOM 3216 O O . MET B 1 59 ? -4.922 52.188 0.1 1 82.88 59 MET B O 1
ATOM 3220 N N . LEU B 1 60 ? -4.508 50.25 -0.9 1 86.25 60 LEU B N 1
ATOM 3221 C CA . LEU B 1 60 ? -5.836 50.156 -1.493 1 86.25 60 LEU B CA 1
ATOM 3222 C C . LEU B 1 60 ? -6.426 48.781 -1.343 1 86.25 60 LEU B C 1
ATOM 3224 O O . LEU B 1 60 ? -5.684 47.781 -1.179 1 86.25 60 LEU B O 1
ATOM 3228 N N . THR B 1 61 ? -7.711 48.75 -1.25 1 90.56 61 THR B N 1
ATOM 3229 C CA . THR B 1 61 ? -8.406 47.469 -1.275 1 90.56 61 THR B CA 1
ATOM 3230 C C . THR B 1 61 ? -8.75 47.062 -2.707 1 90.56 61 THR B C 1
ATOM 3232 O O . THR B 1 61 ? -9.391 47.844 -3.434 1 90.56 61 THR B O 1
ATOM 3235 N N . LEU B 1 62 ? -8.312 45.938 -3.123 1 92.38 62 LEU B N 1
ATOM 3236 C CA . LEU B 1 62 ? -8.578 45.469 -4.48 1 92.38 62 LEU B CA 1
ATOM 3237 C C . LEU B 1 62 ? -9.281 44.125 -4.469 1 92.38 62 LEU B C 1
ATOM 3239 O O . LEU B 1 62 ? -9.133 43.344 -3.523 1 92.38 62 LEU B O 1
ATOM 3243 N N . LYS B 1 63 ? -10.047 43.938 -5.453 1 95.06 63 LYS B N 1
ATOM 3244 C CA . LYS B 1 63 ? -10.648 42.625 -5.738 1 95.06 63 LYS B CA 1
ATOM 3245 C C . LYS B 1 63 ? -10.109 42.031 -7.047 1 95.06 63 LYS B C 1
ATOM 3247 O O . LYS B 1 63 ? -10.203 42.688 -8.102 1 95.06 63 LYS B O 1
ATOM 3252 N N . ILE B 1 64 ? -9.578 40.844 -6.938 1 96.25 64 ILE B N 1
ATOM 3253 C CA . ILE B 1 64 ? -9.047 40.25 -8.156 1 96.25 64 ILE B CA 1
ATOM 3254 C C . ILE B 1 64 ? -9.672 38.875 -8.383 1 96.25 64 ILE B C 1
ATOM 3256 O O . ILE B 1 64 ? -10.141 38.25 -7.434 1 96.25 64 ILE B O 1
ATOM 3260 N N . LYS B 1 65 ? -9.703 38.5 -9.625 1 96.69 65 LYS B N 1
ATOM 3261 C CA . LYS B 1 65 ? -9.984 37.094 -9.992 1 96.69 65 LYS B CA 1
ATOM 3262 C C . LYS B 1 65 ? -8.695 36.312 -10.125 1 96.69 65 LYS B C 1
ATOM 3264 O O . LYS B 1 65 ? -7.863 36.594 -10.984 1 96.69 65 LYS B O 1
ATOM 3269 N N . ILE B 1 66 ? -8.562 35.281 -9.328 1 96.38 66 ILE B N 1
ATOM 3270 C CA . ILE B 1 66 ? -7.309 34.531 -9.172 1 96.38 66 ILE B CA 1
ATOM 3271 C C . ILE B 1 66 ? -7.02 33.719 -10.43 1 96.38 66 ILE B C 1
ATOM 3273 O O . ILE B 1 66 ? -7.902 33.062 -10.953 1 96.38 66 ILE B O 1
ATOM 3277 N N . GLU B 1 67 ? -5.75 33.812 -10.898 1 94.88 67 GLU B N 1
ATOM 3278 C CA . GLU B 1 67 ? -5.305 33 -12.039 1 94.88 67 GLU B CA 1
ATOM 3279 C C . GLU B 1 67 ? -4.211 32.031 -11.625 1 94.88 67 GLU B C 1
ATOM 3281 O O . GLU B 1 67 ? -4.203 30.875 -12.07 1 94.88 67 GLU B O 1
ATOM 3286 N N . THR B 1 68 ? -3.322 32.469 -10.805 1 93.5 68 THR B N 1
ATOM 3287 C CA . THR B 1 68 ? -2.221 31.641 -10.352 1 93.5 68 THR B CA 1
ATOM 3288 C C . THR B 1 68 ? -2.078 31.703 -8.828 1 93.5 68 THR B C 1
ATOM 3290 O O . THR B 1 68 ? -2.266 32.781 -8.234 1 93.5 68 THR B O 1
ATOM 3293 N N . ILE B 1 69 ? -1.727 30.625 -8.227 1 91.56 69 ILE B N 1
ATOM 3294 C CA . ILE B 1 69 ? -1.573 30.5 -6.781 1 91.56 69 ILE B CA 1
ATOM 3295 C C . ILE B 1 69 ? -0.196 29.922 -6.453 1 91.56 69 ILE B C 1
ATOM 3297 O O . ILE B 1 69 ? 0.163 28.844 -6.93 1 91.56 69 ILE B O 1
ATOM 3301 N N . ASN B 1 70 ? 0.564 30.594 -5.742 1 90.62 70 ASN B N 1
ATOM 3302 C CA . ASN B 1 70 ? 1.841 30.109 -5.227 1 90.62 70 ASN B CA 1
ATOM 3303 C C . ASN B 1 70 ? 1.878 30.141 -3.701 1 90.62 70 ASN B C 1
ATOM 3305 O O . ASN B 1 70 ? 1.49 31.141 -3.088 1 90.62 70 ASN B O 1
ATOM 3309 N N . VAL B 1 71 ? 2.287 29.062 -3.121 1 87.62 71 VAL B N 1
ATOM 3310 C CA . VAL B 1 71 ? 2.262 28.953 -1.666 1 87.62 71 VAL B CA 1
ATOM 3311 C C . VAL B 1 71 ? 3.686 28.812 -1.133 1 87.62 71 VAL B C 1
ATOM 3313 O O . VAL B 1 71 ? 4.465 28 -1.644 1 87.62 71 VAL B O 1
ATOM 3316 N N . ASP B 1 72 ? 4.012 29.625 -0.227 1 85.19 72 ASP B N 1
ATOM 3317 C CA . ASP B 1 72 ? 5.242 29.5 0.548 1 85.19 72 ASP B CA 1
ATOM 3318 C C . ASP B 1 72 ? 4.941 29.266 2.027 1 85.19 72 ASP B C 1
ATOM 3320 O O . ASP B 1 72 ? 4.812 30.219 2.797 1 85.19 72 ASP B O 1
ATOM 3324 N N . LEU B 1 73 ? 4.918 28.078 2.439 1 76.62 73 LEU B N 1
ATOM 3325 C CA . LEU B 1 73 ? 4.535 27.75 3.807 1 76.62 73 LEU B CA 1
ATOM 3326 C C . LEU B 1 73 ? 5.59 28.219 4.797 1 76.62 73 LEU B C 1
ATOM 3328 O O . LEU B 1 73 ? 5.266 28.578 5.934 1 76.62 73 LEU B O 1
ATOM 3332 N N . GLU B 1 74 ? 6.816 28.203 4.305 1 73.75 74 GLU B N 1
ATOM 3333 C CA . GLU B 1 74 ? 7.891 28.656 5.184 1 73.75 74 GLU B CA 1
ATOM 3334 C C . GLU B 1 74 ? 7.695 30.109 5.602 1 73.75 74 GLU B C 1
ATOM 3336 O O . GLU B 1 74 ? 7.859 30.453 6.773 1 73.75 74 GLU B O 1
ATOM 3341 N N . SER B 1 75 ? 7.328 30.938 4.68 1 82.44 75 SER B N 1
ATOM 3342 C CA . SER B 1 75 ? 7.102 32.344 4.965 1 82.44 75 SER B CA 1
ATOM 3343 C C . SER B 1 75 ? 5.648 32.594 5.348 1 82.44 75 SER B C 1
ATOM 3345 O O . SER B 1 75 ? 5.254 33.75 5.574 1 82.44 75 SER B O 1
ATOM 3347 N N . CYS B 1 76 ? 4.887 31.562 5.418 1 87.69 76 CYS B N 1
ATOM 3348 C CA . CYS B 1 76 ? 3.471 31.641 5.762 1 87.69 76 CYS B CA 1
ATOM 3349 C C . CYS B 1 76 ? 2.742 32.625 4.855 1 87.69 76 CYS B C 1
ATOM 3351 O O . CYS B 1 76 ? 2.025 33.5 5.336 1 87.69 76 CYS B O 1
ATOM 3353 N N . THR B 1 77 ? 3.006 32.469 3.533 1 92.12 77 THR B N 1
ATOM 3354 C CA . THR B 1 77 ? 2.42 33.406 2.594 1 92.12 77 THR B CA 1
ATOM 3355 C C . THR B 1 77 ? 1.854 32.688 1.375 1 92.12 77 THR B C 1
ATOM 3357 O O . THR B 1 77 ? 2.471 31.766 0.862 1 92.12 77 THR B O 1
ATOM 3360 N N . ILE B 1 78 ? 0.645 33.094 0.95 1 94.19 78 ILE B N 1
ATOM 3361 C CA . ILE B 1 78 ? 0.085 32.688 -0.332 1 94.19 78 ILE B CA 1
ATOM 3362 C C . ILE B 1 78 ? 0.104 33.844 -1.308 1 94.19 78 ILE B C 1
ATOM 3364 O O . ILE B 1 78 ? -0.394 34.938 -0.994 1 94.19 78 ILE B O 1
ATOM 3368 N N . TYR B 1 79 ? 0.717 33.594 -2.482 1 93.94 79 TYR B N 1
ATOM 3369 C CA . TYR B 1 79 ? 0.744 34.625 -3.541 1 93.94 79 TYR B CA 1
ATOM 3370 C C . TYR B 1 79 ? -0.351 34.344 -4.566 1 93.94 79 TYR B C 1
ATOM 3372 O O . TYR B 1 79 ? -0.323 33.344 -5.27 1 93.94 79 TYR B O 1
ATOM 3380 N N . LEU B 1 80 ? -1.268 35.281 -4.609 1 95.5 80 LEU B N 1
ATOM 3381 C CA . LEU B 1 80 ? -2.385 35.156 -5.539 1 95.5 80 LEU B CA 1
ATOM 3382 C C . LEU B 1 80 ? -2.273 36.156 -6.672 1 95.5 80 LEU B C 1
ATOM 3384 O O . LEU B 1 80 ? -2.447 37.375 -6.461 1 95.5 80 LEU B O 1
ATOM 3388 N N . LYS B 1 81 ? -2.018 35.656 -7.863 1 95.38 81 LYS B N 1
ATOM 3389 C CA . LYS B 1 81 ? -1.926 36.531 -9.031 1 95.38 81 LYS B CA 1
ATOM 3390 C C . LYS B 1 81 ? -3.197 36.469 -9.875 1 95.38 81 LYS B C 1
ATOM 3392 O O . LYS B 1 81 ? -3.752 35.375 -10.078 1 95.38 81 LYS B O 1
ATOM 3397 N N . GLY B 1 82 ? -3.688 37.594 -10.273 1 95.88 82 GLY B N 1
ATOM 3398 C CA . GLY B 1 82 ? -4.879 37.656 -11.102 1 95.88 82 GLY B CA 1
ATOM 3399 C C . GLY B 1 82 ? -5.172 39.062 -11.617 1 95.88 82 GLY B C 1
ATOM 3400 O O . GLY B 1 82 ? -4.281 39.906 -11.656 1 95.88 82 GLY B O 1
ATOM 3401 N N . ARG B 1 83 ? -6.402 39.281 -12.086 1 94.06 83 ARG B N 1
ATOM 3402 C CA . ARG B 1 83 ? -6.793 40.562 -12.672 1 94.06 83 ARG B CA 1
ATOM 3403 C C . ARG B 1 83 ? -7.855 41.25 -11.828 1 94.06 83 ARG B C 1
ATOM 3405 O O . ARG B 1 83 ? -8.742 40.594 -11.273 1 94.06 83 ARG B O 1
ATOM 3412 N N . THR B 1 84 ? -7.785 42.5 -11.781 1 93.44 84 THR B N 1
ATOM 3413 C CA . THR B 1 84 ? -8.75 43.281 -11.016 1 93.44 84 THR B CA 1
ATOM 3414 C C . THR B 1 84 ? -10.141 43.188 -11.648 1 93.44 84 THR B C 1
ATOM 3416 O O . THR B 1 84 ? -10.273 43.219 -12.875 1 93.44 84 THR B O 1
ATOM 3419 N N . VAL B 1 85 ? -11.156 43.094 -10.844 1 93.75 85 VAL B N 1
ATOM 3420 C CA . VAL B 1 85 ? -12.5 42.906 -11.367 1 93.75 85 VAL B CA 1
ATOM 3421 C C . VAL B 1 85 ? -13.414 44.031 -10.922 1 93.75 85 VAL B C 1
ATOM 3423 O O . VAL B 1 85 ? -14.586 44.094 -11.305 1 93.75 85 VAL B O 1
ATOM 3426 N N . VAL B 1 86 ? -12.977 44.875 -10.133 1 89.44 86 VAL B N 1
ATOM 3427 C CA . VAL B 1 86 ? -13.742 46.031 -9.695 1 89.44 86 VAL B CA 1
ATOM 3428 C C . VAL B 1 86 ? -12.992 47.312 -10.055 1 89.44 86 VAL B C 1
ATOM 3430 O O . VAL B 1 86 ? -11.766 47.375 -10 1 89.44 86 VAL B O 1
ATOM 3433 N N . ILE B 1 87 ? -13.688 48.25 -10.359 1 82.94 87 ILE B N 1
ATOM 3434 C CA . ILE B 1 87 ? -13.117 49.531 -10.742 1 82.94 87 ILE B CA 1
ATOM 3435 C C . ILE B 1 87 ? -12.508 50.219 -9.516 1 82.94 87 ILE B C 1
ATOM 3437 O O . ILE B 1 87 ? -13.094 50.188 -8.43 1 82.94 87 ILE B O 1
ATOM 3441 N N . ASN B 1 88 ? -11.328 50.688 -9.672 1 81 88 ASN B N 1
ATOM 3442 C CA . ASN B 1 88 ? -10.625 51.438 -8.656 1 81 88 ASN B CA 1
ATOM 3443 C C . ASN B 1 88 ? -10.062 52.75 -9.234 1 81 88 ASN B C 1
ATOM 3445 O O . ASN B 1 88 ? -9.664 52.781 -10.398 1 81 88 ASN B O 1
ATOM 3449 N N . GLU B 1 89 ? -10.133 53.719 -8.438 1 81.81 89 GLU B N 1
ATOM 3450 C CA . GLU B 1 89 ? -9.695 55.062 -8.883 1 81.81 89 GLU B CA 1
ATOM 3451 C C . GLU B 1 89 ? -8.25 55.031 -9.359 1 81.81 89 GLU B C 1
ATOM 3453 O O . GLU B 1 89 ? -7.871 55.781 -10.258 1 81.81 89 GLU B O 1
ATOM 3458 N N . TYR B 1 90 ? -7.59 54.156 -8.82 1 80.94 90 TYR B N 1
ATOM 3459 C CA . TYR B 1 90 ? -6.148 54.219 -9.047 1 80.94 90 TYR B CA 1
ATOM 3460 C C . TYR B 1 90 ? -5.695 53.031 -9.914 1 80.94 90 TYR B C 1
ATOM 3462 O O . TYR B 1 90 ? -4.562 53.031 -10.398 1 80.94 90 TYR B O 1
ATOM 3470 N N . VAL B 1 91 ? -6.578 52.094 -10.102 1 81.94 91 VAL B N 1
ATOM 3471 C CA . VAL B 1 91 ? -6.16 50.906 -10.805 1 81.94 91 VAL B CA 1
ATOM 3472 C C . VAL B 1 91 ? -7.137 50.594 -11.945 1 81.94 91 VAL B C 1
ATOM 3474 O O . VAL B 1 91 ? -8.352 50.625 -11.75 1 81.94 91 VAL B O 1
ATOM 3477 N N . LYS B 1 92 ? -6.547 50.344 -13.109 1 84.5 92 LYS B N 1
ATOM 3478 C CA . LYS B 1 92 ? -7.371 50 -14.273 1 84.5 92 LYS B CA 1
ATOM 3479 C C . LYS B 1 92 ? -8.047 48.656 -14.109 1 84.5 92 LYS B C 1
ATOM 3481 O O . LYS B 1 92 ? -7.43 47.719 -13.625 1 84.5 92 LYS B O 1
ATOM 3486 N N . LEU B 1 93 ? -9.234 48.719 -14.523 1 89.44 93 LEU B N 1
ATOM 3487 C CA . LEU B 1 93 ? -9.977 47.469 -14.539 1 89.44 93 LEU B CA 1
ATOM 3488 C C . LEU B 1 93 ? -9.297 46.438 -15.453 1 89.44 93 LEU B C 1
ATOM 3490 O O . LEU B 1 93 ? -8.875 46.781 -16.562 1 89.44 93 LEU B O 1
ATOM 3494 N N . GLY B 1 94 ? -9.156 45.25 -14.984 1 91.94 94 GLY B N 1
ATOM 3495 C CA . GLY B 1 94 ? -8.586 44.188 -15.797 1 91.94 94 GLY B CA 1
ATOM 3496 C C . GLY B 1 94 ? -7.078 44.094 -15.711 1 91.94 94 GLY B C 1
ATOM 3497 O O . GLY B 1 94 ? -6.457 43.25 -16.344 1 91.94 94 GLY B O 1
ATOM 3498 N N . SER B 1 95 ? -6.504 45 -14.961 1 89.38 95 SER B N 1
ATOM 3499 C CA . SER B 1 95 ? -5.055 44.969 -14.812 1 89.38 95 SER B CA 1
ATOM 3500 C C . SER B 1 95 ? -4.609 43.812 -13.898 1 89.38 95 SER B C 1
ATOM 3502 O O . SER B 1 95 ? -5.352 43.406 -13 1 89.38 95 SER B O 1
ATOM 3504 N N . TYR B 1 96 ? -3.4 43.344 -14.148 1 92.44 96 TYR B N 1
ATOM 3505 C CA . TYR B 1 96 ? -2.852 42.281 -13.344 1 92.44 96 TYR B CA 1
ATOM 3506 C C . TYR B 1 96 ? -2.367 42.781 -11.992 1 92.44 96 TYR B C 1
ATOM 3508 O O . TYR B 1 96 ? -1.792 43.875 -11.906 1 92.44 96 TYR B O 1
ATOM 3516 N N . HIS B 1 97 ? -2.582 42.031 -10.953 1 91.06 97 HIS B N 1
ATOM 3517 C CA . HIS B 1 97 ? -2.115 42.344 -9.602 1 91.06 97 HIS B CA 1
ATOM 3518 C C . HIS B 1 97 ? -1.877 41.094 -8.797 1 91.06 97 HIS B C 1
ATOM 3520 O O . HIS B 1 97 ? -2.512 40.062 -9.047 1 91.06 97 HIS B O 1
ATOM 3526 N N . THR B 1 98 ? -0.915 41.125 -7.879 1 93.38 98 THR B N 1
ATOM 3527 C CA . THR B 1 98 ? -0.683 40.062 -6.938 1 93.38 98 THR B CA 1
ATOM 3528 C C . THR B 1 98 ? -1.089 40.469 -5.523 1 93.38 98 THR B C 1
ATOM 3530 O O . THR B 1 98 ? -0.678 41.5 -5.039 1 93.38 98 THR B O 1
ATOM 3533 N N . ILE B 1 99 ? -1.963 39.656 -4.969 1 93.88 99 ILE B N 1
ATOM 3534 C CA . ILE B 1 99 ? -2.348 39.844 -3.574 1 93.88 99 ILE B CA 1
ATOM 3535 C C . ILE B 1 99 ? -1.675 38.781 -2.699 1 93.88 99 ILE B C 1
ATOM 3537 O O . ILE B 1 99 ? -1.792 37.594 -2.961 1 93.88 99 ILE B O 1
ATOM 3541 N N . ASP B 1 100 ? -0.984 39.219 -1.683 1 93.94 100 ASP B N 1
ATOM 3542 C CA . ASP B 1 100 ? -0.338 38.312 -0.74 1 93.94 100 ASP B CA 1
ATOM 3543 C C . ASP B 1 100 ? -1.207 38.094 0.497 1 93.94 100 ASP B C 1
ATOM 3545 O O . ASP B 1 100 ? -1.587 39.031 1.172 1 93.94 100 ASP B O 1
ATOM 3549 N N . ILE B 1 101 ? -1.518 36.812 0.735 1 94.56 101 ILE B N 1
ATOM 3550 C CA . ILE B 1 101 ? -2.195 36.438 1.976 1 94.56 101 ILE B CA 1
ATOM 3551 C C . ILE B 1 101 ? -1.165 36.062 3.029 1 94.56 101 ILE B C 1
ATOM 3553 O O . ILE B 1 101 ? -0.433 35.062 2.852 1 94.56 101 ILE B O 1
ATOM 3557 N N . THR B 1 102 ? -1.074 36.844 4.062 1 93.12 102 THR B N 1
ATOM 3558 C CA . THR B 1 102 ? -0.121 36.594 5.137 1 93.12 102 THR B CA 1
ATOM 3559 C C . THR B 1 102 ? -0.838 36.5 6.48 1 93.12 102 THR B C 1
ATOM 3561 O O . THR B 1 102 ? -2.037 36.75 6.574 1 93.12 102 THR B O 1
ATOM 3564 N N . LEU B 1 103 ? -0.056 36.125 7.512 1 90.62 103 LEU B N 1
ATOM 3565 C CA . LEU B 1 103 ? -0.636 35.969 8.844 1 90.62 103 LEU B CA 1
ATOM 3566 C C . LEU B 1 103 ? -1.12 37.312 9.375 1 90.62 103 LEU B C 1
ATOM 3568 O O . LEU B 1 103 ? -0.458 38.344 9.188 1 90.62 103 LEU B O 1
ATOM 3572 N N . GLY B 1 104 ? -2.26 37.281 9.961 1 91.12 104 GLY B N 1
ATOM 3573 C CA . GLY B 1 104 ? -2.777 38.469 10.625 1 91.12 104 GLY B CA 1
ATOM 3574 C C . GLY B 1 104 ? -3.512 39.406 9.688 1 91.12 104 GLY B C 1
ATOM 3575 O O . GLY B 1 104 ? -4.141 40.375 10.133 1 91.12 104 GLY B O 1
ATOM 3576 N N . GLN B 1 105 ? -3.453 39.094 8.406 1 91.31 105 GLN B N 1
ATOM 3577 C CA . GLN B 1 105 ? -4.102 39.969 7.434 1 91.31 105 GLN B CA 1
ATOM 3578 C C . GLN B 1 105 ? -5.465 39.406 7.023 1 91.31 105 GLN B C 1
ATOM 3580 O O . GLN B 1 105 ? -5.582 38.25 6.664 1 91.31 105 GLN B O 1
ATOM 3585 N N . SER B 1 106 ? -6.395 40.281 7.09 1 94.81 106 SER B N 1
ATOM 3586 C CA . SER B 1 106 ? -7.746 39.875 6.707 1 94.81 106 SER B CA 1
ATOM 3587 C C . SER B 1 106 ? -7.922 39.906 5.195 1 94.81 106 SER B C 1
ATOM 3589 O O . SER B 1 106 ? -7.359 40.75 4.508 1 94.81 106 SER B O 1
ATOM 3591 N N . PHE B 1 107 ? -8.688 38.969 4.711 1 96.44 107 PHE B N 1
ATOM 3592 C CA . PHE B 1 107 ? -9.062 38.938 3.303 1 96.44 107 PHE B CA 1
ATOM 3593 C C . PHE B 1 107 ? -10.422 38.281 3.125 1 96.44 107 PHE B C 1
ATOM 3595 O O . PHE B 1 107 ? -10.93 37.625 4.047 1 96.44 107 PHE B O 1
ATOM 3602 N N . GLU B 1 108 ? -10.992 38.531 2.027 1 96.56 108 GLU B N 1
ATOM 3603 C CA . GLU B 1 108 ? -12.289 37.938 1.704 1 96.56 108 GLU B CA 1
ATOM 3604 C C . GLU B 1 108 ? -12.195 37.062 0.46 1 96.56 108 GLU B C 1
ATOM 3606 O O . GLU B 1 108 ? -11.688 37.5 -0.576 1 96.56 108 GLU B O 1
ATOM 3611 N N . LEU B 1 109 ? -12.656 35.875 0.593 1 97.06 109 LEU B N 1
ATOM 3612 C CA . LEU B 1 109 ? -12.672 34.906 -0.512 1 97.06 109 LEU B CA 1
ATOM 3613 C C . LEU B 1 109 ? -14.102 34.656 -0.986 1 97.06 109 LEU B C 1
ATOM 3615 O O . LEU B 1 109 ? -14.984 34.375 -0.179 1 97.06 109 LEU B O 1
ATOM 3619 N N . GLU B 1 110 ? -14.281 34.844 -2.246 1 96.19 110 GLU B N 1
ATOM 3620 C CA . GLU B 1 110 ? -15.594 34.656 -2.85 1 96.19 110 GLU B CA 1
ATOM 3621 C C . GLU B 1 110 ? -15.57 33.531 -3.875 1 96.19 110 GLU B C 1
ATOM 3623 O O . GLU B 1 110 ? -14.656 33.438 -4.703 1 96.19 110 GLU B O 1
ATOM 3628 N N . LYS B 1 111 ? -16.516 32.625 -3.74 1 93.94 111 LYS B N 1
ATOM 3629 C CA . LYS B 1 111 ? -16.672 31.516 -4.688 1 93.94 111 LYS B CA 1
ATOM 3630 C C . LYS B 1 111 ? -18.078 31.5 -5.262 1 93.94 111 LYS B C 1
ATOM 3632 O O . LYS B 1 111 ? -19.031 31.922 -4.602 1 93.94 111 LYS B O 1
ATOM 3637 N N . GLU B 1 112 ? -18.141 31 -6.527 1 91.38 112 GLU B N 1
ATOM 3638 C CA . GLU B 1 112 ? -19.453 30.75 -7.105 1 91.38 112 GLU B CA 1
ATOM 3639 C C . GLU B 1 112 ? -20.172 29.625 -6.375 1 91.38 112 GLU B C 1
ATOM 3641 O O . GLU B 1 112 ? -21.406 29.656 -6.211 1 91.38 112 GLU B O 1
ATOM 3646 N N . GLU B 1 113 ? -19.453 28.688 -6.004 1 87.88 113 GLU B N 1
ATOM 3647 C CA . GLU B 1 113 ? -19.953 27.562 -5.234 1 87.88 113 GLU B CA 1
ATOM 3648 C C . GLU B 1 113 ? -18.875 27.016 -4.285 1 87.88 113 GLU B C 1
ATOM 3650 O O . GLU B 1 113 ? -17.859 26.5 -4.73 1 87.88 113 GLU B O 1
ATOM 3655 N N . TRP B 1 114 ? -19.203 27.109 -2.996 1 88.44 114 TRP B N 1
ATOM 3656 C CA . TRP B 1 114 ? -18.281 26.562 -1.998 1 88.44 114 TRP B CA 1
ATOM 3657 C C . TRP B 1 114 ? -18.438 25.062 -1.866 1 88.44 114 TRP B C 1
ATOM 3659 O O . TRP B 1 114 ? -19.516 24.562 -1.516 1 88.44 114 TRP B O 1
ATOM 3669 N N . PRO B 1 115 ? -17.359 24.391 -2.148 1 80.5 115 PRO B N 1
ATOM 3670 C CA . PRO B 1 115 ? -17.422 22.953 -1.854 1 80.5 115 PRO B CA 1
ATOM 3671 C C . PRO B 1 115 ? -17.594 22.672 -0.367 1 80.5 115 PRO B C 1
ATOM 3673 O O . PRO B 1 115 ? -17.031 23.359 0.477 1 80.5 115 PRO B O 1
ATOM 3676 N N . ALA B 1 116 ? -18.297 21.688 -0.089 1 75 116 ALA B N 1
ATOM 3677 C CA . ALA B 1 116 ? -18.562 21.297 1.294 1 75 116 ALA B CA 1
ATOM 3678 C C . ALA B 1 116 ? -17.266 21 2.039 1 75 116 ALA B C 1
ATOM 3680 O O . ALA B 1 116 ? -17.109 21.375 3.209 1 75 116 ALA B O 1
ATOM 3681 N N . MET B 1 117 ? -16.344 20.438 1.428 1 76.06 117 MET B N 1
ATOM 3682 C CA . MET B 1 117 ? -15.078 20.094 2.049 1 76.06 117 MET B CA 1
ATOM 3683 C C . MET B 1 117 ? -14.289 21.344 2.424 1 76.06 117 MET B C 1
ATOM 3685 O O . MET B 1 117 ? -13.609 21.359 3.449 1 76.06 117 MET B O 1
ATOM 3689 N N . SER B 1 118 ? -14.406 22.266 1.54 1 85.44 118 SER B N 1
ATOM 3690 C CA . SER B 1 118 ? -13.711 23.516 1.832 1 85.44 118 SER B CA 1
ATOM 3691 C C . SER B 1 118 ? -14.266 24.172 3.092 1 85.44 118 SER B C 1
ATOM 3693 O O . SER B 1 118 ? -13.508 24.641 3.939 1 85.44 118 SER B O 1
ATOM 3695 N N . ILE B 1 119 ? -15.5 24.125 3.152 1 84.5 119 ILE B N 1
ATOM 3696 C CA . ILE B 1 119 ? -16.156 24.719 4.309 1 84.5 119 ILE B CA 1
ATOM 3697 C C . ILE B 1 119 ? -15.781 23.938 5.57 1 84.5 119 ILE B C 1
ATOM 3699 O O . ILE B 1 119 ? -15.492 24.547 6.609 1 84.5 119 ILE B O 1
ATOM 3703 N N . LYS B 1 120 ? -15.781 22.719 5.457 1 79.62 120 LYS B N 1
ATOM 3704 C CA . LYS B 1 120 ? -15.398 21.875 6.586 1 79.62 120 LYS B CA 1
ATOM 3705 C C . LYS B 1 120 ? -13.969 22.156 7.031 1 79.62 120 LYS B C 1
ATOM 3707 O O . LYS B 1 120 ? -13.703 22.297 8.227 1 79.62 120 LYS B O 1
ATOM 3712 N N . LEU B 1 121 ? -13.133 22.25 6.09 1 82.5 121 LEU B N 1
ATOM 3713 C CA . LEU B 1 121 ? -11.727 22.516 6.383 1 82.5 121 LEU B CA 1
ATOM 3714 C C . LEU B 1 121 ? -11.578 23.859 7.082 1 82.5 121 LEU B C 1
ATOM 3716 O O . LEU B 1 121 ? -10.812 23.984 8.047 1 82.5 121 LEU B O 1
ATOM 3720 N N . LEU B 1 122 ? -12.32 24.828 6.633 1 88.56 122 LEU B N 1
ATOM 3721 C CA . LEU B 1 122 ? -12.242 26.172 7.219 1 88.56 122 LEU B CA 1
ATOM 3722 C C . LEU B 1 122 ? -12.789 26.172 8.641 1 88.56 122 LEU B C 1
ATOM 3724 O O . LEU B 1 122 ? -12.195 26.781 9.531 1 88.56 122 LEU B O 1
ATOM 3728 N N . LYS B 1 123 ? -13.828 25.438 8.781 1 85.06 123 LYS B N 1
ATOM 3729 C CA . LYS B 1 123 ? -14.422 25.359 10.117 1 85.06 123 LYS B CA 1
ATOM 3730 C C . LYS B 1 123 ? -13.469 24.672 11.094 1 85.06 123 LYS B C 1
ATOM 3732 O O . LYS B 1 123 ? -13.312 25.125 12.234 1 85.06 123 LYS B O 1
ATOM 3737 N N . GLU B 1 124 ? -12.883 23.703 10.664 1 79.62 124 GLU B N 1
ATOM 3738 C CA . GLU B 1 124 ? -11.938 22.984 11.508 1 79.62 124 GLU B CA 1
ATOM 3739 C C . GLU B 1 124 ? -10.711 23.844 11.828 1 79.62 124 GLU B C 1
ATOM 3741 O O . GLU B 1 124 ? -10.141 23.734 12.914 1 79.62 124 GLU B O 1
ATOM 3746 N N . ALA B 1 125 ? -10.375 24.656 10.883 1 83 125 ALA B N 1
ATOM 3747 C CA . ALA B 1 125 ? -9.203 25.5 11.055 1 83 125 ALA B CA 1
ATOM 3748 C C . ALA B 1 125 ? -9.445 26.578 12.109 1 83 125 ALA B C 1
ATOM 3750 O O . ALA B 1 125 ? -8.5 27.188 12.617 1 83 125 ALA B O 1
ATOM 3751 N N . THR B 1 126 ? -10.68 26.875 12.367 1 83.5 126 THR B N 1
ATOM 3752 C CA . THR B 1 126 ? -11.008 27.891 13.352 1 83.5 126 THR B CA 1
ATOM 3753 C C . THR B 1 126 ? -10.82 27.359 14.766 1 83.5 126 THR B C 1
ATOM 3755 O O . THR B 1 126 ? -10.75 28.125 15.727 1 83.5 126 THR B O 1
ATOM 3758 N N . ARG B 1 127 ? -10.797 26.047 14.773 1 76 127 ARG B N 1
ATOM 3759 C CA . ARG B 1 127 ? -10.633 25.438 16.094 1 76 127 ARG B CA 1
ATOM 3760 C C . ARG B 1 127 ? -9.203 25.609 16.594 1 76 127 ARG B C 1
ATOM 3762 O O . ARG B 1 127 ? -8.25 25.578 15.805 1 76 127 ARG B O 1
ATOM 3769 N N . PRO B 1 128 ? -9.195 26 17.844 1 66.12 128 PRO B N 1
ATOM 3770 C CA . PRO B 1 128 ? -7.836 26.109 18.375 1 66.12 128 PRO B CA 1
ATOM 3771 C C . PRO B 1 128 ? -6.98 24.891 18.047 1 66.12 128 PRO B C 1
ATOM 3773 O O . PRO B 1 128 ? -7.457 23.75 18.125 1 66.12 128 PRO B O 1
ATOM 3776 N N . GLN B 1 129 ? -5.98 25.172 17.281 1 68.88 129 GLN B N 1
ATOM 3777 C CA . GLN B 1 129 ? -5.07 24.062 16.969 1 68.88 129 GLN B CA 1
ATOM 3778 C C . GLN B 1 129 ? -3.881 24.047 17.922 1 68.88 129 GLN B C 1
ATOM 3780 O O . GLN B 1 129 ? -2.941 24.828 17.781 1 68.88 129 GLN B O 1
ATOM 3785 N N . PRO B 1 130 ? -4.02 23.234 18.891 1 72.75 130 PRO B N 1
ATOM 3786 C CA . PRO B 1 130 ? -2.896 23.188 19.828 1 72.75 130 PRO B CA 1
ATO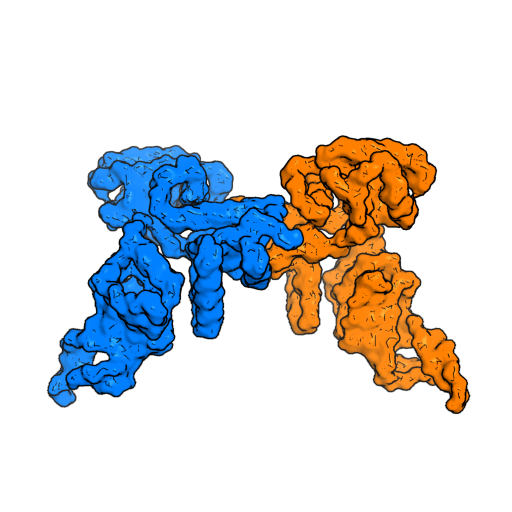M 3787 C C . PRO B 1 130 ? -1.599 22.719 19.172 1 72.75 130 PRO B C 1
ATOM 3789 O O . PRO B 1 130 ? -1.617 21.828 18.328 1 72.75 130 PRO B O 1
ATOM 3792 N N . GLU B 1 131 ? -0.556 23.562 19.25 1 86 131 GLU B N 1
ATOM 3793 C CA . GLU B 1 131 ? 0.792 23.125 18.891 1 86 131 GLU B CA 1
ATOM 3794 C C . GLU B 1 131 ? 1.454 22.375 20.047 1 86 131 GLU B C 1
ATOM 3796 O O . GLU B 1 131 ? 1.266 22.75 21.203 1 86 131 GLU B O 1
ATOM 3801 N N . THR B 1 132 ? 2.08 21.266 19.719 1 93.06 132 THR B N 1
ATOM 3802 C CA . THR B 1 132 ? 2.762 20.484 20.75 1 93.06 132 THR B CA 1
ATOM 3803 C C . THR B 1 132 ? 4.262 20.422 20.469 1 93.06 132 THR B C 1
ATOM 3805 O O . THR B 1 132 ? 4.68 20.188 19.328 1 93.06 132 THR B O 1
ATOM 3808 N N . ALA B 1 133 ? 5.016 20.703 21.469 1 95.94 133 ALA B N 1
ATOM 3809 C CA . ALA B 1 133 ? 6.465 20.578 21.344 1 95.94 133 ALA B CA 1
ATOM 3810 C C . ALA B 1 133 ? 6.938 19.203 21.828 1 95.94 133 ALA B C 1
ATOM 3812 O O . ALA B 1 133 ? 6.535 18.734 22.891 1 95.94 133 ALA B O 1
ATOM 3813 N N . PHE B 1 134 ? 7.738 18.578 20.984 1 97.75 134 PHE B N 1
ATOM 3814 C CA . PHE B 1 134 ? 8.344 17.312 21.344 1 97.75 134 PHE B CA 1
ATOM 3815 C C . PHE B 1 134 ? 9.844 17.453 21.547 1 97.75 134 PHE B C 1
ATOM 3817 O O . PHE B 1 134 ? 10.547 17.984 20.688 1 97.75 134 PHE B O 1
ATOM 3824 N N . ILE B 1 135 ? 10.273 17.109 22.703 1 98.19 135 ILE B N 1
ATOM 3825 C CA . ILE B 1 135 ? 11.695 17 23 1 98.19 135 ILE B CA 1
ATOM 3826 C C . ILE B 1 135 ? 12.109 15.539 23.109 1 98.19 135 ILE B C 1
ATOM 3828 O O . ILE B 1 135 ? 11.859 14.898 24.141 1 98.19 135 ILE B O 1
ATOM 3832 N N . VAL B 1 136 ? 12.758 15.023 22.047 1 98.12 136 VAL B N 1
ATOM 3833 C CA . VAL B 1 136 ? 13.094 13.609 21.984 1 98.12 136 VAL B CA 1
ATOM 3834 C C . VAL B 1 136 ? 14.594 13.422 22.203 1 98.12 136 VAL B C 1
ATOM 3836 O O . VAL B 1 136 ? 15.406 13.938 21.438 1 98.12 136 VAL B O 1
ATOM 3839 N N . PHE B 1 137 ? 14.922 12.672 23.297 1 96.94 137 PHE B N 1
ATOM 3840 C CA . PHE B 1 137 ? 16.312 12.352 23.578 1 96.94 137 PHE B CA 1
ATOM 3841 C C . PHE B 1 137 ? 16.656 10.953 23.078 1 96.94 137 PHE B C 1
ATOM 3843 O O . PHE B 1 137 ? 16.047 9.969 23.5 1 96.94 137 PHE B O 1
ATOM 3850 N N . TYR B 1 138 ? 17.578 10.953 22.156 1 95.5 138 TYR B N 1
ATOM 3851 C CA . TYR B 1 138 ? 18.203 9.703 21.75 1 95.5 138 TYR B CA 1
ATOM 3852 C C . TYR B 1 138 ? 19.453 9.422 22.594 1 95.5 138 TYR B C 1
ATOM 3854 O O . TYR B 1 138 ? 19.656 10.062 23.625 1 95.5 138 TYR B O 1
ATOM 3862 N N . GLU B 1 139 ? 20.172 8.406 22.219 1 92.62 139 GLU B N 1
ATOM 3863 C CA . GLU B 1 139 ? 21.375 8.062 22.984 1 92.62 139 GLU B CA 1
ATOM 3864 C C . GLU B 1 139 ? 22.406 9.188 22.938 1 92.62 139 GLU B C 1
ATOM 3866 O O . GLU B 1 139 ? 23.031 9.5 23.953 1 92.62 139 GLU B O 1
ATOM 3871 N N . ARG B 1 140 ? 22.516 9.836 21.781 1 92.19 140 ARG B N 1
ATOM 3872 C CA . ARG B 1 140 ? 23.609 10.797 21.641 1 92.19 140 ARG B CA 1
ATOM 3873 C C . ARG B 1 140 ? 23.094 12.148 21.172 1 92.19 140 ARG B C 1
ATOM 3875 O O . ARG B 1 140 ? 23.875 13.07 20.938 1 92.19 140 ARG B O 1
ATOM 3882 N N . GLU B 1 141 ? 21.797 12.273 20.969 1 95.25 141 GLU B N 1
ATOM 3883 C CA . GLU B 1 141 ? 21.297 13.531 20.406 1 95.25 141 GLU B CA 1
ATOM 3884 C C . GLU B 1 141 ? 19.906 13.836 20.922 1 95.25 141 GLU B C 1
ATOM 3886 O O . GLU B 1 141 ? 19.219 12.961 21.453 1 95.25 141 GLU B O 1
ATOM 3891 N N . CYS B 1 142 ? 19.609 15.133 20.844 1 96.81 142 CYS B N 1
ATOM 3892 C CA . CYS B 1 142 ? 18.266 15.625 21.156 1 96.81 142 CYS B CA 1
ATOM 3893 C C . CYS B 1 142 ? 17.656 16.328 19.953 1 96.81 142 CYS B C 1
ATOM 3895 O O . CYS B 1 142 ? 18.328 17.078 19.25 1 96.81 142 CYS B O 1
ATOM 3897 N N . VAL B 1 143 ? 16.406 15.953 19.703 1 97.44 143 VAL B N 1
ATOM 3898 C CA . VAL B 1 143 ? 15.68 16.594 18.609 1 97.44 143 VAL B CA 1
ATOM 3899 C C . VAL B 1 143 ? 14.414 17.266 19.156 1 97.44 143 VAL B C 1
ATOM 3901 O O . VAL B 1 143 ? 13.586 16.609 19.781 1 97.44 143 VAL B O 1
ATOM 3904 N N . VAL B 1 144 ? 14.336 18.578 18.953 1 97.56 144 VAL B N 1
ATOM 3905 C CA . VAL B 1 144 ? 13.148 19.328 19.344 1 97.56 144 VAL B CA 1
ATOM 3906 C C . VAL B 1 144 ? 12.297 19.609 18.109 1 97.56 144 VAL B C 1
ATOM 3908 O O . VAL B 1 144 ? 12.781 20.172 17.125 1 97.56 144 VAL B O 1
ATOM 3911 N N . SER B 1 145 ? 11.023 19.203 18.219 1 97 145 SER B N 1
ATOM 3912 C CA . SER B 1 145 ? 10.109 19.391 17.078 1 97 145 SER B CA 1
ATOM 3913 C C . SER B 1 145 ? 8.805 20.031 17.531 1 97 145 SER B C 1
ATOM 3915 O O . SER B 1 145 ? 8.336 19.781 18.641 1 97 145 SER B O 1
ATOM 3917 N N . ILE B 1 146 ? 8.258 20.891 16.656 1 93.44 146 ILE B N 1
ATOM 3918 C CA . ILE B 1 146 ? 6.914 21.422 16.844 1 93.44 146 ILE B CA 1
ATOM 3919 C C . ILE B 1 146 ? 5.938 20.656 15.938 1 93.44 146 ILE B C 1
ATOM 3921 O O . ILE B 1 146 ? 6.148 20.562 14.727 1 93.44 146 ILE B O 1
ATOM 3925 N N . VAL B 1 147 ? 4.938 20.125 16.594 1 92.75 147 VAL B N 1
ATOM 3926 C CA . VAL B 1 147 ? 3.98 19.281 15.867 1 92.75 147 VAL B CA 1
ATOM 3927 C C . VAL B 1 147 ? 2.637 20 15.766 1 92.75 147 VAL B C 1
ATOM 3929 O O . VAL B 1 147 ? 2.098 20.469 16.781 1 92.75 147 VAL B O 1
ATOM 3932 N N . THR B 1 148 ? 2.168 20.125 14.57 1 88.38 148 THR B N 1
ATOM 3933 C CA . THR B 1 148 ? 0.859 20.703 14.281 1 88.38 148 THR B CA 1
ATOM 3934 C C . THR B 1 148 ? 0.009 19.719 13.477 1 88.38 148 THR B C 1
ATOM 3936 O O . THR B 1 148 ? 0.429 18.594 13.211 1 88.38 148 THR B O 1
ATOM 3939 N N . ARG B 1 149 ? -1.144 20.156 13.164 1 85.62 149 ARG B N 1
ATOM 3940 C CA . ARG B 1 149 ? -2.023 19.344 12.32 1 85.62 149 ARG B CA 1
ATOM 3941 C C . ARG B 1 149 ? -1.402 19.125 10.945 1 85.62 149 ARG B C 1
ATOM 3943 O O . ARG B 1 149 ? -1.562 18.047 10.352 1 85.62 149 ARG B O 1
ATOM 3950 N N . SER B 1 150 ? -0.608 20.016 10.477 1 82.56 150 SER B N 1
ATOM 3951 C CA . SER B 1 150 ? -0.15 20 9.094 1 82.56 150 SER B CA 1
ATOM 3952 C C . SER B 1 150 ? 1.214 19.328 8.969 1 82.56 150 SER B C 1
ATOM 3954 O O . SER B 1 150 ? 1.544 18.766 7.914 1 82.56 150 SER B O 1
ATOM 3956 N N . LYS B 1 151 ? 2.006 19.469 10.086 1 87 151 LYS B N 1
ATOM 3957 C CA . LYS B 1 151 ? 3.363 18.984 9.859 1 87 151 LYS B CA 1
ATOM 3958 C C . LYS B 1 151 ? 4.105 18.797 11.18 1 87 151 LYS B C 1
ATOM 3960 O O . LYS B 1 151 ? 3.637 19.25 12.234 1 87 151 LYS B O 1
ATOM 3965 N N . ILE B 1 152 ? 5.176 18.109 11.086 1 90.69 152 ILE B N 1
ATOM 3966 C CA . ILE B 1 152 ? 6.211 18.031 12.117 1 90.69 152 ILE B CA 1
ATOM 3967 C C . ILE B 1 152 ? 7.426 18.859 11.688 1 90.69 152 ILE B C 1
ATOM 3969 O O . ILE B 1 152 ? 8.008 18.609 10.633 1 90.69 152 ILE B O 1
ATOM 3973 N N . SER B 1 153 ? 7.805 19.859 12.508 1 90.25 153 SER B N 1
ATOM 3974 C CA . SER B 1 153 ? 8.93 20.719 12.18 1 90.25 153 SER B CA 1
ATOM 3975 C C . SER B 1 153 ? 10.047 20.594 13.203 1 90.25 153 SER B C 1
ATOM 3977 O O . SER B 1 153 ? 9.844 20.875 14.391 1 90.25 153 SER B O 1
ATOM 3979 N N . ILE B 1 154 ? 11.188 20.203 12.734 1 93.81 154 ILE B N 1
ATOM 3980 C CA . ILE B 1 154 ? 12.336 20.156 13.633 1 93.81 154 ILE B CA 1
ATOM 3981 C C . ILE B 1 154 ? 12.891 21.562 13.852 1 93.81 154 ILE B C 1
ATOM 3983 O O . ILE B 1 154 ? 13.195 22.266 12.891 1 93.81 154 ILE B O 1
ATOM 3987 N N . VAL B 1 155 ? 13.055 21.953 15.062 1 93.44 155 VAL B N 1
ATOM 3988 C CA . VAL B 1 155 ? 13.492 23.312 15.344 1 93.44 155 VAL B CA 1
ATOM 3989 C C . VAL B 1 155 ? 14.891 23.297 15.945 1 93.44 155 VAL B C 1
ATOM 3991 O O . VAL B 1 155 ? 15.594 24.312 15.922 1 93.44 155 VAL B O 1
ATOM 3994 N N . LEU B 1 156 ? 15.258 22.203 16.562 1 95.69 156 LEU B N 1
ATOM 3995 C CA . LEU B 1 156 ? 16.578 22.062 17.156 1 95.69 156 LEU B CA 1
ATOM 3996 C C . LEU B 1 156 ? 17.047 20.609 17.109 1 95.69 156 LEU B C 1
ATOM 3998 O O . LEU B 1 156 ? 16.266 19.703 17.359 1 95.69 156 LEU B O 1
ATOM 4002 N N . LYS B 1 157 ? 18.203 20.406 16.594 1 95.31 157 LYS B N 1
ATOM 4003 C CA . LYS B 1 157 ? 18.891 19.125 16.656 1 95.31 157 LYS B CA 1
ATOM 4004 C C . LYS B 1 157 ? 20.328 19.281 17.156 1 95.31 157 LYS B C 1
ATOM 4006 O O . LYS B 1 157 ? 21.125 20.016 16.562 1 95.31 157 LYS B O 1
ATOM 4011 N N . GLN B 1 158 ? 20.641 18.641 18.234 1 94.06 158 GLN B N 1
ATOM 4012 C CA . GLN B 1 158 ? 21.984 18.812 18.797 1 94.06 158 GLN B CA 1
ATOM 4013 C C . GLN B 1 158 ? 22.422 17.562 19.547 1 94.06 158 GLN B C 1
ATOM 4015 O O . GLN B 1 158 ? 21.594 16.766 19.984 1 94.06 158 GLN B O 1
ATOM 4020 N N . GLU B 1 159 ? 23.719 17.469 19.656 1 93.19 159 GLU B N 1
ATOM 4021 C CA . GLU B 1 159 ? 24.266 16.406 20.5 1 93.19 159 GLU B CA 1
ATOM 4022 C C . GLU B 1 159 ? 24.031 16.688 21.984 1 93.19 159 GLU B C 1
ATOM 4024 O O . GLU B 1 159 ? 24.047 17.844 22.406 1 93.19 159 GLU B O 1
ATOM 4029 N N . THR B 1 160 ? 23.766 15.578 22.688 1 87.5 160 THR B N 1
ATOM 4030 C CA . THR B 1 160 ? 23.547 15.727 24.125 1 87.5 160 THR B CA 1
ATOM 4031 C C . THR B 1 160 ? 24.844 15.523 24.891 1 87.5 160 THR B C 1
ATOM 4033 O O . THR B 1 160 ? 25.266 14.383 25.141 1 87.5 160 THR B O 1
ATOM 4036 N N . LYS B 1 161 ? 25.766 16.438 24.891 1 73.44 161 LYS B N 1
ATOM 4037 C CA . LYS B 1 161 ? 27.062 16.312 25.547 1 73.44 161 LYS B CA 1
ATOM 4038 C C . LYS B 1 161 ? 26.938 16.469 27.047 1 73.44 161 LYS B C 1
ATOM 4040 O O . LYS B 1 161 ? 27.547 15.719 27.812 1 73.44 161 LYS B O 1
ATOM 4045 N N . ASN B 1 162 ? 26.344 17.688 27.438 1 67.31 162 ASN B N 1
ATOM 4046 C CA . ASN B 1 162 ? 26.297 18.016 28.859 1 67.31 162 ASN B CA 1
ATOM 4047 C C . ASN B 1 162 ? 24.875 17.969 29.406 1 67.31 162 ASN B C 1
ATOM 4049 O O . ASN B 1 162 ? 23.906 18.094 28.641 1 67.31 162 ASN B O 1
ATOM 4053 N N . ARG B 1 163 ? 24.672 17.5 30.641 1 72.5 163 ARG B N 1
ATOM 4054 C CA . ARG B 1 163 ? 23.375 17.406 31.312 1 72.5 163 ARG B CA 1
ATOM 4055 C C . ARG B 1 163 ? 22.922 18.781 31.797 1 72.5 163 ARG B C 1
ATOM 4057 O O . ARG B 1 163 ? 22.094 18.875 32.719 1 72.5 163 ARG B O 1
ATOM 4064 N N . LYS B 1 164 ? 23.406 19.859 31.25 1 81.56 164 LYS B N 1
ATOM 4065 C CA . LYS B 1 164 ? 22.938 21.172 31.688 1 81.56 164 LYS B CA 1
ATOM 4066 C C . LYS B 1 164 ? 21.781 21.641 30.828 1 81.56 164 LYS B C 1
ATOM 4068 O O . LYS B 1 164 ? 20.953 22.453 31.281 1 81.56 164 LYS B O 1
ATOM 4073 N N . PHE B 1 165 ? 21.5 21.203 29.719 1 93.81 165 PHE B N 1
ATOM 4074 C CA . PHE B 1 165 ? 20.375 21.359 28.812 1 93.81 165 PHE B CA 1
ATOM 4075 C C . PHE B 1 165 ? 20.109 22.828 28.516 1 93.81 165 PHE B C 1
ATOM 4077 O O . PHE B 1 165 ? 18.969 23.203 28.203 1 93.81 165 PHE B O 1
ATOM 4084 N N . ALA B 1 166 ? 21.078 23.734 28.75 1 91.69 166 ALA B N 1
ATOM 4085 C CA . ALA B 1 166 ? 20.875 25.188 28.688 1 91.69 166 ALA B CA 1
ATOM 4086 C C . ALA B 1 166 ? 20.391 25.594 27.297 1 91.69 166 ALA B C 1
ATOM 4088 O O . ALA B 1 166 ? 19.453 26.391 27.172 1 91.69 166 ALA B O 1
ATOM 4089 N N . ASN B 1 167 ? 21.016 25.016 26.297 1 92.94 167 ASN B N 1
ATOM 4090 C CA . ASN B 1 167 ? 20.656 25.375 24.922 1 92.94 167 ASN B CA 1
ATOM 4091 C C . ASN B 1 167 ? 19.219 24.953 24.594 1 92.94 167 ASN B C 1
ATOM 4093 O O . ASN B 1 167 ? 18.5 25.672 23.922 1 92.94 167 ASN B O 1
ATOM 4097 N N . ILE B 1 168 ? 18.812 23.797 25.062 1 95.5 168 ILE B N 1
ATOM 4098 C CA . ILE B 1 168 ? 17.484 23.266 24.797 1 95.5 168 ILE B CA 1
ATOM 4099 C C . ILE B 1 168 ? 16.438 24.125 25.516 1 95.5 168 ILE B C 1
ATOM 4101 O O . ILE B 1 168 ? 15.43 24.516 24.922 1 95.5 168 ILE B O 1
ATOM 4105 N N . ILE B 1 169 ? 16.766 24.469 26.75 1 95 169 ILE B N 1
ATOM 4106 C CA . ILE B 1 169 ? 15.852 25.266 27.562 1 95 169 ILE B CA 1
ATOM 4107 C C . ILE B 1 169 ? 15.656 26.641 26.922 1 95 169 ILE B C 1
ATOM 4109 O O . ILE B 1 169 ? 14.531 27.125 26.812 1 95 169 ILE B O 1
ATOM 4113 N N . LYS B 1 170 ? 16.719 27.188 26.453 1 93.69 170 LYS B N 1
ATOM 4114 C CA . LYS B 1 170 ? 16.656 28.484 25.781 1 93.69 170 LYS B CA 1
ATOM 4115 C C . LYS B 1 170 ? 15.805 28.406 24.516 1 93.69 170 LYS B C 1
ATOM 4117 O O . LYS B 1 170 ? 15.008 29.297 24.25 1 93.69 170 LYS B O 1
ATOM 4122 N N . ALA B 1 171 ? 15.984 27.359 23.797 1 94.31 171 ALA B N 1
ATOM 4123 C CA . ALA B 1 171 ? 15.227 27.172 22.562 1 94.31 171 ALA B CA 1
ATOM 4124 C C . ALA B 1 171 ? 13.734 27.047 22.844 1 94.31 171 ALA B C 1
ATOM 4126 O O . ALA B 1 171 ? 12.898 27.547 22.078 1 94.31 171 ALA B O 1
ATOM 4127 N N . LEU B 1 172 ? 13.398 26.469 23.953 1 96.06 172 LEU B N 1
ATOM 4128 C CA . LEU B 1 172 ? 12 26.203 24.297 1 96.06 172 LEU B CA 1
ATOM 4129 C C . LEU B 1 172 ? 11.32 27.453 24.812 1 96.06 172 LEU B C 1
ATOM 4131 O O . LEU B 1 172 ? 10.094 27.578 24.75 1 96.06 172 LEU B O 1
ATOM 4135 N N . GLU B 1 173 ? 12.109 28.328 25.312 1 95 173 GLU B N 1
ATOM 4136 C CA . GLU B 1 173 ? 11.586 29.562 25.891 1 95 173 GLU B CA 1
ATOM 4137 C C . GLU B 1 173 ? 10.75 30.328 24.875 1 95 173 GLU B C 1
ATOM 4139 O O . GLU B 1 173 ? 9.734 30.938 25.219 1 95 173 GLU B O 1
ATOM 4144 N N . LYS B 1 174 ? 11.195 30.25 23.641 1 92.06 174 LYS B N 1
ATOM 4145 C CA . LYS B 1 174 ? 10.531 30.984 22.562 1 92.06 174 LYS B CA 1
ATOM 4146 C C . LYS B 1 174 ? 9.117 30.453 22.328 1 92.06 174 LYS B C 1
ATOM 4148 O O . LYS B 1 174 ? 8.289 31.109 21.703 1 92.06 174 LYS B O 1
ATOM 4153 N N . TYR B 1 175 ? 8.852 29.297 22.859 1 91.5 175 TYR B N 1
ATOM 4154 C CA . TYR B 1 175 ? 7.574 28.656 22.562 1 91.5 175 TYR B CA 1
ATOM 4155 C C . TYR B 1 175 ? 6.652 28.688 23.781 1 91.5 175 TYR B C 1
ATOM 4157 O O . TYR B 1 175 ? 5.527 28.188 23.719 1 91.5 175 TYR B O 1
ATOM 4165 N N . VAL B 1 176 ? 7.172 29.219 24.844 1 91.12 176 VAL B N 1
ATOM 4166 C CA . VAL B 1 176 ? 6.324 29.391 26.016 1 91.12 176 VAL B CA 1
ATOM 4167 C C . VAL B 1 176 ? 5.152 30.312 25.672 1 91.12 176 VAL B C 1
ATOM 4169 O O . VAL B 1 176 ? 5.344 31.391 25.109 1 91.12 176 VAL B O 1
ATOM 4172 N N . GLY B 1 177 ? 3.895 29.828 25.938 1 86.81 177 GLY B N 1
ATOM 4173 C CA . GLY B 1 177 ? 2.709 30.609 25.594 1 86.81 177 GLY B CA 1
ATOM 4174 C C . GLY B 1 177 ? 2.174 30.297 24.203 1 86.81 177 GLY B C 1
ATOM 4175 O O . GLY B 1 177 ? 1.026 30.609 23.891 1 86.81 177 GLY B O 1
ATOM 4176 N N . LYS B 1 178 ? 3.004 29.719 23.406 1 83.69 178 LYS B N 1
ATOM 4177 C CA . LYS B 1 178 ? 2.598 29.406 22.047 1 83.69 178 LYS B CA 1
ATOM 4178 C C . LYS B 1 178 ? 2.158 27.953 21.922 1 83.69 178 LYS B C 1
ATOM 4180 O O . LYS B 1 178 ? 1.299 27.625 21.109 1 83.69 178 LYS B O 1
ATOM 4185 N N . VAL B 1 179 ? 2.852 27.188 22.734 1 88.81 179 VAL B N 1
ATOM 4186 C CA . VAL B 1 179 ? 2.586 25.75 22.703 1 88.81 179 VAL B CA 1
ATOM 4187 C C . VAL B 1 179 ? 1.802 25.344 23.953 1 88.81 179 VAL B C 1
ATOM 4189 O O . VAL B 1 179 ? 2.037 25.875 25.031 1 88.81 179 VAL B O 1
ATOM 4192 N N . ASN B 1 180 ? 0.944 24.375 23.703 1 86.56 180 ASN B N 1
ATOM 4193 C CA . ASN B 1 180 ? 0.055 23.984 24.797 1 86.56 180 ASN B CA 1
ATOM 4194 C C . ASN B 1 180 ? 0.645 22.844 25.625 1 86.56 180 ASN B C 1
ATOM 4196 O O . ASN B 1 180 ? 0.312 22.688 26.797 1 86.56 180 ASN B O 1
ATOM 4200 N N . LEU B 1 181 ? 1.434 22.109 24.984 1 93.12 181 LEU B N 1
ATOM 4201 C CA . LEU B 1 181 ? 1.951 20.906 25.641 1 93.12 181 LEU B CA 1
ATOM 4202 C C . LEU B 1 181 ? 3.387 20.625 25.203 1 93.12 181 LEU B C 1
ATOM 4204 O O . LEU B 1 181 ? 3.715 20.75 24.016 1 93.12 181 LEU B O 1
ATOM 4208 N N . PHE B 1 182 ? 4.219 20.391 26.203 1 96.06 182 PHE B N 1
ATOM 4209 C CA . PHE B 1 182 ? 5.594 19.969 25.969 1 96.06 182 PHE B CA 1
ATOM 4210 C C . PHE B 1 182 ? 5.773 18.5 26.344 1 96.06 182 PHE B C 1
ATOM 4212 O O . PHE B 1 182 ? 5.574 18.125 27.5 1 96.06 182 PHE B O 1
ATOM 4219 N N . VAL B 1 183 ? 6.168 17.703 25.344 1 97.06 183 VAL B N 1
ATOM 4220 C CA . VAL B 1 183 ? 6.359 16.266 25.594 1 97.06 183 VAL B CA 1
ATOM 4221 C C . VAL B 1 183 ? 7.848 15.945 25.609 1 97.06 183 VAL B C 1
ATOM 4223 O O . VAL B 1 183 ? 8.531 16.094 24.594 1 97.06 183 VAL B O 1
ATOM 4226 N N . VAL B 1 184 ? 8.328 15.539 26.75 1 98.12 184 VAL B N 1
ATOM 4227 C CA . VAL B 1 184 ? 9.711 15.078 26.891 1 98.12 184 VAL B CA 1
ATOM 4228 C C . VAL B 1 184 ? 9.766 13.555 26.734 1 98.12 184 VAL B C 1
ATOM 4230 O O . VAL B 1 184 ? 9.234 12.828 27.578 1 98.12 184 VAL B O 1
ATOM 4233 N N . ALA B 1 185 ? 10.445 13.086 25.641 1 97.94 185 ALA B N 1
ATOM 4234 C CA . ALA B 1 185 ? 10.398 11.656 25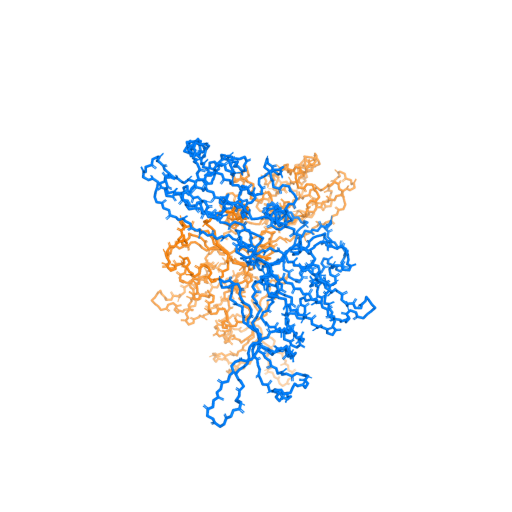.328 1 97.94 185 ALA B CA 1
ATOM 4235 C C . ALA B 1 185 ? 11.805 11.078 25.188 1 97.94 185 ALA B C 1
ATOM 4237 O O . ALA B 1 185 ? 12.68 11.695 24.578 1 97.94 185 ALA B O 1
ATOM 4238 N N . SER B 1 186 ? 12.023 9.914 25.844 1 97.56 186 SER B N 1
ATOM 4239 C CA . SER B 1 186 ? 13.273 9.18 25.734 1 97.56 186 SER B CA 1
ATOM 4240 C C . SER B 1 186 ? 13.125 7.738 26.219 1 97.56 186 SER B C 1
ATOM 4242 O O . SER B 1 186 ? 12.266 7.449 27.047 1 97.56 186 SER B O 1
ATOM 4244 N N . MET B 1 187 ? 13.867 6.898 25.594 1 96 187 MET B N 1
ATOM 4245 C CA . MET B 1 187 ? 13.961 5.531 26.094 1 96 187 MET B CA 1
ATOM 4246 C C . MET B 1 187 ? 14.789 5.48 27.375 1 96 187 MET B C 1
ATOM 4248 O O . MET B 1 187 ? 14.68 4.531 28.156 1 96 187 MET B O 1
ATOM 4252 N N . PHE B 1 188 ? 15.57 6.531 27.609 1 94.56 188 PHE B N 1
ATOM 4253 C CA . PHE B 1 188 ? 16.547 6.562 28.688 1 94.56 188 PHE B CA 1
ATOM 4254 C C . PHE B 1 188 ? 16.078 7.488 29.812 1 94.56 188 PHE B C 1
ATOM 4256 O O . PHE B 1 188 ? 15.094 8.203 29.656 1 94.56 188 PHE B O 1
ATOM 4263 N N . GLU B 1 189 ? 16.859 7.535 30.844 1 94.88 189 GLU B N 1
ATOM 4264 C CA . GLU B 1 189 ? 16.5 8.281 32.031 1 94.88 189 GLU B CA 1
ATOM 4265 C C . GLU B 1 189 ? 16.766 9.773 31.859 1 94.88 189 GLU B C 1
ATOM 4267 O O . GLU B 1 189 ? 16.297 10.586 32.656 1 94.88 189 GLU B O 1
ATOM 4272 N N . ILE B 1 190 ? 17.359 10.109 30.859 1 95.81 190 ILE B N 1
ATOM 4273 C CA . ILE B 1 190 ? 17.688 11.508 30.609 1 95.81 190 ILE B CA 1
ATOM 4274 C C . ILE B 1 190 ? 16.406 12.336 30.531 1 95.81 190 ILE B C 1
ATOM 4276 O O . ILE B 1 190 ? 16.422 13.539 30.797 1 95.81 190 ILE B O 1
ATOM 4280 N N . ARG B 1 191 ? 15.297 11.773 30.141 1 96.06 191 ARG B N 1
ATOM 4281 C CA . ARG B 1 191 ? 14.023 12.484 30.094 1 96.06 191 ARG B CA 1
ATOM 4282 C C . ARG B 1 191 ? 13.656 13.039 31.469 1 96.06 191 ARG B C 1
ATOM 4284 O O . ARG B 1 191 ? 13.133 14.148 31.578 1 96.06 191 ARG B O 1
ATOM 4291 N N . ASN B 1 192 ? 13.969 12.297 32.5 1 95.62 192 ASN B N 1
ATOM 4292 C CA . ASN B 1 192 ? 13.688 12.742 33.844 1 95.62 192 ASN B CA 1
ATOM 4293 C C . ASN B 1 192 ? 14.656 13.836 34.281 1 95.62 192 ASN B C 1
ATOM 4295 O O . ASN B 1 192 ? 14.25 14.781 34.969 1 95.62 192 ASN B O 1
ATOM 4299 N N . ASP B 1 193 ? 15.852 13.609 33.906 1 95.62 193 ASP B N 1
ATOM 4300 C CA . ASP B 1 193 ? 16.844 14.641 34.219 1 95.62 193 ASP B CA 1
ATOM 4301 C C . ASP B 1 193 ? 16.469 15.977 33.594 1 95.62 193 ASP B C 1
ATOM 4303 O O . ASP B 1 193 ? 16.578 17.031 34.219 1 95.62 193 ASP B O 1
ATOM 4307 N N . PHE B 1 194 ? 16.047 15.922 32.438 1 96.75 194 PHE B N 1
ATOM 4308 C CA . PHE B 1 194 ? 15.656 17.141 31.719 1 96.75 194 PHE B CA 1
ATOM 4309 C C . PHE B 1 194 ? 14.43 17.766 32.375 1 96.75 194 PHE B C 1
ATOM 4311 O O . PHE B 1 194 ? 14.359 18.984 32.531 1 96.75 194 PHE B O 1
ATOM 4318 N N . ASN B 1 195 ? 13.508 16.938 32.688 1 95.94 195 ASN B N 1
ATOM 4319 C CA . ASN B 1 195 ? 12.312 17.453 33.312 1 95.94 195 ASN B CA 1
ATOM 4320 C C . ASN B 1 195 ? 12.641 18.172 34.625 1 95.94 195 ASN B C 1
ATOM 4322 O O . ASN B 1 195 ? 12.047 19.219 34.938 1 95.94 195 ASN B O 1
ATOM 4326 N N . LYS B 1 196 ? 13.531 17.594 35.375 1 94.88 196 LYS B N 1
ATOM 4327 C CA . LYS B 1 196 ? 13.977 18.266 36.594 1 94.88 196 LYS B CA 1
ATOM 4328 C C . LYS B 1 196 ? 14.594 19.625 36.281 1 94.88 196 LYS B C 1
ATOM 4330 O O . LYS B 1 196 ? 14.336 20.609 36.969 1 94.88 196 LYS B O 1
ATOM 4335 N N . ALA B 1 197 ? 15.414 19.609 35.25 1 94.56 197 ALA B N 1
ATOM 4336 C CA . ALA B 1 197 ? 16.031 20.875 34.844 1 94.56 197 ALA B CA 1
ATOM 4337 C C . ALA B 1 197 ? 14.984 21.891 34.438 1 94.56 197 ALA B C 1
ATOM 4339 O O . ALA B 1 197 ? 15.125 23.094 34.719 1 94.56 197 ALA B O 1
ATOM 4340 N N . VAL B 1 198 ? 13.938 21.516 33.781 1 95.19 198 VAL B N 1
ATOM 4341 C CA . VAL B 1 198 ? 12.844 22.375 33.344 1 95.19 198 VAL B CA 1
ATOM 4342 C C . VAL B 1 198 ? 12.125 22.969 34.531 1 95.19 198 VAL B C 1
ATOM 4344 O O . VAL B 1 198 ? 11.844 24.172 34.562 1 95.19 198 VAL B O 1
ATOM 4347 N N . GLN B 1 199 ? 11.898 22.156 35.531 1 94.31 199 GLN B N 1
ATOM 4348 C CA . GLN B 1 199 ? 11.188 22.594 36.719 1 94.31 199 GLN B CA 1
ATOM 4349 C C . GLN B 1 199 ? 12.008 23.625 37.5 1 94.31 199 GLN B C 1
ATOM 4351 O O . GLN B 1 199 ? 11.445 24.5 38.156 1 94.31 199 GLN B O 1
ATOM 4356 N N . ALA B 1 200 ? 13.234 23.531 37.344 1 92.56 200 ALA B N 1
ATOM 4357 C CA . ALA B 1 200 ? 14.125 24.422 38.062 1 92.56 200 ALA B CA 1
ATOM 4358 C C . ALA B 1 200 ? 14.43 25.688 37.25 1 92.56 200 ALA B C 1
ATOM 4360 O O . ALA B 1 200 ? 14.969 26.656 37.812 1 92.56 200 ALA B O 1
ATOM 4361 N N . SER B 1 201 ? 14.086 25.656 36.094 1 92.69 201 SER B N 1
ATOM 4362 C CA . SER B 1 201 ? 14.469 26.734 35.188 1 92.69 201 SER B CA 1
ATOM 4363 C C . SER B 1 201 ? 13.547 27.938 35.344 1 92.69 201 SER B C 1
ATOM 4365 O O . SER B 1 201 ? 12.328 27.781 35.469 1 92.69 201 SER B O 1
ATOM 4367 N N . LYS B 1 202 ? 14.086 29.125 35.344 1 91.94 202 LYS B N 1
ATOM 4368 C CA . LYS B 1 202 ? 13.305 30.359 35.406 1 91.94 202 LYS B CA 1
ATOM 4369 C C . LYS B 1 202 ? 12.648 30.656 34.062 1 91.94 202 LYS B C 1
ATOM 4371 O O . LYS B 1 202 ? 11.508 31.141 34 1 91.94 202 LYS B O 1
ATOM 4376 N N . GLU B 1 203 ? 13.305 30.328 32.969 1 90.38 203 GLU B N 1
ATOM 4377 C CA . GLU B 1 203 ? 12.852 30.594 31.625 1 90.38 203 GLU B CA 1
ATOM 4378 C C . GLU B 1 203 ? 11.555 29.859 31.312 1 90.38 203 GLU B C 1
ATOM 4380 O O . GLU B 1 203 ? 10.703 30.375 30.578 1 90.38 203 GLU B O 1
ATOM 4385 N N . LEU B 1 204 ? 11.391 28.656 31.922 1 93.69 204 LEU B N 1
ATOM 4386 C CA . LEU B 1 204 ? 10.258 27.812 31.562 1 93.69 204 LEU B CA 1
ATOM 4387 C C . LEU B 1 204 ? 9.289 27.688 32.75 1 93.69 204 LEU B C 1
ATOM 4389 O O . LEU B 1 204 ? 8.414 26.828 32.75 1 93.69 204 LEU B O 1
ATOM 4393 N N . LYS B 1 205 ? 9.453 28.531 33.688 1 91.44 205 LYS B N 1
ATOM 4394 C CA . LYS B 1 205 ? 8.664 28.469 34.906 1 91.44 205 LYS B CA 1
ATOM 4395 C C . LYS B 1 205 ? 7.168 28.562 34.625 1 91.44 205 LYS B C 1
ATOM 4397 O O . LYS B 1 205 ? 6.371 27.812 35.188 1 91.44 205 LYS B O 1
ATOM 4402 N N . GLU B 1 206 ? 6.785 29.422 33.75 1 91.5 206 GLU B N 1
ATOM 4403 C CA . GLU B 1 206 ? 5.383 29.672 33.406 1 91.5 206 GLU B CA 1
ATOM 4404 C C . GLU B 1 206 ? 4.766 28.469 32.719 1 91.5 206 GLU B C 1
ATOM 4406 O O . GLU B 1 206 ? 3.551 28.266 32.75 1 91.5 206 GLU B O 1
ATOM 4411 N N . ALA B 1 207 ? 5.637 27.688 32.031 1 91.81 207 ALA B N 1
ATOM 4412 C CA . ALA B 1 207 ? 5.141 26.547 31.266 1 91.81 207 ALA B CA 1
ATOM 4413 C C . ALA B 1 207 ? 5.41 25.234 31.984 1 91.81 207 ALA B C 1
ATOM 4415 O O . ALA B 1 207 ? 5.129 24.156 31.453 1 91.81 207 ALA B O 1
ATOM 4416 N N . SER B 1 208 ? 5.941 25.266 33.156 1 90.5 208 SER B N 1
ATOM 4417 C CA . SER B 1 208 ? 6.414 24.078 33.875 1 90.5 208 SER B CA 1
ATOM 4418 C C . SER B 1 208 ? 5.293 23.062 34.031 1 90.5 208 SER B C 1
ATOM 4420 O O . SER B 1 208 ? 5.527 21.844 34 1 90.5 208 SER B O 1
ATOM 4422 N N . GLY B 1 209 ? 3.998 23.516 34.125 1 91.12 209 GLY B N 1
ATOM 4423 C CA . GLY B 1 209 ? 2.857 22.625 34.312 1 91.12 209 GLY B CA 1
ATOM 4424 C C . GLY B 1 209 ? 2.395 21.969 33.031 1 91.12 209 GLY B C 1
ATOM 4425 O O . GLY B 1 209 ? 1.578 21.047 33.062 1 91.12 209 GLY B O 1
ATOM 4426 N N . SER B 1 210 ? 2.988 22.328 31.938 1 93 210 SER B N 1
ATOM 4427 C CA . SER B 1 210 ? 2.529 21.859 30.641 1 93 210 SER B CA 1
ATOM 4428 C C . SER B 1 210 ? 3.471 20.797 30.078 1 93 210 SER B C 1
ATOM 4430 O O . SER B 1 210 ? 3.396 20.453 28.906 1 93 210 SER B O 1
ATOM 4432 N N . PHE B 1 211 ? 4.41 20.297 30.938 1 95.12 211 PHE B N 1
ATOM 4433 C CA . PHE B 1 211 ? 5.359 19.281 30.484 1 95.12 211 PHE B CA 1
ATOM 4434 C C . PHE B 1 211 ? 4.879 17.891 30.859 1 95.12 211 PHE B C 1
ATOM 4436 O O . PHE B 1 211 ? 4.348 17.672 31.953 1 95.12 211 PHE B O 1
ATOM 4443 N N . CYS B 1 212 ? 4.953 17.016 29.953 1 94.69 212 CYS B N 1
ATOM 4444 C CA . CYS B 1 212 ? 4.688 15.609 30.172 1 94.69 212 CYS B CA 1
ATOM 4445 C C . CYS B 1 212 ? 5.887 14.758 29.766 1 94.69 212 CYS B C 1
ATOM 4447 O O . CYS B 1 212 ? 6.512 15.008 28.75 1 94.69 212 CYS B O 1
ATOM 4449 N N . VAL B 1 213 ? 6.23 13.82 30.656 1 97.06 213 VAL B N 1
ATOM 4450 C CA . VAL B 1 213 ? 7.375 12.945 30.406 1 97.06 213 VAL B CA 1
ATOM 4451 C C . VAL B 1 213 ? 6.891 11.578 29.922 1 97.06 213 VAL B C 1
ATOM 4453 O O . VAL B 1 213 ? 6.027 10.969 30.562 1 97.06 213 VAL B O 1
ATOM 4456 N N . VAL B 1 214 ? 7.441 11.102 28.781 1 96.94 214 VAL B N 1
ATOM 4457 C CA . VAL B 1 214 ? 6.992 9.844 28.188 1 96.94 214 VAL B CA 1
ATOM 4458 C C . VAL B 1 214 ? 8.188 8.922 27.969 1 96.94 214 VAL B C 1
ATOM 4460 O O . VAL B 1 214 ? 9.211 9.344 27.422 1 96.94 214 VAL B O 1
ATOM 4463 N N . LYS B 1 215 ? 8.047 7.719 28.391 1 96.81 215 LYS B N 1
ATOM 4464 C CA . LYS B 1 215 ? 9.055 6.711 28.094 1 96.81 215 LYS B CA 1
ATOM 4465 C C . LYS B 1 215 ? 8.828 6.09 26.719 1 96.81 215 LYS B C 1
ATOM 4467 O O . LYS B 1 215 ? 7.82 5.422 26.484 1 96.81 215 LYS B O 1
ATOM 4472 N N . VAL B 1 216 ? 9.719 6.281 25.828 1 95.88 216 VAL B N 1
ATOM 4473 C CA . VAL B 1 216 ? 9.641 5.73 24.484 1 95.88 216 VAL B CA 1
ATOM 4474 C C . VAL B 1 216 ? 9.859 4.223 24.531 1 95.88 216 VAL B C 1
ATOM 4476 O O . VAL B 1 216 ? 10.789 3.742 25.188 1 95.88 216 VAL B O 1
ATOM 4479 N N . PRO B 1 217 ? 9.047 3.475 23.891 1 94.56 217 PRO B N 1
ATOM 4480 C CA . PRO B 1 217 ? 9.211 2.02 23.891 1 94.56 217 PRO B CA 1
ATOM 4481 C C . PRO B 1 217 ? 10.508 1.567 23.234 1 94.56 217 PRO B C 1
ATOM 4483 O O . PRO B 1 217 ? 11 2.232 22.312 1 94.56 217 PRO B O 1
ATOM 4486 N N . PRO B 1 218 ? 10.961 0.403 23.641 1 93.25 218 PRO B N 1
ATOM 4487 C CA . PRO B 1 218 ? 12.242 -0.094 23.125 1 93.25 218 PRO B CA 1
ATOM 4488 C C . PRO B 1 218 ? 12.203 -0.361 21.625 1 93.25 218 PRO B C 1
ATOM 4490 O O . PRO B 1 218 ? 13.242 -0.289 20.953 1 93.25 218 PRO B O 1
ATOM 4493 N N . GLU B 1 219 ? 11.055 -0.599 21.094 1 90.81 219 GLU B N 1
ATOM 4494 C CA . GLU B 1 219 ? 10.922 -0.903 19.672 1 90.81 219 GLU B CA 1
ATOM 4495 C C . GLU B 1 219 ? 11.25 0.315 18.812 1 90.81 219 GLU B C 1
ATOM 4497 O O . GLU B 1 219 ? 11.461 0.19 17.609 1 90.81 219 GLU B O 1
ATOM 4502 N N . CYS B 1 220 ? 11.258 1.461 19.469 1 92.56 220 CYS B N 1
ATOM 4503 C CA . CYS B 1 220 ? 11.539 2.693 18.734 1 92.56 220 CYS B CA 1
ATOM 4504 C C . CYS B 1 220 ? 13.031 2.998 18.719 1 92.56 220 CYS B C 1
ATOM 4506 O O . CYS B 1 220 ? 13.453 4.035 18.203 1 92.56 220 CYS B O 1
ATOM 4508 N N . ARG B 1 221 ? 13.805 2.096 19.312 1 89.88 221 ARG B N 1
ATOM 4509 C CA . ARG B 1 221 ? 15.242 2.338 19.297 1 89.88 221 ARG B CA 1
ATOM 4510 C C . ARG B 1 221 ? 15.75 2.479 17.859 1 89.88 221 ARG B C 1
ATOM 4512 O O . ARG B 1 221 ? 15.516 1.604 17.031 1 89.88 221 ARG B O 1
ATOM 4519 N N . GLY B 1 222 ? 16.359 3.537 17.609 1 87.81 222 GLY B N 1
ATOM 4520 C CA . GLY B 1 222 ? 16.922 3.766 16.297 1 87.81 222 GLY B CA 1
ATOM 4521 C C . GLY B 1 222 ? 15.906 4.305 15.305 1 87.81 222 GLY B C 1
ATOM 4522 O O . GLY B 1 222 ? 16.234 4.516 14.133 1 87.81 222 GLY B O 1
ATOM 4523 N N . CYS B 1 223 ? 14.727 4.555 15.75 1 92.31 223 CYS B N 1
ATOM 4524 C CA . CYS B 1 223 ? 13.68 5.055 14.867 1 92.31 223 CYS B CA 1
ATOM 4525 C C . CYS B 1 223 ? 13.891 6.535 14.555 1 92.31 223 CYS B C 1
ATOM 4527 O O . CYS B 1 223 ? 14.547 7.246 15.32 1 92.31 223 CYS B O 1
ATOM 4529 N N . SER B 1 224 ? 13.406 6.953 13.43 1 93.81 224 SER B N 1
ATOM 4530 C CA . SER B 1 224 ? 13.43 8.367 13.07 1 93.81 224 SER B CA 1
ATOM 4531 C C . SER B 1 224 ? 12.602 9.195 14.047 1 93.81 224 SER B C 1
ATOM 4533 O O . SER B 1 224 ? 11.742 8.656 14.75 1 93.81 224 SER B O 1
ATOM 4535 N N . ASN B 1 225 ? 12.906 10.453 14.086 1 95.69 225 ASN B N 1
ATOM 4536 C CA . ASN B 1 225 ? 12.164 11.383 14.93 1 95.69 225 ASN B CA 1
ATOM 4537 C C . ASN B 1 225 ? 10.672 11.359 14.625 1 95.69 225 ASN B C 1
ATOM 4539 O O . ASN B 1 225 ? 9.852 11.32 15.539 1 95.69 225 ASN B O 1
ATOM 4543 N N . SER B 1 226 ? 10.336 11.375 13.344 1 95.25 226 SER B N 1
ATOM 4544 C CA . SER B 1 226 ? 8.93 11.375 12.93 1 95.25 226 SER B CA 1
ATOM 4545 C C . SER B 1 226 ? 8.219 10.109 13.406 1 95.25 226 SER B C 1
ATOM 4547 O O . SER B 1 226 ? 7.062 10.164 13.828 1 95.25 226 SER B O 1
ATOM 4549 N N . LYS B 1 227 ? 8.852 9 13.344 1 95.12 227 LYS B N 1
ATOM 4550 C CA . LYS B 1 227 ? 8.258 7.738 13.781 1 95.12 227 LYS B CA 1
ATOM 4551 C C . LYS B 1 227 ? 8.055 7.719 15.297 1 95.12 227 LYS B C 1
ATOM 4553 O O . LYS B 1 227 ? 7.008 7.285 15.781 1 95.12 227 LYS B O 1
ATOM 4558 N N . VAL B 1 228 ? 9.07 8.188 16.062 1 96.81 228 VAL B N 1
ATOM 4559 C CA . VAL B 1 228 ? 8.953 8.242 17.516 1 96.81 228 VAL B CA 1
ATOM 4560 C C . VAL B 1 228 ? 7.762 9.109 17.906 1 96.81 228 VAL B C 1
ATOM 4562 O O . VAL B 1 228 ? 6.941 8.703 18.734 1 96.81 228 VAL B O 1
ATOM 4565 N N . ILE B 1 229 ? 7.645 10.25 17.25 1 97.19 229 ILE B N 1
ATOM 4566 C CA . ILE B 1 229 ? 6.559 11.188 17.531 1 97.19 229 ILE B CA 1
ATOM 4567 C C . ILE B 1 229 ? 5.219 10.531 17.203 1 97.19 229 ILE B C 1
ATOM 4569 O O . ILE B 1 229 ? 4.281 10.594 18.016 1 97.19 229 ILE B O 1
ATOM 4573 N N . ASN B 1 230 ? 5.16 9.898 16.078 1 96.44 230 ASN B N 1
ATOM 4574 C CA . ASN B 1 230 ? 3.924 9.227 15.68 1 96.44 230 ASN B CA 1
ATOM 4575 C C . ASN B 1 230 ? 3.533 8.148 16.688 1 96.44 230 ASN B C 1
ATOM 4577 O O . ASN B 1 230 ? 2.359 8.008 17.031 1 96.44 230 ASN B O 1
ATOM 4581 N N . THR B 1 231 ? 4.52 7.387 17.125 1 96 231 THR B N 1
ATOM 4582 C CA . THR B 1 231 ? 4.285 6.316 18.094 1 96 231 THR B CA 1
ATOM 4583 C C . THR B 1 231 ? 3.684 6.875 19.375 1 96 231 THR B C 1
ATOM 4585 O O . THR B 1 231 ? 2.76 6.289 19.953 1 96 231 THR B O 1
ATOM 4588 N N . ILE B 1 232 ? 4.148 7.984 19.797 1 96.12 232 ILE B N 1
ATOM 4589 C CA . ILE B 1 232 ? 3.67 8.609 21.016 1 96.12 232 ILE B CA 1
ATOM 4590 C C . ILE B 1 232 ? 2.268 9.172 20.797 1 96.12 232 ILE B C 1
ATOM 4592 O O . ILE B 1 232 ? 1.374 8.969 21.625 1 96.12 232 ILE B O 1
ATOM 4596 N N . LEU B 1 233 ? 2.066 9.875 19.688 1 95.31 233 LEU B N 1
ATOM 4597 C CA . LEU B 1 233 ? 0.789 10.516 19.391 1 95.31 233 LEU B CA 1
ATOM 4598 C C . LEU B 1 233 ? -0.332 9.484 19.312 1 95.31 233 LEU B C 1
ATOM 4600 O O . LEU B 1 233 ? -1.466 9.758 19.703 1 95.31 233 LEU B O 1
ATOM 4604 N N . THR B 1 234 ? 0.008 8.305 18.812 1 94.44 234 THR B N 1
ATOM 4605 C CA . THR B 1 234 ? -1.038 7.328 18.516 1 94.44 234 THR B CA 1
ATOM 4606 C C . THR B 1 234 ? -1.093 6.262 19.609 1 94.44 234 THR B C 1
ATOM 4608 O O . THR B 1 234 ? -1.81 5.27 19.484 1 94.44 234 THR B O 1
ATOM 4611 N N . ASP B 1 235 ? -0.31 6.41 20.656 1 93.38 235 ASP B N 1
ATOM 4612 C CA . ASP B 1 235 ? -0.309 5.48 21.781 1 93.38 235 ASP B CA 1
ATOM 4613 C C . ASP B 1 235 ? -1.628 5.543 22.547 1 93.38 235 ASP B C 1
ATOM 4615 O O . ASP B 1 235 ? -2.023 6.609 23.016 1 93.38 235 ASP B O 1
ATOM 4619 N N . LYS B 1 236 ? -2.225 4.422 22.719 1 90.12 236 LYS B N 1
ATOM 4620 C CA . LYS B 1 236 ? -3.521 4.355 23.391 1 90.12 236 LYS B CA 1
ATOM 4621 C C . LYS B 1 236 ? -3.406 4.766 24.859 1 90.12 236 LYS B C 1
ATOM 4623 O O . LYS B 1 236 ? -4.328 5.363 25.406 1 90.12 236 LYS B O 1
ATOM 4628 N N . ASP B 1 237 ? -2.283 4.473 25.5 1 91.06 237 ASP B N 1
ATOM 4629 C CA . ASP B 1 237 ? -2.078 4.801 26.906 1 91.06 237 ASP B CA 1
ATOM 4630 C C . ASP B 1 237 ? -1.966 6.309 27.109 1 91.06 237 ASP B C 1
ATOM 4632 O O . ASP B 1 237 ? -2.143 6.805 28.219 1 91.06 237 ASP B O 1
ATOM 4636 N N . LEU B 1 238 ? -1.657 7.074 26.078 1 90.69 238 LEU B N 1
ATOM 4637 C CA . LEU B 1 238 ? -1.501 8.523 26.156 1 90.69 238 LEU B CA 1
ATOM 4638 C C . LEU B 1 238 ? -2.703 9.234 25.547 1 90.69 238 LEU B C 1
ATOM 4640 O O . LEU B 1 238 ? -2.633 10.422 25.234 1 90.69 238 LEU B O 1
ATOM 4644 N N . SER B 1 239 ? -3.771 8.5 25.297 1 87.19 239 SER B N 1
ATOM 4645 C CA . SER B 1 239 ? -4.949 9.039 24.625 1 87.19 239 SER B CA 1
ATOM 4646 C C . SER B 1 239 ? -5.535 10.219 25.406 1 87.19 239 SER B C 1
ATOM 4648 O O . SER B 1 239 ? -6.016 11.188 24.797 1 87.19 239 SER B O 1
ATOM 4650 N N . LYS B 1 240 ? -5.457 10.195 26.672 1 89.12 240 LYS B N 1
ATOM 4651 C CA . LYS B 1 240 ? -6.004 11.273 27.5 1 89.12 240 LYS B CA 1
ATOM 4652 C C . LYS B 1 240 ? -5.191 12.555 27.344 1 89.12 240 LYS B C 1
ATOM 4654 O O . LYS B 1 240 ? -5.754 13.648 27.328 1 89.12 240 LYS B O 1
ATOM 4659 N N . THR B 1 241 ? -3.918 12.398 27.234 1 87.81 241 THR B N 1
ATOM 4660 C CA . THR B 1 241 ? -3.014 13.539 27.078 1 87.81 241 THR B CA 1
ATOM 4661 C C . THR B 1 241 ? -3.33 14.312 25.812 1 87.81 241 THR B C 1
ATOM 4663 O O . THR B 1 241 ? -3.238 15.539 25.781 1 87.81 241 THR B O 1
ATOM 4666 N N . PHE B 1 242 ? -3.742 13.562 24.797 1 87.81 242 PHE B N 1
ATOM 4667 C CA . PHE B 1 242 ? -3.945 14.18 23.5 1 87.81 242 PHE B CA 1
ATOM 4668 C C . PHE B 1 242 ? -5.426 14.234 23.141 1 87.81 242 PHE B C 1
ATOM 4670 O O . PHE B 1 242 ? -5.789 14.383 21.984 1 87.81 242 PHE B O 1
ATOM 4677 N N . GLN B 1 243 ? -6.203 14.07 24.016 1 83.5 243 GLN B N 1
ATOM 4678 C CA . GLN B 1 243 ? -7.648 14.039 23.797 1 83.5 243 GLN B CA 1
ATOM 4679 C C . GLN B 1 243 ? -8.141 15.352 23.203 1 83.5 243 GLN B C 1
ATOM 4681 O O . GLN B 1 243 ? -7.707 16.422 23.609 1 83.5 243 GLN B O 1
ATOM 4686 N N . GLY B 1 244 ? -9.023 15.289 22.281 1 76.62 244 GLY B N 1
ATOM 4687 C CA . GLY B 1 244 ? -9.672 16.453 21.703 1 76.62 244 GLY B CA 1
ATOM 4688 C C . GLY B 1 244 ? -8.938 17 20.5 1 76.62 244 GLY B C 1
ATOM 4689 O O . GLY B 1 244 ? -9.383 17.984 19.875 1 76.62 244 GLY B O 1
ATOM 4690 N N . ILE B 1 245 ? -7.793 16.391 20.188 1 80.44 245 ILE B N 1
ATOM 4691 C CA . ILE B 1 245 ? -7.059 16.828 19 1 80.44 245 ILE B CA 1
ATOM 4692 C C . ILE B 1 245 ? -7.438 15.953 17.812 1 80.44 245 ILE B C 1
ATOM 4694 O O . ILE B 1 245 ? -7.035 14.789 17.734 1 80.44 245 ILE B O 1
ATOM 4698 N N . GLN B 1 246 ? -8.156 16.516 16.859 1 81.5 246 GLN B N 1
ATOM 4699 C CA . GLN B 1 246 ? -8.773 15.766 15.773 1 81.5 246 GLN B CA 1
ATOM 4700 C C . GLN B 1 246 ? -7.715 15.07 14.922 1 81.5 246 GLN B C 1
ATOM 4702 O O . GLN B 1 246 ? -7.895 13.914 14.531 1 81.5 246 GLN B O 1
ATOM 4707 N N . TYR B 1 247 ? -6.699 15.75 14.57 1 85.06 247 TYR B N 1
ATOM 4708 C CA . TYR B 1 247 ? -5.746 15.156 13.648 1 85.06 247 TYR B CA 1
ATOM 4709 C C . TYR B 1 247 ? -5.059 13.945 14.273 1 85.06 247 TYR B C 1
ATOM 4711 O O . TYR B 1 247 ? -4.609 13.039 13.57 1 85.06 247 TYR B O 1
ATOM 4719 N N . ILE B 1 248 ? -4.965 13.883 15.578 1 90.62 248 ILE B N 1
ATOM 4720 C CA . ILE B 1 248 ? -4.375 12.727 16.25 1 90.62 248 ILE B CA 1
ATOM 4721 C C . ILE B 1 248 ? -5.305 11.523 16.109 1 90.62 248 ILE B C 1
ATOM 4723 O O . ILE B 1 248 ? -4.848 10.398 15.914 1 90.62 248 ILE B O 1
ATOM 4727 N N . ASP B 1 249 ? -6.582 11.797 16.203 1 91.44 249 ASP B N 1
ATOM 4728 C CA . ASP B 1 249 ? -7.555 10.742 15.953 1 91.44 249 ASP B CA 1
ATOM 4729 C C . ASP B 1 249 ? -7.41 10.188 14.539 1 91.44 249 ASP B C 1
ATOM 4731 O O . ASP B 1 249 ? -7.496 8.977 14.328 1 91.44 249 ASP B O 1
ATOM 4735 N N . ASP B 1 250 ? -7.254 11.07 13.625 1 93.56 250 ASP B N 1
ATOM 4736 C CA . ASP B 1 250 ? -7.062 10.656 12.242 1 93.56 250 ASP B CA 1
ATOM 4737 C C . ASP B 1 250 ? -5.809 9.797 12.086 1 93.56 250 ASP B C 1
ATOM 4739 O O . ASP B 1 250 ? -5.816 8.797 11.367 1 93.56 250 ASP B O 1
ATOM 4743 N N . LEU B 1 251 ? -4.77 10.18 12.789 1 95.44 251 LEU B N 1
ATOM 4744 C CA . LEU B 1 251 ? -3.523 9.422 12.734 1 95.44 251 LEU B CA 1
ATOM 4745 C C . LEU B 1 251 ? -3.705 8.031 13.328 1 95.44 251 LEU B C 1
ATOM 4747 O O . LEU B 1 251 ? -3.174 7.051 12.805 1 95.44 251 LEU B O 1
ATOM 4751 N N . ARG B 1 252 ? -4.457 7.941 14.391 1 95.5 252 ARG B N 1
ATOM 4752 C CA . ARG B 1 252 ? -4.742 6.648 15.008 1 95.5 252 ARG B CA 1
ATOM 4753 C C . ARG B 1 252 ? -5.512 5.746 14.047 1 95.5 252 ARG B C 1
ATOM 4755 O O . ARG B 1 252 ? -5.223 4.551 13.945 1 95.5 252 ARG B O 1
ATOM 4762 N N . GLU B 1 253 ? -6.402 6.336 13.367 1 95.69 253 GLU B N 1
ATOM 4763 C CA . GLU B 1 253 ? -7.234 5.57 12.445 1 95.69 253 GLU B CA 1
ATOM 4764 C C . GLU B 1 253 ? -6.402 4.984 11.312 1 95.69 253 GLU B C 1
ATOM 4766 O O . GLU B 1 253 ? -6.598 3.83 10.922 1 95.69 253 GLU B O 1
ATOM 4771 N N . ILE B 1 254 ? -5.531 5.762 10.75 1 97.94 254 ILE B N 1
ATOM 4772 C CA . ILE B 1 254 ? -4.719 5.273 9.641 1 97.94 254 ILE B CA 1
ATOM 4773 C C . ILE B 1 254 ? -3.754 4.203 10.141 1 97.94 254 ILE B C 1
ATOM 4775 O O . ILE B 1 254 ? -3.471 3.232 9.438 1 97.94 254 ILE B O 1
ATOM 4779 N N . ASP B 1 255 ? -3.223 4.371 11.352 1 96.81 255 ASP B N 1
ATOM 4780 C CA . ASP B 1 255 ? -2.365 3.338 11.922 1 96.81 255 ASP B CA 1
ATOM 4781 C C . ASP B 1 255 ? -3.133 2.033 12.117 1 96.81 255 ASP B C 1
ATOM 4783 O O . ASP B 1 255 ? -2.613 0.952 11.828 1 96.81 255 ASP B O 1
ATOM 4787 N N . ASP B 1 256 ? -4.312 2.211 12.578 1 96.44 256 ASP B N 1
ATOM 4788 C CA . ASP B 1 256 ? -5.172 1.04 12.727 1 96.44 256 ASP B CA 1
ATOM 4789 C C . ASP B 1 256 ? -5.426 0.376 11.375 1 96.44 256 ASP B C 1
ATOM 4791 O O . ASP B 1 256 ? -5.461 -0.853 11.281 1 96.44 256 ASP B O 1
ATOM 4795 N N . PHE B 1 257 ? -5.641 1.124 10.398 1 98 257 PHE B N 1
ATOM 4796 C CA . PHE B 1 257 ? -5.82 0.604 9.047 1 98 257 PHE B CA 1
ATOM 4797 C C . PHE B 1 257 ? -4.633 -0.259 8.633 1 98 257 PHE B C 1
ATOM 4799 O O . PHE B 1 257 ? -4.812 -1.351 8.094 1 98 257 PHE B O 1
ATOM 4806 N N . PHE B 1 258 ? -3.436 0.281 8.828 1 97.62 258 PHE B N 1
ATOM 4807 C CA . PHE B 1 258 ? -2.238 -0.458 8.453 1 97.62 258 PHE B CA 1
ATOM 4808 C C . PHE B 1 258 ? -2.201 -1.82 9.133 1 97.62 258 PHE B C 1
ATOM 4810 O O . PHE B 1 258 ? -1.848 -2.822 8.508 1 97.62 258 PHE B O 1
ATOM 4817 N N . VAL B 1 259 ? -2.545 -1.86 10.359 1 95.94 259 VAL B N 1
ATOM 4818 C CA . VAL B 1 259 ? -2.549 -3.104 11.117 1 95.94 259 VAL B CA 1
ATOM 4819 C C . VAL B 1 259 ? -3.59 -4.062 10.547 1 95.94 259 VAL B C 1
ATOM 4821 O O . VAL B 1 259 ? -3.305 -5.242 10.328 1 95.94 259 VAL B O 1
ATOM 4824 N N . ARG B 1 260 ? -4.766 -3.553 10.25 1 95.88 260 ARG B N 1
ATOM 4825 C CA . ARG B 1 260 ? -5.824 -4.371 9.672 1 95.88 260 ARG B CA 1
ATOM 4826 C C . ARG B 1 260 ? -5.398 -4.938 8.32 1 95.88 260 ARG B C 1
ATOM 4828 O O . ARG B 1 260 ? -5.645 -6.109 8.023 1 95.88 260 ARG B O 1
ATOM 4835 N N . PHE B 1 261 ? -4.805 -4.109 7.586 1 96.19 261 PHE B N 1
ATOM 4836 C CA . PHE B 1 261 ? -4.344 -4.527 6.266 1 96.19 261 PHE B CA 1
ATOM 4837 C C . PHE B 1 261 ? -3.318 -5.648 6.383 1 96.19 261 PHE B C 1
ATOM 4839 O O . PHE B 1 261 ? -3.4 -6.648 5.668 1 96.19 261 PHE B O 1
ATOM 4846 N N . ALA B 1 262 ? -2.391 -5.457 7.242 1 94.88 262 ALA B N 1
ATOM 4847 C CA . ALA B 1 262 ? -1.33 -6.445 7.426 1 94.88 262 ALA B CA 1
ATOM 4848 C C . ALA B 1 262 ? -1.905 -7.793 7.852 1 94.88 262 ALA B C 1
ATOM 4850 O O . ALA B 1 262 ? -1.404 -8.844 7.449 1 94.88 262 ALA B O 1
ATOM 4851 N N . LYS B 1 263 ? -2.953 -7.715 8.602 1 92.44 263 LYS B N 1
ATOM 4852 C CA . LYS B 1 263 ? -3.584 -8.938 9.102 1 92.44 263 LYS B CA 1
ATOM 4853 C C . LYS B 1 263 ? -4.477 -9.57 8.039 1 92.44 263 LYS B C 1
ATOM 4855 O O . LYS B 1 263 ? -5.094 -10.609 8.281 1 92.44 263 LYS B O 1
ATOM 4860 N N . GLY B 1 264 ? -4.609 -8.93 6.938 1 92.69 264 GLY B N 1
ATOM 4861 C CA . GLY B 1 264 ? -5.406 -9.469 5.848 1 92.69 264 GLY B CA 1
ATOM 4862 C C . GLY B 1 264 ? -6.895 -9.227 6.02 1 92.69 264 GLY B C 1
ATOM 4863 O O . GLY B 1 264 ? -7.715 -10.039 5.586 1 92.69 264 GLY B O 1
ATOM 4864 N N . SER B 1 265 ? -7.191 -8.18 6.762 1 93.38 265 SER B N 1
ATOM 4865 C CA . SER B 1 265 ? -8.609 -7.875 6.938 1 93.38 265 SER B CA 1
ATOM 4866 C C . SER B 1 265 ? -9.297 -7.656 5.594 1 93.38 265 SER B C 1
ATOM 4868 O O . SER B 1 265 ? -8.734 -7.043 4.691 1 93.38 265 SER B O 1
ATOM 4870 N N . GLU B 1 266 ? -10.5 -8.203 5.488 1 93.12 266 GLU B N 1
ATOM 4871 C CA . GLU B 1 266 ? -11.289 -8.016 4.281 1 93.12 266 GLU B CA 1
ATOM 4872 C C . GLU B 1 266 ? -12.227 -6.812 4.41 1 93.12 266 GLU B C 1
ATOM 4874 O O . GLU B 1 266 ? -13.094 -6.602 3.561 1 93.12 266 GLU B O 1
ATOM 4879 N N . LEU B 1 267 ? -12.047 -6.047 5.492 1 95.62 267 LEU B N 1
ATOM 4880 C CA . LEU B 1 267 ? -12.852 -4.859 5.738 1 95.62 267 LEU B CA 1
ATOM 4881 C C . LEU B 1 267 ? -12.062 -3.592 5.418 1 95.62 267 LEU B C 1
ATOM 4883 O O . LEU B 1 267 ? -12.25 -2.561 6.066 1 95.62 267 LEU B O 1
ATOM 4887 N N . VAL B 1 268 ? -11.125 -3.709 4.547 1 96.75 268 VAL B N 1
ATOM 4888 C CA . VAL B 1 268 ? -10.328 -2.564 4.113 1 96.75 268 VAL B CA 1
ATOM 4889 C C . VAL B 1 268 ? -10.227 -2.555 2.59 1 96.75 268 VAL B C 1
ATOM 4891 O O . VAL B 1 268 ? -10.406 -3.59 1.943 1 96.75 268 VAL B O 1
ATOM 4894 N N . CYS B 1 269 ? -10.008 -1.495 2.033 1 95.62 269 CYS B N 1
ATOM 4895 C CA . CYS B 1 269 ? -9.727 -1.407 0.605 1 95.62 269 CYS B CA 1
ATOM 4896 C C . CYS B 1 269 ? -8.781 -0.245 0.307 1 95.62 269 CYS B C 1
ATOM 4898 O O . CYS B 1 269 ? -8.688 0.697 1.096 1 95.62 269 CYS B O 1
ATOM 4900 N N . ILE B 1 270 ? -8.062 -0.333 -0.701 1 96.56 270 ILE B N 1
ATOM 4901 C CA . ILE B 1 270 ? -7.066 0.646 -1.126 1 96.56 270 ILE B CA 1
ATOM 4902 C C . ILE B 1 270 ? -7.324 1.048 -2.576 1 96.56 270 ILE B C 1
ATOM 4904 O O . ILE B 1 270 ? -7.652 0.203 -3.412 1 96.56 270 ILE B O 1
ATOM 4908 N N . GLY B 1 271 ? -7.242 2.342 -2.832 1 95.62 271 GLY B N 1
ATOM 4909 C CA . GLY B 1 271 ? -7.336 2.816 -4.203 1 95.62 271 GLY B CA 1
ATOM 4910 C C . GLY B 1 271 ? -8.711 3.346 -4.559 1 95.62 271 GLY B C 1
ATOM 4911 O O . GLY B 1 271 ? -9.727 2.834 -4.074 1 95.62 271 GLY B O 1
ATOM 4912 N N . MET B 1 272 ? -8.742 4.203 -5.5 1 93.38 272 MET B N 1
ATOM 4913 C CA . MET B 1 272 ? -9.961 4.918 -5.867 1 93.38 272 MET B CA 1
ATOM 4914 C C . MET B 1 272 ? -10.992 3.965 -6.465 1 93.38 272 MET B C 1
ATOM 4916 O O . MET B 1 272 ? -12.18 4.051 -6.145 1 93.38 272 MET B O 1
ATOM 4920 N N . GLU B 1 273 ? -10.578 3.078 -7.258 1 93.31 273 GLU B N 1
ATOM 4921 C CA . GLU B 1 273 ? -11.492 2.17 -7.941 1 93.31 273 GLU B CA 1
ATOM 4922 C C . GLU B 1 273 ? -12.234 1.279 -6.945 1 93.31 273 GLU B C 1
ATOM 4924 O O . GLU B 1 273 ? -13.461 1.169 -7 1 93.31 273 GLU B O 1
ATOM 4929 N N . ASP B 1 274 ? -11.508 0.673 -6.113 1 94.88 274 ASP B N 1
ATOM 4930 C CA . ASP B 1 274 ? -12.102 -0.207 -5.109 1 94.88 274 ASP B CA 1
ATOM 4931 C C . ASP B 1 274 ? -13.008 0.573 -4.164 1 94.88 274 ASP B C 1
ATOM 4933 O O . ASP B 1 274 ? -14.055 0.07 -3.744 1 94.88 274 ASP B O 1
ATOM 4937 N N . ILE B 1 275 ? -12.57 1.758 -3.795 1 96.69 275 ILE B N 1
ATOM 4938 C CA . ILE B 1 275 ? -13.352 2.584 -2.881 1 96.69 275 ILE B CA 1
ATOM 4939 C C . ILE B 1 275 ? -14.672 2.971 -3.541 1 96.69 275 ILE B C 1
ATOM 4941 O O . ILE B 1 275 ? -15.734 2.92 -2.906 1 96.69 275 ILE B O 1
ATOM 4945 N N . ARG B 1 276 ? -14.633 3.289 -4.801 1 95.06 276 ARG B N 1
ATOM 4946 C CA . ARG B 1 276 ? -15.852 3.615 -5.531 1 95.06 276 ARG B CA 1
ATOM 4947 C C . ARG B 1 276 ? -16.797 2.42 -5.582 1 95.06 276 ARG B C 1
ATOM 4949 O O . ARG B 1 276 ? -18.016 2.572 -5.43 1 95.06 276 ARG B O 1
ATOM 4956 N N . GLU B 1 277 ? -16.219 1.306 -5.828 1 95.56 277 GLU B N 1
ATOM 4957 C CA . GLU B 1 277 ? -17.047 0.094 -5.824 1 95.56 277 GLU B CA 1
ATOM 4958 C C . GLU B 1 277 ? -17.703 -0.123 -4.465 1 95.56 277 GLU B C 1
ATOM 4960 O O . GLU B 1 277 ? -18.891 -0.427 -4.391 1 95.56 277 GLU B O 1
ATOM 4965 N N . ALA B 1 278 ? -16.922 -0.008 -3.404 1 96 278 ALA B N 1
ATOM 4966 C CA . ALA B 1 278 ? -17.453 -0.163 -2.049 1 96 278 ALA B CA 1
ATOM 4967 C C . ALA B 1 278 ? -18.562 0.834 -1.776 1 96 278 ALA B C 1
ATOM 4969 O O . ALA B 1 278 ? -19.547 0.506 -1.107 1 96 278 ALA B O 1
ATOM 4970 N N . MET B 1 279 ? -18.453 2.023 -2.281 1 95.56 279 MET B N 1
ATOM 4971 C CA . MET B 1 279 ? -19.469 3.061 -2.139 1 95.56 279 MET B CA 1
ATOM 4972 C C . MET B 1 279 ? -20.781 2.627 -2.779 1 95.56 279 MET B C 1
ATOM 4974 O O . MET B 1 279 ? -21.859 2.852 -2.217 1 95.56 279 MET B O 1
ATOM 4978 N N . ASN B 1 280 ? -20.672 1.979 -3.947 1 94.81 280 ASN B N 1
ATOM 4979 C CA . ASN B 1 280 ? -21.859 1.527 -4.668 1 94.81 280 ASN B CA 1
ATOM 4980 C C . ASN B 1 280 ? -22.656 0.517 -3.855 1 94.81 280 ASN B C 1
ATOM 4982 O O . ASN B 1 280 ? -23.891 0.427 -3.998 1 94.81 280 ASN B O 1
ATOM 4986 N N . TYR B 1 281 ? -21.984 -0.144 -3.008 1 95.56 281 TYR B N 1
ATOM 4987 C CA . TYR B 1 281 ? -22.656 -1.149 -2.189 1 95.56 281 TYR B CA 1
ATOM 4988 C C . TYR B 1 281 ? -23 -0.593 -0.812 1 95.56 281 TYR B C 1
ATOM 4990 O O . TYR B 1 281 ? -23.531 -1.307 0.037 1 95.56 281 TYR B O 1
ATOM 4998 N N . GLY B 1 282 ? -22.594 0.639 -0.585 1 94.81 282 GLY B N 1
ATOM 4999 C CA . GLY B 1 282 ? -22.844 1.25 0.711 1 94.81 282 GLY B CA 1
ATOM 5000 C C . GLY B 1 282 ? -21.969 0.686 1.814 1 94.81 282 GLY B C 1
ATOM 5001 O O . GLY B 1 282 ? -22.328 0.733 2.99 1 94.81 282 GLY B O 1
ATOM 5002 N N . ALA B 1 283 ? -20.812 0.136 1.48 1 96.56 283 ALA B N 1
ATOM 5003 C CA . ALA B 1 283 ? -19.969 -0.572 2.441 1 96.56 283 ALA B CA 1
ATOM 5004 C C . ALA B 1 283 ? -18.953 0.373 3.09 1 96.56 283 ALA B C 1
ATOM 5006 O O . ALA B 1 283 ? -18.328 0.026 4.09 1 96.56 283 ALA B O 1
ATOM 5007 N N . LEU B 1 284 ? -18.828 1.592 2.607 1 96.94 284 LEU B N 1
ATOM 5008 C CA . LEU B 1 284 ? -17.781 2.502 3.053 1 96.94 284 LEU B CA 1
ATOM 5009 C C . LEU B 1 284 ? -18.078 3.023 4.457 1 96.94 284 LEU B C 1
ATOM 5011 O O . LEU B 1 284 ? -19.188 3.498 4.727 1 96.94 284 LEU B O 1
ATOM 5015 N N . LYS B 1 285 ? -17.141 2.912 5.387 1 96.88 285 LYS B N 1
ATOM 5016 C CA . LYS B 1 285 ? -17.281 3.438 6.742 1 96.88 285 LYS B CA 1
ATOM 5017 C C . LYS B 1 285 ? -16.484 4.738 6.902 1 96.88 285 LYS B C 1
ATOM 5019 O O . LYS B 1 285 ? -17.031 5.742 7.371 1 96.88 285 LYS B O 1
ATOM 5024 N N . ARG B 1 286 ? -15.242 4.723 6.48 1 97.12 286 ARG B N 1
ATOM 5025 C CA . ARG B 1 286 ? -14.359 5.875 6.617 1 97.12 286 ARG B CA 1
ATOM 5026 C C . ARG B 1 286 ? -13.352 5.934 5.473 1 97.12 286 ARG B C 1
ATOM 5028 O O . ARG B 1 286 ? -12.75 4.918 5.117 1 97.12 286 ARG B O 1
ATOM 5035 N N . LEU B 1 287 ? -13.266 7.109 4.941 1 97.25 287 LEU B N 1
ATOM 5036 C CA . LEU B 1 287 ? -12.273 7.379 3.902 1 97.25 287 LEU B CA 1
ATOM 5037 C C . LEU B 1 287 ? -11.047 8.07 4.484 1 97.25 287 LEU B C 1
ATOM 5039 O O . LEU B 1 287 ? -11.172 8.977 5.309 1 97.25 287 LEU B O 1
ATOM 5043 N N . MET B 1 288 ? -9.875 7.617 4.145 1 97.62 288 MET B N 1
ATOM 5044 C CA . MET B 1 288 ? -8.625 8.273 4.512 1 97.62 288 MET B CA 1
ATOM 5045 C C . MET B 1 288 ? -7.812 8.633 3.273 1 97.62 288 MET B C 1
ATOM 5047 O O . MET B 1 288 ? -7.586 7.785 2.406 1 97.62 288 MET B O 1
ATOM 5051 N N . VAL B 1 289 ? -7.43 9.898 3.189 1 95.31 289 VAL B N 1
ATOM 5052 C CA . VAL B 1 289 ? -6.773 10.414 1.993 1 95.31 289 VAL B CA 1
ATOM 5053 C C . VAL B 1 289 ? -5.656 11.375 2.391 1 95.31 289 VAL B C 1
ATOM 5055 O O . VAL B 1 289 ? -5.781 12.109 3.373 1 95.31 289 VAL B O 1
ATOM 5058 N N . THR B 1 290 ? -4.582 11.328 1.64 1 93.88 290 THR B N 1
ATOM 5059 C CA . THR B 1 290 ? -3.496 12.258 1.915 1 93.88 290 THR B CA 1
ATOM 5060 C C . THR B 1 290 ? -3.881 13.68 1.496 1 93.88 290 THR B C 1
ATOM 5062 O O . THR B 1 290 ? -4.73 13.859 0.622 1 93.88 290 THR B O 1
ATOM 5065 N N . ASP B 1 291 ? -3.283 14.609 2.154 1 84.81 291 ASP B N 1
ATOM 5066 C CA . ASP B 1 291 ? -3.527 16 1.78 1 84.81 291 ASP B CA 1
ATOM 5067 C C . ASP B 1 291 ? -3.074 16.266 0.347 1 84.81 291 ASP B C 1
ATOM 5069 O O . ASP B 1 291 ? -3.721 17.031 -0.382 1 84.81 291 ASP B O 1
ATOM 5073 N N . GLU B 1 292 ? -2.047 15.609 -0.112 1 83.38 292 GLU B N 1
ATOM 5074 C CA . GLU B 1 292 ? -1.553 15.742 -1.479 1 83.38 292 GLU B CA 1
ATOM 5075 C C . GLU B 1 292 ? -2.586 15.25 -2.49 1 83.38 292 GLU B C 1
ATOM 5077 O O . GLU B 1 292 ? -2.809 15.898 -3.518 1 83.38 292 GLU B O 1
ATOM 5082 N N . LYS B 1 293 ? -3.176 14.133 -2.197 1 87.31 293 LYS B N 1
ATOM 5083 C CA . LYS B 1 293 ? -4.16 13.539 -3.102 1 87.31 293 LYS B CA 1
ATOM 5084 C C . LYS B 1 293 ? -5.473 14.32 -3.066 1 87.31 293 LYS B C 1
ATOM 5086 O O . LYS B 1 293 ? -6.219 14.336 -4.047 1 87.31 293 LYS B O 1
ATOM 5091 N N . MET B 1 294 ? -5.75 14.914 -1.986 1 81.56 294 MET B N 1
ATOM 5092 C CA . MET B 1 294 ? -6.973 15.695 -1.817 1 81.56 294 MET B CA 1
ATOM 5093 C C . MET B 1 294 ? -6.926 16.969 -2.656 1 81.56 294 MET B C 1
ATOM 5095 O O . MET B 1 294 ? -7.965 17.5 -3.049 1 81.56 294 MET B O 1
ATOM 5099 N N . LYS B 1 295 ? -5.773 17.375 -2.854 1 74.75 295 LYS B N 1
ATOM 5100 C CA . LYS B 1 295 ? -5.625 18.609 -3.629 1 74.75 295 LYS B CA 1
ATOM 5101 C C . LYS B 1 295 ? -4.586 18.438 -4.734 1 74.75 295 LYS B C 1
ATOM 5103 O O . LYS B 1 295 ? -3.514 19.047 -4.688 1 74.75 295 LYS B O 1
ATOM 5108 N N . PRO B 1 296 ? -5.066 17.703 -5.723 1 71.94 296 PRO B N 1
ATOM 5109 C CA . PRO B 1 296 ? -4.152 17.547 -6.859 1 71.94 296 PRO B CA 1
ATOM 5110 C C . PRO B 1 296 ? -3.809 18.891 -7.52 1 71.94 296 PRO B C 1
ATOM 5112 O O . PRO B 1 296 ? -4.559 19.859 -7.391 1 71.94 296 PRO B O 1
ATOM 5115 N N . VAL B 1 297 ? -2.676 18.922 -8.164 1 63.97 297 VAL B N 1
ATOM 5116 C CA . VAL B 1 297 ? -2.213 20.125 -8.844 1 63.97 297 VAL B CA 1
ATOM 5117 C C . VAL B 1 297 ? -3.092 20.406 -10.055 1 63.97 297 VAL B C 1
ATOM 5119 O O . VAL B 1 297 ? -3.434 21.562 -10.328 1 63.97 297 VAL B O 1
ATOM 5122 N N . ASP B 1 298 ? -3.502 19.344 -10.688 1 67.94 298 ASP B N 1
ATOM 5123 C CA . ASP B 1 298 ? -4.328 19.453 -11.891 1 67.94 298 ASP B CA 1
ATOM 5124 C C . ASP B 1 298 ? -5.762 19.828 -11.539 1 67.94 298 ASP B C 1
ATOM 5126 O O . ASP B 1 298 ? -6.391 19.188 -10.688 1 67.94 298 ASP B O 1
ATOM 5130 N N . VAL B 1 299 ? -6.277 20.812 -12.281 1 60.59 299 VAL B N 1
ATOM 5131 C CA . VAL B 1 299 ? -7.574 21.406 -11.977 1 60.59 299 VAL B CA 1
ATOM 5132 C C . VAL B 1 299 ? -8.68 20.375 -12.195 1 60.59 299 VAL B C 1
ATOM 5134 O O . VAL B 1 299 ? -9.625 20.281 -11.406 1 60.59 299 VAL B O 1
ATOM 5137 N N . GLU B 1 300 ? -8.539 19.672 -13.281 1 72.75 300 GLU B N 1
ATOM 5138 C CA . GLU B 1 300 ? -9.562 18.672 -13.578 1 72.75 300 GLU B CA 1
ATOM 5139 C C . GLU B 1 300 ? -9.578 17.562 -12.531 1 72.75 300 GLU B C 1
ATOM 5141 O O . GLU B 1 300 ? -10.641 17.141 -12.07 1 72.75 300 GLU B O 1
ATOM 5146 N N . GLU B 1 301 ? -8.422 17.188 -12.156 1 78.75 301 GLU B N 1
ATOM 5147 C CA . GLU B 1 301 ? -8.312 16.156 -11.125 1 78.75 301 GLU B CA 1
ATOM 5148 C C . GLU B 1 301 ? -8.836 16.656 -9.789 1 78.75 301 GLU B C 1
ATOM 5150 O O . GLU B 1 301 ? -9.422 15.898 -9.016 1 78.75 301 GLU B O 1
ATOM 5155 N N . ARG B 1 302 ? -8.586 17.859 -9.562 1 72.19 302 ARG B N 1
ATOM 5156 C CA . ARG B 1 302 ? -9.055 18.469 -8.328 1 72.19 302 ARG B CA 1
ATOM 5157 C C . ARG B 1 302 ? -10.578 18.484 -8.273 1 72.19 302 ARG B C 1
ATOM 5159 O O . ARG B 1 302 ? -11.172 18.219 -7.23 1 72.19 302 ARG B O 1
ATOM 5166 N N . ARG B 1 303 ? -11.203 18.859 -9.344 1 73.88 303 ARG B N 1
ATOM 5167 C CA . ARG B 1 303 ? -12.664 18.875 -9.43 1 73.88 303 ARG B CA 1
ATOM 5168 C C . ARG B 1 303 ? -13.234 17.469 -9.195 1 73.88 303 ARG B C 1
ATOM 5170 O O . ARG B 1 303 ? -14.234 17.328 -8.484 1 73.88 303 ARG B O 1
ATOM 5177 N N . LYS B 1 304 ? -12.578 16.547 -9.789 1 83.06 304 LYS B N 1
ATOM 5178 C CA . LYS B 1 304 ? -13.023 15.164 -9.625 1 83.06 304 LYS B CA 1
ATOM 5179 C C . LYS B 1 304 ? -12.945 14.734 -8.164 1 83.06 304 LYS B C 1
ATOM 5181 O O . LYS B 1 304 ? -13.852 14.078 -7.648 1 83.06 304 LYS B O 1
ATOM 5186 N N . MET B 1 305 ? -11.883 15.125 -7.562 1 83.38 305 MET B N 1
ATOM 5187 C CA . MET B 1 305 ? -11.688 14.766 -6.16 1 83.38 305 MET B CA 1
ATOM 5188 C C . MET B 1 305 ? -12.719 15.461 -5.273 1 83.38 305 MET B C 1
ATOM 5190 O O . MET B 1 305 ? -13.25 14.859 -4.34 1 83.38 305 MET B O 1
ATOM 5194 N N . GLU B 1 306 ? -13.023 16.641 -5.582 1 75.81 306 GLU B N 1
ATOM 5195 C CA . GLU B 1 306 ? -14.031 17.391 -4.832 1 75.81 306 GLU B CA 1
ATOM 5196 C C . GLU B 1 306 ? -15.398 16.734 -4.941 1 75.81 306 GLU B C 1
ATOM 5198 O O . GLU B 1 306 ? -16.109 16.594 -3.943 1 75.81 306 GLU B O 1
ATOM 5203 N N . MET B 1 307 ? -15.703 16.438 -6.125 1 82.31 307 MET B N 1
ATOM 5204 C CA . MET B 1 307 ? -16.984 15.766 -6.348 1 82.31 307 MET B CA 1
ATOM 5205 C C . MET B 1 307 ? -17.031 14.43 -5.609 1 82.31 307 MET B C 1
ATOM 5207 O O . MET B 1 307 ? -18.062 14.086 -5.008 1 82.31 307 MET B O 1
ATOM 5211 N N . PHE B 1 308 ? -15.945 13.773 -5.699 1 91.69 308 PHE B N 1
ATOM 5212 C CA . PHE B 1 308 ? -15.828 12.492 -5.008 1 91.69 308 PHE B CA 1
ATOM 5213 C C . PHE B 1 308 ? -16.047 12.664 -3.51 1 91.69 308 PHE B C 1
ATOM 5215 O O . PHE B 1 308 ? -16.812 11.922 -2.895 1 91.69 308 PHE B O 1
ATOM 5222 N N . CYS B 1 309 ? -15.43 13.625 -2.908 1 85.38 309 CYS B N 1
ATOM 5223 C CA . CYS B 1 309 ? -15.531 13.883 -1.477 1 85.38 309 CYS B CA 1
ATOM 5224 C C . CYS B 1 309 ? -16.953 14.273 -1.098 1 85.38 309 CYS B C 1
ATOM 5226 O O . CYS B 1 309 ? -17.453 13.875 -0.043 1 85.38 309 CYS B O 1
ATOM 5228 N N . LYS B 1 310 ? -17.562 15.008 -1.939 1 82 310 LYS B N 1
ATOM 5229 C CA . LYS B 1 310 ? -18.953 15.383 -1.708 1 82 310 LYS B CA 1
ATOM 5230 C C . LYS B 1 310 ? -19.859 14.156 -1.663 1 82 310 LYS B C 1
ATOM 5232 O O . LYS B 1 310 ? -20.766 14.07 -0.826 1 82 310 LYS B O 1
ATOM 5237 N N . GLU B 1 311 ? -19.547 13.312 -2.545 1 88.94 311 GLU B N 1
ATOM 5238 C CA . GLU B 1 311 ? -20.328 12.078 -2.594 1 88.94 311 GLU B CA 1
ATOM 5239 C C . GLU B 1 311 ? -20.141 11.25 -1.324 1 88.94 311 GLU B C 1
ATOM 5241 O O . GLU B 1 311 ? -21.094 10.711 -0.773 1 88.94 311 GLU B O 1
ATOM 5246 N N . VAL B 1 312 ? -18.953 11.18 -0.891 1 92 312 VAL B N 1
ATOM 5247 C CA . VAL B 1 312 ? -18.641 10.422 0.314 1 92 312 VAL B CA 1
ATOM 5248 C C . VAL B 1 312 ? -19.328 11.039 1.521 1 92 312 VAL B C 1
ATOM 5250 O O . VAL B 1 312 ? -19.906 10.336 2.352 1 92 312 VAL B O 1
ATOM 5253 N N . GLN B 1 313 ? -19.297 12.312 1.576 1 85.75 313 GLN B N 1
ATOM 5254 C CA . GLN B 1 313 ? -19.922 13.023 2.682 1 85.75 313 GLN B CA 1
ATOM 5255 C C . GLN B 1 313 ? -21.438 12.852 2.65 1 85.75 313 GLN B C 1
ATOM 5257 O O . GLN B 1 313 ? -22.078 12.734 3.697 1 85.75 313 GLN B O 1
ATOM 5262 N N . ALA B 1 314 ? -21.969 12.852 1.512 1 86.69 314 ALA B N 1
ATOM 5263 C CA . ALA B 1 314 ? -23.406 12.68 1.35 1 86.69 314 ALA B CA 1
ATOM 5264 C C . ALA B 1 314 ? -23.859 11.32 1.871 1 86.69 314 ALA B C 1
ATOM 5266 O O . ALA B 1 314 ? -25 11.156 2.299 1 86.69 314 ALA B O 1
ATOM 5267 N N . MET B 1 315 ? -22.953 10.367 1.869 1 91.88 315 MET B N 1
ATOM 5268 C CA . MET B 1 315 ? -23.266 9.023 2.363 1 91.88 315 MET B CA 1
ATOM 5269 C C . MET B 1 315 ? -23.031 8.93 3.867 1 91.88 315 MET B C 1
ATOM 5271 O O . MET B 1 315 ? -23.078 7.844 4.441 1 91.88 315 MET B O 1
ATOM 5275 N N . ASN B 1 316 ? -22.672 10.062 4.484 1 90.25 316 ASN B N 1
ATOM 5276 C CA . ASN B 1 316 ? -22.422 10.164 5.918 1 90.25 316 ASN B CA 1
ATOM 5277 C C . ASN B 1 316 ? -21.188 9.375 6.328 1 90.25 316 ASN B C 1
ATOM 5279 O O . ASN B 1 316 ? -21.172 8.758 7.391 1 90.25 316 ASN B O 1
ATOM 5283 N N . CYS B 1 317 ? -20.281 9.258 5.438 1 93.31 317 CYS B N 1
ATOM 5284 C CA . CYS B 1 317 ? -19 8.633 5.719 1 93.31 317 CYS B CA 1
ATOM 5285 C C . CYS B 1 317 ? -17.969 9.664 6.145 1 93.31 317 CYS B C 1
ATOM 5287 O O . CYS B 1 317 ? -17.922 10.773 5.598 1 93.31 317 CYS B O 1
ATOM 5289 N N . LYS B 1 318 ? -17.188 9.32 7.109 1 91.5 318 LYS B N 1
ATOM 5290 C CA . LYS B 1 318 ? -16.156 10.227 7.605 1 91.5 318 LYS B CA 1
ATOM 5291 C C . LYS B 1 318 ? -14.953 10.258 6.668 1 91.5 318 LYS B C 1
ATOM 5293 O O . LYS B 1 318 ? -14.586 9.234 6.09 1 91.5 318 LYS B O 1
ATOM 5298 N N . ILE B 1 319 ? -14.445 11.469 6.52 1 92 319 ILE B N 1
ATOM 5299 C CA . ILE B 1 319 ? -13.234 11.633 5.715 1 92 319 ILE B CA 1
ATOM 5300 C C . ILE B 1 319 ? -12.086 12.117 6.598 1 92 319 ILE B C 1
ATOM 5302 O O . ILE B 1 319 ? -12.219 13.133 7.289 1 92 319 ILE B O 1
ATOM 5306 N N . SER B 1 320 ? -11.023 11.367 6.629 1 93.19 320 SER B N 1
ATOM 5307 C CA . SER B 1 320 ? -9.797 11.773 7.312 1 93.19 320 SER B CA 1
ATOM 5308 C C . SER B 1 320 ? -8.727 12.211 6.32 1 93.19 320 SER B C 1
ATOM 5310 O O . SER B 1 320 ? -8.328 11.438 5.445 1 93.19 320 SER B O 1
ATOM 5312 N N . VAL B 1 321 ? -8.312 13.406 6.469 1 89.44 321 VAL B N 1
ATOM 5313 C CA . VAL B 1 321 ? -7.215 13.898 5.648 1 89.44 321 VAL B CA 1
ATOM 5314 C C . VAL B 1 321 ? -5.902 13.773 6.418 1 89.44 321 VAL B C 1
ATOM 5316 O O . VAL B 1 321 ? -5.746 14.352 7.496 1 89.44 321 VAL B O 1
ATOM 5319 N N . ILE B 1 322 ? -4.984 13.047 5.895 1 94.12 322 ILE B N 1
ATOM 5320 C CA . ILE B 1 322 ? -3.727 12.742 6.566 1 94.12 322 ILE B CA 1
ATOM 5321 C C . ILE B 1 322 ? -2.586 13.508 5.898 1 94.12 322 ILE B C 1
ATOM 5323 O O . ILE B 1 322 ? -2.232 13.219 4.75 1 94.12 322 ILE B O 1
ATOM 5327 N N . PRO B 1 323 ? -1.98 14.398 6.613 1 89.5 323 PRO B N 1
ATOM 5328 C CA . PRO B 1 323 ? -0.862 15.125 6.008 1 89.5 323 PRO B CA 1
ATOM 5329 C C . PRO B 1 323 ? 0.34 14.227 5.727 1 89.5 323 PRO B C 1
ATOM 5331 O O . PRO B 1 323 ? 0.755 13.453 6.59 1 89.5 323 PRO B O 1
ATOM 5334 N N . ILE B 1 324 ? 0.975 14.391 4.535 1 91.31 324 ILE B N 1
ATOM 5335 C CA . ILE B 1 324 ? 2.104 13.562 4.125 1 91.31 324 ILE B CA 1
ATOM 5336 C C . ILE B 1 324 ? 3.332 13.914 4.961 1 91.31 324 ILE B C 1
ATOM 5338 O O . ILE B 1 324 ? 4.285 13.133 5.035 1 91.31 324 ILE B O 1
ATOM 5342 N N . ALA B 1 325 ? 3.266 15.094 5.598 1 90.75 325 ALA B N 1
ATOM 5343 C CA . ALA B 1 325 ? 4.383 15.555 6.422 1 90.75 325 ALA B CA 1
ATOM 5344 C C . ALA B 1 325 ? 4.43 14.805 7.75 1 90.75 325 ALA B C 1
ATOM 5346 O O . ALA B 1 325 ? 5.41 14.898 8.484 1 90.75 325 ALA B O 1
ATOM 5347 N N . HIS B 1 326 ? 3.414 14.078 8.07 1 93.44 326 HIS B N 1
ATOM 5348 C CA . HIS B 1 326 ? 3.422 13.164 9.203 1 93.44 326 HIS B CA 1
ATOM 5349 C C . HIS B 1 326 ? 3.893 11.773 8.789 1 93.44 326 HIS B C 1
ATOM 5351 O O . HIS B 1 326 ? 3.777 11.406 7.617 1 93.44 326 HIS B O 1
ATOM 5357 N N . PHE B 1 327 ? 4.355 11.047 9.758 1 95.62 327 PHE B N 1
ATOM 5358 C CA . PHE B 1 327 ? 4.906 9.727 9.492 1 95.62 327 PHE B CA 1
ATOM 5359 C C . PHE B 1 327 ? 3.875 8.836 8.812 1 95.62 327 PHE B C 1
ATOM 5361 O O . PHE B 1 327 ? 4.164 8.203 7.793 1 95.62 327 PHE B O 1
ATOM 5368 N N . SER B 1 328 ? 2.689 8.742 9.336 1 96.56 328 SER B N 1
ATOM 5369 C CA . SER B 1 328 ? 1.632 7.895 8.797 1 96.56 328 SER B CA 1
ATOM 5370 C C . SER B 1 328 ? 1.176 8.383 7.426 1 96.56 328 SER B C 1
ATOM 5372 O O . SER B 1 328 ? 0.777 7.586 6.574 1 96.56 328 SER B O 1
ATOM 5374 N N . GLY B 1 329 ? 1.205 9.703 7.273 1 96 329 GLY B N 1
ATOM 5375 C CA . GLY B 1 329 ? 0.841 10.25 5.98 1 96 329 GLY B CA 1
ATOM 5376 C C . GLY B 1 329 ? 1.791 9.844 4.867 1 96 329 GLY B C 1
ATOM 5377 O O . GLY B 1 329 ? 1.36 9.547 3.752 1 96 329 GLY B O 1
ATOM 5378 N N . GLU B 1 330 ? 3.043 9.875 5.199 1 94.56 330 GLU B N 1
ATOM 5379 C CA . GLU B 1 330 ? 4.051 9.422 4.238 1 94.56 330 GLU B CA 1
ATOM 5380 C C . GLU B 1 330 ? 3.83 7.965 3.85 1 94.56 330 GLU B C 1
ATOM 5382 O O . GLU B 1 330 ? 3.949 7.605 2.678 1 94.56 330 GLU B O 1
ATOM 5387 N N . ARG B 1 331 ? 3.49 7.199 4.727 1 95.25 331 ARG B N 1
ATOM 5388 C CA . ARG B 1 331 ? 3.254 5.777 4.496 1 95.25 331 ARG B CA 1
ATOM 5389 C C . ARG B 1 331 ? 2.014 5.562 3.635 1 95.25 331 ARG B C 1
ATOM 5391 O O . ARG B 1 331 ? 2.01 4.711 2.742 1 95.25 331 ARG B O 1
ATOM 5398 N N . LEU B 1 332 ? 0.995 6.289 3.967 1 97.38 332 LEU B N 1
ATOM 5399 C CA . LEU B 1 332 ? -0.202 6.207 3.137 1 97.38 332 LEU B CA 1
ATOM 5400 C C . LEU B 1 332 ? 0.106 6.605 1.697 1 97.38 332 LEU B C 1
ATOM 5402 O O . LEU B 1 332 ? -0.409 6 0.756 1 97.38 332 LEU B O 1
ATOM 5406 N N . LYS B 1 333 ? 0.912 7.633 1.572 1 95.06 333 LYS B N 1
ATOM 5407 C CA . LYS B 1 333 ? 1.329 8.055 0.24 1 95.06 333 LYS B CA 1
ATOM 5408 C C . LYS B 1 333 ? 1.993 6.914 -0.521 1 95.06 333 LYS B C 1
ATOM 5410 O O . LYS B 1 333 ? 1.705 6.695 -1.699 1 95.06 333 LYS B O 1
ATOM 5415 N N . ASP B 1 334 ? 2.836 6.191 0.192 1 93.44 334 ASP B N 1
ATOM 5416 C CA . ASP B 1 334 ? 3.537 5.062 -0.407 1 93.44 334 ASP B CA 1
ATOM 5417 C C . ASP B 1 334 ? 2.551 4.02 -0.933 1 93.44 334 ASP B C 1
ATOM 5419 O O . ASP B 1 334 ? 2.861 3.283 -1.871 1 93.44 334 ASP B O 1
ATOM 5423 N N . MET B 1 335 ? 1.352 3.945 -0.392 1 94.56 335 MET B N 1
ATOM 5424 C CA . MET B 1 335 ? 0.341 2.963 -0.771 1 94.56 335 MET B CA 1
ATOM 5425 C C . MET B 1 335 ? -0.616 3.539 -1.811 1 94.56 335 MET B C 1
ATOM 5427 O O . MET B 1 335 ? -1.673 2.963 -2.074 1 94.56 335 MET B O 1
ATOM 5431 N N . GLY B 1 336 ? -0.378 4.68 -2.242 1 93.62 336 GLY B N 1
ATOM 5432 C CA . GLY B 1 336 ? -1.213 5.266 -3.279 1 93.62 336 GLY B CA 1
ATOM 5433 C C . GLY B 1 336 ? -1.987 6.48 -2.807 1 93.62 336 GLY B C 1
ATOM 5434 O O . GLY B 1 336 ? -2.65 7.148 -3.602 1 93.62 336 GLY B O 1
ATOM 5435 N N . GLY B 1 337 ? -2.018 6.727 -1.53 1 96.31 337 GLY B N 1
ATOM 5436 C CA . GLY B 1 337 ? -2.488 8 -1.001 1 96.31 337 GLY B CA 1
ATOM 5437 C C . GLY B 1 337 ? -3.955 7.977 -0.614 1 96.31 337 GLY B C 1
ATOM 5438 O O . GLY B 1 337 ? -4.5 8.992 -0.178 1 96.31 337 GLY B O 1
ATOM 5439 N N . VAL B 1 338 ? -4.668 6.84 -0.858 1 97.12 338 VAL B N 1
ATOM 5440 C CA . VAL B 1 338 ? -6.086 6.785 -0.52 1 97.12 338 VAL B CA 1
ATOM 5441 C C . VAL B 1 338 ? -6.469 5.363 -0.12 1 97.12 338 VAL B C 1
ATOM 5443 O O . VAL B 1 338 ? -6.066 4.398 -0.773 1 97.12 338 VAL B O 1
ATOM 5446 N N . CYS B 1 339 ? -7.137 5.219 0.979 1 98.19 339 CYS B N 1
ATOM 5447 C CA . CYS B 1 339 ? -7.637 3.936 1.457 1 98.19 339 CYS B CA 1
ATOM 5448 C C . CYS B 1 339 ? -8.922 4.113 2.264 1 98.19 339 CYS B C 1
ATOM 5450 O O . CYS B 1 339 ? -9.359 5.242 2.492 1 98.19 339 CYS B O 1
ATOM 5452 N N . ALA B 1 340 ? -9.586 2.979 2.604 1 98.06 340 ALA B N 1
ATOM 5453 C CA . ALA B 1 340 ? -10.844 3.088 3.336 1 98.06 340 ALA B CA 1
ATOM 5454 C C . ALA B 1 340 ? -11.078 1.861 4.215 1 98.06 340 ALA B C 1
ATOM 5456 O O . ALA B 1 340 ? -10.531 0.788 3.949 1 98.06 340 ALA B O 1
ATOM 5457 N N . VAL B 1 341 ? -11.719 2.094 5.27 1 98.06 341 VAL B N 1
ATOM 5458 C CA . VAL B 1 341 ? -12.258 1.029 6.109 1 98.06 341 VAL B CA 1
ATOM 5459 C C . VAL B 1 341 ? -13.719 0.776 5.746 1 98.06 341 VAL B C 1
ATOM 5461 O O . VAL B 1 341 ? -14.469 1.716 5.469 1 98.06 341 VAL B O 1
ATOM 5464 N N . LEU B 1 342 ? -14.133 -0.485 5.793 1 97.5 342 LEU B N 1
ATOM 5465 C CA . LEU B 1 342 ? -15.469 -0.873 5.355 1 97.5 342 LEU B CA 1
ATOM 5466 C C . LEU B 1 342 ? -16.328 -1.3 6.543 1 97.5 342 LEU B C 1
ATOM 5468 O O . LEU B 1 342 ? -15.805 -1.814 7.535 1 97.5 342 LEU B O 1
ATOM 5472 N N . LYS B 1 343 ? -17.594 -1.134 6.379 1 96 343 LYS B N 1
ATOM 5473 C CA . LYS B 1 343 ? -18.578 -1.597 7.359 1 96 343 LYS B CA 1
ATOM 5474 C C . LYS B 1 343 ? -18.766 -3.109 7.277 1 96 343 LYS B C 1
ATOM 5476 O O . LYS B 1 343 ? -19 -3.766 8.289 1 96 343 LYS B O 1
ATOM 5481 N N . PHE B 1 344 ? -18.766 -3.615 6.121 1 94.5 344 PHE B N 1
ATOM 5482 C CA . PHE B 1 344 ? -18.969 -5.035 5.855 1 94.5 344 PHE B CA 1
ATOM 5483 C C . PHE B 1 344 ? -18.281 -5.445 4.555 1 94.5 344 PHE B C 1
ATOM 5485 O O . PHE B 1 344 ? -17.938 -4.59 3.74 1 94.5 344 PHE B O 1
ATOM 5492 N N . ASN B 1 345 ? -18.031 -6.641 4.488 1 91.19 345 ASN B N 1
ATOM 5493 C CA . ASN B 1 345 ? -17.422 -7.188 3.281 1 91.19 345 ASN B CA 1
ATOM 5494 C C . ASN B 1 345 ? -18.453 -7.387 2.176 1 91.19 345 ASN B C 1
ATOM 5496 O O . ASN B 1 345 ? -19.391 -8.164 2.334 1 91.19 345 ASN B O 1
ATOM 5500 N N . TYR B 1 346 ? -18.266 -6.676 1.073 1 87.81 346 TYR B N 1
ATOM 5501 C CA . TYR B 1 346 ? -19.25 -6.75 -0 1 87.81 346 TYR B CA 1
ATOM 5502 C C . TYR B 1 346 ? -18.797 -7.699 -1.101 1 87.81 346 TYR B C 1
ATOM 5504 O O . TYR B 1 346 ? -19.578 -8.07 -1.98 1 87.81 346 TYR B O 1
ATOM 5512 N N . ARG B 1 347 ? -17.531 -8.055 -1.126 1 78.56 347 ARG B N 1
ATOM 5513 C CA . ARG B 1 347 ? -16.984 -8.922 -2.164 1 78.56 347 ARG B CA 1
ATOM 5514 C C . ARG B 1 347 ? -17.375 -10.375 -1.922 1 78.56 347 ARG B C 1
ATOM 5516 O O . ARG B 1 347 ? -17.516 -10.805 -0.775 1 78.56 347 ARG B O 1
#

Sequence (694 aa):
MKLEKNKVDQRNGSGSIKMVPEHQDDIYVLSSVIDAGDMVTSATTRKIQIDGKTQQRMMLTLKIKIETINVDLESCTIYLKGRTVVINEYVKLGSYHTIDITLGQSFELEKEEWPAMSIKLLKEATRPQPETAFIVFYERECVVSIVTRSKISIVLKQETKNRKFANIIKALEKYVGKVNLFVVASMFEIRNDFNKAVQASKELKEASGSFCVVKVPPECRGCSNSKVINTILTDKDLSKTFQGIQYIDDLREIDDFFVRFAKGSELVCIGMEDIREAMNYGALKRLMVTDEKMKPVDVEERRKMEMFCKEVQAMNCKISVIPIAHFSGERLKDMGGVCAVLKFNYRMKLEKNKVDQRNGSGSIKMVPEHQDDIYVLSSVIDAGDMVTSATTRKIQIDGKTQQRMMLTLKIKIETINVDLESCTIYLKGRTVVINEYVKLGSYHTIDITLGQSFELEKEEWPAMSIKLLKEATRPQPETAFIVFYERECVVSIVTRSKISIVLKQETKNRKFANIIKALEKYVGKVNLFVVASMFEIRNDFNKAVQASKELKEASGSFCVVKVPPECRGCSNSKVINTILTDKDLSKTFQGIQYIDDLREIDDFFVRFAKGSELVCIGMEDIREAMNYGALKRLMVTDEKMKPVDVEERRKMEMFCKEVQAMNCKISVIPIAHFSGERLKDMGGVCAVLKFNYR

Radius of gyration: 32.75 Å; Cα contacts (8 Å, |Δi|>4): 1317; chains: 2; bounding box: 58×110×95 Å

Foldseek 3Di:
DDWDDDPQDPVQQWDKIKGAAADLVVLVLVVQFDDQQKKKKFWDWDFFCPDPVDTDIDIDIFIFGFHDWDGDSVQSKIKTWGFTCDDDPGDDHGDIDIDIRHHPTMMMITDRHGFPVSVVSNVVSPPDWAKEWEWEDAPFKIWIWIDTLAAIGTDDIDTDPDLLCVVVLVSCLVCAVVHQAYEQEYLDCSSVSVLVNLCVDPSNVSVNVRYDYYHQDPVCHVPDPLVSVLCQLLPPVCCVVCPPNVSSVLSNVLVVLVVCVVVVNLQKWADDVVVVVLVVVLFFAEKEFESCQCRDPDPVSNVVSSVVVSSCVVSVHYYHYHYCNHPSQVVCVVRVGIMTGTNDRPD/DDWDDDPQDPPQQWDKIKGAAADLVSLVLVVQFDDQQKKKKFWDWDFFCPDPPDTDIDIDIFIFGFHDWDGDSVQSKIKTWGFTCDDDPGDDHGDIDIDIRHHPTMMMITDRHGFPVSVVSNVVSPPDWAWEWEWEDAPFKTWIWIDTLAAIGTDDIDTDDDLLCVVVLVSCLVCAVVHQAYEQEYLDCSSVSVLVNLCVDPSNVSVNVRYDYYHQDPVCHVPDPLVSVLCQLLPPVCCVVCPPNVSSVLSNVLVVLVVCVVVVNLQKWADDVVVVVLVVVLFFAEKEFEPCQCRDPDPVSNVVSSVVVSSCVVSVHYYHYHYCNHPSQVVCVVRVGIMTGTNDRPD